Protein AF-A0A0M8NQN0-F1 (afdb_monomer)

Mean predicted aligned error: 14.76 Å

Organism: NCBI:txid229535

pLDDT: mean 72.74, std 25.64, range [25.2, 98.5]

Structure (mmCIF, N/CA/C/O backbone):
data_AF-A0A0M8NQN0-F1
#
_entry.id   AF-A0A0M8NQN0-F1
#
loop_
_atom_site.group_PDB
_atom_site.id
_atom_site.type_symbol
_atom_site.label_atom_id
_atom_site.label_alt_id
_atom_site.label_comp_id
_atom_site.label_asym_id
_atom_site.label_entity_id
_atom_site.label_seq_id
_atom_site.pdbx_PDB_ins_code
_atom_site.Cartn_x
_atom_site.Cartn_y
_atom_site.Cartn_z
_atom_site.occupancy
_atom_site.B_iso_or_equiv
_atom_site.auth_seq_id
_atom_site.auth_comp_id
_atom_site.auth_asym_id
_atom_site.auth_atom_id
_atom_site.pdbx_PDB_model_num
ATOM 1 N N . MET A 1 1 ? -7.542 -36.157 -42.354 1.00 34.16 1 MET A N 1
ATOM 2 C CA . MET A 1 1 ? -6.753 -37.395 -42.228 1.00 34.16 1 MET A CA 1
ATOM 3 C C . MET A 1 1 ? -6.106 -37.577 -43.584 1.00 34.16 1 MET A C 1
ATOM 5 O O . MET A 1 1 ? -6.862 -37.744 -44.532 1.00 34.16 1 MET A O 1
ATOM 9 N N . VAL A 1 2 ? -4.771 -37.464 -43.636 1.00 33.34 2 VAL A N 1
ATOM 10 C CA . VAL A 1 2 ? -3.902 -37.554 -44.833 1.00 33.34 2 VAL A CA 1
ATOM 11 C C . VAL A 1 2 ? -4.015 -36.354 -45.794 1.00 33.34 2 VAL A C 1
ATOM 13 O O . VAL A 1 2 ? -5.124 -35.955 -46.123 1.00 33.34 2 VAL A O 1
ATOM 16 N N . GLU A 1 3 ? -2.974 -35.770 -46.382 1.00 37.22 3 GLU A N 1
ATOM 17 C CA . GLU A 1 3 ? -1.585 -35.393 -46.043 1.00 37.22 3 GLU A CA 1
ATOM 18 C C . GLU A 1 3 ? -1.052 -34.688 -47.315 1.00 37.22 3 GLU A C 1
ATOM 20 O O . GLU A 1 3 ? -1.538 -34.950 -48.414 1.00 37.22 3 GLU A O 1
ATOM 25 N N . ASP A 1 4 ? -0.057 -33.819 -47.141 1.00 37.97 4 ASP A N 1
ATOM 26 C CA . ASP A 1 4 ? 0.981 -33.462 -48.119 1.00 37.97 4 ASP A CA 1
ATOM 27 C C . ASP A 1 4 ? 0.657 -32.610 -49.360 1.00 37.97 4 ASP A C 1
ATOM 29 O O . ASP A 1 4 ? 0.266 -33.075 -50.429 1.00 37.97 4 ASP A O 1
ATOM 33 N N . ILE A 1 5 ? 1.036 -31.329 -49.250 1.00 36.78 5 ILE A N 1
ATOM 34 C CA . ILE A 1 5 ? 1.477 -30.496 -50.373 1.00 36.78 5 ILE A CA 1
ATOM 35 C C . ILE A 1 5 ? 2.931 -30.106 -50.104 1.00 36.78 5 ILE A C 1
ATOM 37 O O . ILE A 1 5 ? 3.221 -29.302 -49.217 1.00 36.78 5 ILE A O 1
ATOM 41 N N . HIS A 1 6 ? 3.838 -30.669 -50.900 1.00 41.91 6 HIS A N 1
ATOM 42 C CA . HIS A 1 6 ? 5.246 -30.298 -50.964 1.00 41.91 6 HIS A CA 1
ATOM 43 C C . HIS A 1 6 ? 5.555 -29.694 -52.346 1.00 41.91 6 HIS A C 1
ATOM 45 O O . HIS A 1 6 ? 5.317 -30.319 -53.373 1.00 41.91 6 HIS A O 1
ATOM 51 N N . GLN A 1 7 ? 6.126 -28.486 -52.306 1.00 33.72 7 GLN A N 1
ATOM 52 C CA . GLN A 1 7 ? 7.112 -27.893 -53.225 1.00 33.72 7 GLN A CA 1
ATOM 53 C C . GLN A 1 7 ? 6.812 -27.732 -54.728 1.00 33.72 7 GLN A C 1
ATOM 55 O O . GLN A 1 7 ? 6.800 -28.681 -55.501 1.00 33.72 7 GLN A O 1
ATOM 60 N N . SER A 1 8 ? 6.869 -26.473 -55.178 1.00 32.31 8 SER A N 1
ATOM 61 C CA . SER A 1 8 ? 7.655 -26.128 -56.368 1.00 32.31 8 SER A CA 1
ATOM 62 C C . SER A 1 8 ? 8.260 -24.729 -56.227 1.00 32.31 8 SER A C 1
ATOM 64 O O . SER A 1 8 ? 7.610 -23.788 -55.777 1.00 32.31 8 SER A O 1
ATOM 66 N N . MET A 1 9 ? 9.545 -24.639 -56.550 1.00 31.17 9 MET A N 1
ATOM 67 C CA . MET A 1 9 ? 10.450 -23.511 -56.365 1.00 31.17 9 MET A CA 1
ATOM 68 C C . MET A 1 9 ? 10.946 -23.072 -57.752 1.00 31.17 9 MET A C 1
ATOM 70 O O . MET A 1 9 ? 11.234 -23.948 -58.563 1.00 31.17 9 MET A O 1
ATOM 74 N N . ARG A 1 10 ? 11.189 -21.757 -57.928 1.00 31.61 10 ARG A N 1
ATOM 75 C CA . ARG A 1 10 ? 11.977 -21.105 -59.013 1.00 31.61 10 ARG A CA 1
ATOM 76 C C . ARG A 1 10 ? 11.264 -21.053 -60.384 1.00 31.61 10 ARG A C 1
ATOM 78 O O . ARG A 1 10 ? 10.568 -21.982 -60.749 1.00 31.61 10 ARG A O 1
ATOM 85 N N . THR A 1 11 ? 11.334 -19.990 -61.188 1.00 30.20 11 THR A N 1
ATOM 86 C CA . THR A 1 11 ? 12.385 -18.978 -61.422 1.00 30.20 11 THR A CA 1
ATOM 87 C C . THR A 1 11 ? 11.796 -17.810 -62.244 1.00 30.20 11 THR A C 1
ATOM 89 O O . THR A 1 11 ? 10.670 -17.927 -62.717 1.00 30.20 11 THR A O 1
ATOM 92 N N . ASP A 1 12 ? 12.620 -16.774 -62.474 1.00 30.36 12 ASP A N 1
ATOM 93 C CA . ASP A 1 12 ? 12.565 -15.784 -63.576 1.00 30.36 12 ASP A CA 1
ATOM 94 C C . ASP A 1 12 ? 11.704 -14.519 -63.395 1.00 30.36 12 ASP A C 1
ATOM 96 O O . ASP A 1 12 ? 10.554 -14.584 -62.994 1.00 30.36 12 ASP A O 1
ATOM 100 N N . THR A 1 13 ? 12.130 -13.293 -63.734 1.00 30.81 13 THR A N 1
ATOM 101 C CA . THR A 1 13 ? 13.447 -12.643 -63.919 1.00 30.81 13 THR A CA 1
ATOM 102 C C . THR A 1 13 ? 13.185 -11.133 -64.076 1.00 30.81 13 THR A C 1
ATOM 104 O O . THR A 1 13 ? 12.273 -10.756 -64.796 1.00 30.81 13 THR A O 1
ATOM 107 N N . ARG A 1 14 ? 14.068 -10.306 -63.496 1.00 30.61 14 ARG A N 1
ATOM 108 C CA . ARG A 1 14 ? 14.618 -9.023 -64.001 1.00 30.61 14 ARG A CA 1
ATOM 109 C C . ARG A 1 14 ? 13.722 -7.856 -64.490 1.00 30.61 14 ARG A C 1
ATOM 111 O O . ARG A 1 14 ? 13.037 -7.948 -65.497 1.00 30.61 14 ARG A O 1
ATOM 118 N N . LYS A 1 15 ? 14.128 -6.694 -63.944 1.00 30.91 15 LYS A N 1
ATOM 119 C CA . LYS A 1 15 ? 14.289 -5.345 -64.536 1.00 30.91 15 LYS A CA 1
ATOM 120 C C . LYS A 1 15 ? 13.061 -4.426 -64.612 1.00 30.91 15 LYS A C 1
ATOM 122 O O . LYS A 1 15 ? 12.300 -4.487 -65.565 1.00 30.91 15 LYS A O 1
ATOM 127 N N . ALA A 1 16 ? 13.048 -3.429 -63.728 1.00 32.75 16 ALA A N 1
ATOM 128 C CA . ALA A 1 16 ? 13.302 -2.039 -64.118 1.00 32.75 16 ALA A CA 1
ATOM 129 C C . ALA A 1 16 ? 13.950 -1.298 -62.932 1.00 32.75 16 ALA A C 1
ATOM 131 O O . ALA A 1 16 ? 13.572 -1.516 -61.784 1.00 32.75 16 ALA A O 1
ATOM 132 N N . LEU A 1 17 ? 14.989 -0.539 -63.254 1.00 36.72 17 LEU A N 1
ATOM 133 C CA . LEU A 1 17 ? 15.828 0.333 -62.431 1.00 36.72 17 LEU A CA 1
ATOM 134 C C . LEU A 1 17 ? 15.552 1.770 -62.930 1.00 36.72 17 LEU A C 1
ATOM 136 O O . LEU A 1 17 ? 14.959 1.895 -64.007 1.00 36.72 17 LEU A O 1
ATOM 140 N N . ASP A 1 18 ? 16.044 2.765 -62.186 1.00 35.50 18 ASP A N 1
ATOM 141 C CA . ASP A 1 18 ? 16.144 4.206 -62.516 1.00 35.50 18 ASP A CA 1
ATOM 142 C C . ASP A 1 18 ? 14.876 5.007 -62.106 1.00 35.50 18 ASP A C 1
ATOM 144 O O . ASP A 1 18 ? 13.760 4.621 -62.447 1.00 35.50 18 ASP A O 1
ATOM 148 N N . ASP A 1 19 ? 14.897 6.081 -61.300 1.00 35.44 19 ASP A N 1
ATOM 149 C CA . ASP A 1 19 ? 15.934 7.070 -60.951 1.00 35.44 19 ASP A CA 1
ATOM 150 C C . ASP A 1 19 ? 15.557 7.875 -59.675 1.00 35.44 19 ASP A C 1
ATOM 152 O O . ASP A 1 19 ? 14.402 7.836 -59.240 1.00 35.44 19 ASP A O 1
ATOM 156 N N . VAL A 1 20 ? 16.525 8.692 -59.210 1.00 41.12 20 VAL A N 1
ATOM 157 C CA . VAL A 1 20 ? 16.511 9.833 -58.248 1.00 41.12 20 VAL A CA 1
ATOM 158 C C . VAL A 1 20 ? 17.023 9.472 -56.836 1.00 41.12 20 VAL A C 1
ATOM 160 O O . VAL A 1 20 ? 16.285 8.890 -56.043 1.00 41.12 20 VAL A O 1
ATOM 163 N N . GLU A 1 21 ? 18.341 9.550 -56.568 1.00 41.06 21 GLU A N 1
ATOM 164 C CA . GLU A 1 21 ? 19.171 10.746 -56.214 1.00 41.06 21 GLU A CA 1
ATOM 165 C C . GLU A 1 21 ? 18.663 11.432 -54.929 1.00 41.06 21 GLU A C 1
ATOM 167 O O . GLU A 1 21 ? 17.539 11.920 -54.881 1.00 41.06 21 GLU A O 1
ATOM 172 N N . ASP A 1 22 ? 19.328 11.187 -53.797 1.00 40.88 22 ASP A N 1
ATOM 173 C CA . ASP A 1 22 ? 20.437 11.974 -53.208 1.00 40.88 22 ASP A CA 1
ATOM 174 C C . ASP A 1 22 ? 19.889 13.042 -52.250 1.00 40.88 22 ASP A C 1
ATOM 176 O O . ASP A 1 22 ? 19.204 13.968 -52.667 1.00 40.88 22 ASP A O 1
ATOM 180 N N . ASP A 1 23 ? 20.171 12.875 -50.957 1.00 44.41 23 ASP A N 1
ATOM 181 C CA . ASP A 1 23 ? 20.666 13.970 -50.118 1.00 44.41 23 ASP A CA 1
ATOM 182 C C . ASP A 1 23 ? 21.249 13.395 -48.816 1.00 44.41 23 ASP A C 1
ATOM 184 O O . ASP A 1 23 ? 20.601 12.656 -48.064 1.00 44.41 23 ASP A O 1
ATOM 188 N N . ASP A 1 24 ? 22.525 13.723 -48.639 1.00 41.41 24 ASP A N 1
ATOM 189 C CA . ASP A 1 24 ? 23.393 13.489 -47.496 1.00 41.41 24 ASP A CA 1
ATOM 190 C C . ASP A 1 24 ? 22.906 14.236 -46.243 1.00 41.41 24 ASP A C 1
ATOM 192 O O . ASP A 1 24 ? 22.340 15.317 -46.352 1.00 41.41 24 ASP A O 1
ATOM 196 N N . ASP A 1 25 ? 23.191 13.685 -45.057 1.00 41.62 25 ASP A N 1
ATOM 197 C CA . ASP A 1 25 ? 23.541 14.458 -43.853 1.00 41.62 25 ASP A CA 1
ATOM 198 C C . ASP A 1 25 ? 24.090 13.498 -42.774 1.00 41.62 25 ASP A C 1
ATOM 200 O O . ASP A 1 25 ? 23.403 13.060 -41.846 1.00 41.62 25 ASP A O 1
ATOM 204 N N . ASP A 1 26 ? 25.372 13.156 -42.930 1.00 35.81 26 ASP A N 1
ATOM 205 C CA . ASP A 1 26 ? 26.264 12.717 -41.855 1.00 35.81 26 ASP A CA 1
ATOM 206 C C . ASP A 1 26 ? 26.888 13.969 -41.220 1.00 35.81 26 ASP A C 1
ATOM 208 O O . ASP A 1 26 ? 27.745 14.591 -41.838 1.00 35.81 26 ASP A O 1
ATOM 212 N N . ASP A 1 27 ? 26.506 14.338 -39.991 1.00 37.28 27 ASP A N 1
ATOM 213 C CA . ASP A 1 27 ? 27.347 15.193 -39.134 1.00 37.28 27 ASP A CA 1
ATOM 214 C C . ASP A 1 27 ? 26.812 15.258 -37.693 1.00 37.28 27 ASP A C 1
ATOM 216 O O . ASP A 1 27 ? 26.058 16.155 -37.335 1.00 37.28 27 ASP A O 1
ATOM 220 N N . PHE A 1 28 ? 27.191 14.313 -36.820 1.00 33.44 28 PHE A N 1
ATOM 221 C CA . PHE A 1 28 ? 27.096 14.526 -35.362 1.00 33.44 28 PHE A CA 1
ATOM 222 C C . PHE A 1 28 ? 28.018 13.598 -34.549 1.00 33.44 28 PHE A C 1
ATOM 224 O O . PHE A 1 28 ? 27.582 12.907 -33.632 1.00 33.44 28 PHE A O 1
ATOM 231 N N . LEU A 1 29 ? 29.324 13.588 -34.842 1.00 33.69 29 LEU A N 1
ATOM 232 C CA . LEU A 1 29 ? 30.339 12.995 -33.955 1.00 33.69 29 LEU A CA 1
ATOM 233 C C . LEU A 1 29 ? 31.657 13.784 -33.988 1.00 33.69 29 LEU A C 1
ATOM 235 O O . LEU A 1 29 ? 32.636 13.350 -34.586 1.00 33.69 29 LEU A O 1
ATOM 239 N N . SER A 1 30 ? 31.725 14.916 -33.282 1.00 29.88 30 SER A N 1
ATOM 240 C CA . SER A 1 30 ? 33.021 15.534 -32.958 1.00 29.88 30 SER A CA 1
ATOM 241 C C . SER A 1 30 ? 32.955 16.534 -31.801 1.00 29.88 30 SER A C 1
ATOM 243 O O . SER A 1 30 ? 33.122 17.729 -32.003 1.00 29.88 30 SER A O 1
ATOM 245 N N . PHE A 1 31 ? 32.779 16.076 -30.565 1.00 30.03 31 PHE A N 1
ATOM 246 C CA . PHE A 1 31 ? 33.259 16.830 -29.401 1.00 30.03 31 PHE A CA 1
ATOM 247 C C . PHE A 1 31 ? 33.574 15.848 -28.284 1.00 30.03 31 PHE A C 1
ATOM 249 O O . PHE A 1 31 ? 32.656 15.353 -27.652 1.00 30.03 31 PHE A O 1
ATOM 256 N N . LEU A 1 32 ? 34.861 15.546 -28.087 1.00 26.77 32 LEU A N 1
ATOM 257 C CA . LEU A 1 32 ? 35.507 15.282 -26.793 1.00 26.77 32 LEU A CA 1
ATOM 258 C C . LEU A 1 32 ? 36.991 14.961 -27.049 1.00 26.77 32 LEU A C 1
ATOM 260 O O . LEU A 1 32 ? 37.362 13.841 -27.384 1.00 26.77 32 LEU A O 1
ATOM 264 N N . SER A 1 33 ? 37.856 15.963 -26.892 1.00 26.86 33 SER A N 1
ATOM 265 C CA . SER A 1 33 ? 39.302 15.766 -26.768 1.00 26.86 33 SER A CA 1
ATOM 266 C C . SER A 1 33 ? 39.929 16.971 -26.075 1.00 26.86 33 SER A C 1
ATOM 268 O O . SER A 1 33 ? 40.064 18.032 -26.677 1.00 26.86 33 SER A O 1
ATOM 270 N N . HIS A 1 34 ? 40.288 16.777 -24.805 1.00 29.48 34 HIS A N 1
ATOM 271 C CA . HIS A 1 34 ? 41.550 17.166 -24.162 1.00 29.48 34 HIS A CA 1
ATOM 272 C C . HIS A 1 34 ? 41.307 17.560 -22.708 1.00 29.48 34 HIS A C 1
ATOM 274 O O . HIS A 1 34 ? 40.747 18.616 -22.449 1.00 29.48 34 HIS A O 1
ATOM 280 N N . HIS A 1 35 ? 41.816 16.754 -21.776 1.00 28.09 35 HIS A N 1
ATOM 281 C CA . HIS A 1 35 ? 42.811 17.183 -20.788 1.00 28.09 35 HIS A CA 1
ATOM 282 C C . HIS A 1 35 ? 43.412 15.933 -20.129 1.00 28.09 35 HIS A C 1
ATOM 284 O O . HIS A 1 35 ? 42.744 15.205 -19.402 1.00 28.09 35 HIS A O 1
ATOM 290 N N . SER A 1 36 ? 44.687 15.683 -20.427 1.00 25.20 36 SER A N 1
ATOM 291 C CA . SER A 1 36 ? 45.528 14.708 -19.735 1.00 25.20 36 SER A CA 1
ATOM 292 C C . SER A 1 36 ? 46.077 15.351 -18.466 1.00 25.20 36 SER A C 1
ATOM 294 O O . SER A 1 36 ? 46.718 16.397 -18.555 1.00 25.20 36 SER A O 1
ATOM 296 N N . ILE A 1 37 ? 45.889 14.722 -17.305 1.00 26.94 37 ILE A N 1
ATOM 297 C CA . ILE A 1 37 ? 46.661 15.028 -16.095 1.00 26.94 37 ILE A CA 1
ATOM 298 C C . ILE A 1 37 ? 47.165 13.717 -15.487 1.00 26.94 37 ILE A C 1
ATOM 300 O O . ILE A 1 37 ? 46.433 12.748 -15.308 1.00 26.94 37 ILE A O 1
ATOM 304 N N . THR A 1 38 ? 48.467 13.720 -15.238 1.00 26.28 38 THR A N 1
ATOM 305 C CA . THR A 1 38 ? 49.342 12.664 -14.733 1.00 26.28 38 THR A CA 1
ATOM 306 C C . THR A 1 38 ? 49.051 12.287 -13.275 1.00 26.28 38 THR A C 1
ATOM 308 O O . THR A 1 38 ? 48.865 13.154 -12.424 1.00 26.28 38 THR A O 1
ATOM 311 N N . LEU A 1 39 ? 49.096 10.983 -12.982 1.00 26.95 39 LEU A N 1
ATOM 312 C CA . LEU A 1 39 ? 49.080 10.390 -11.636 1.00 26.95 39 LEU A CA 1
ATOM 313 C C . LEU A 1 39 ? 50.413 10.595 -10.893 1.00 26.95 39 LEU A C 1
ATOM 315 O O . LEU A 1 39 ? 51.474 10.635 -11.523 1.00 26.95 39 LEU A O 1
ATOM 319 N N . PRO A 1 40 ? 50.380 10.527 -9.550 1.00 28.52 40 PRO A N 1
ATOM 320 C CA . PRO A 1 40 ? 51.290 9.618 -8.868 1.00 28.52 40 PRO A CA 1
ATOM 321 C C . PRO A 1 40 ? 50.561 8.664 -7.912 1.00 28.52 40 PRO A C 1
ATOM 323 O O . PRO A 1 40 ? 49.643 9.019 -7.179 1.00 28.52 40 PRO A O 1
ATOM 326 N N . SER A 1 41 ? 51.032 7.425 -7.936 1.00 27.58 41 SER A N 1
ATOM 327 C CA . SER A 1 41 ? 50.681 6.296 -7.079 1.00 27.58 41 SER A CA 1
ATOM 328 C C . SER A 1 41 ? 51.292 6.411 -5.680 1.00 27.58 41 SER A C 1
ATOM 330 O O . SER A 1 41 ? 52.503 6.586 -5.599 1.00 27.58 41 SER A O 1
ATOM 332 N N . PHE A 1 42 ? 50.511 6.187 -4.614 1.00 28.06 42 PHE A N 1
ATOM 333 C CA . PHE A 1 42 ? 50.975 5.595 -3.347 1.00 28.06 42 PHE A CA 1
ATOM 334 C C . PHE A 1 42 ? 49.823 4.921 -2.570 1.00 28.06 42 PHE A C 1
ATOM 336 O O . PHE A 1 42 ? 48.657 5.275 -2.706 1.00 28.06 42 PHE A O 1
ATOM 343 N N . LEU A 1 43 ? 50.211 3.895 -1.811 1.00 27.53 43 LEU A N 1
ATOM 344 C CA . LEU A 1 43 ? 49.437 2.843 -1.139 1.00 27.53 43 LEU A CA 1
ATOM 345 C C . LEU A 1 43 ? 48.642 3.284 0.109 1.00 27.53 43 LEU A C 1
ATOM 347 O O . LEU A 1 43 ? 49.174 4.033 0.923 1.00 27.53 43 LEU A O 1
ATOM 351 N N . ALA A 1 44 ? 47.459 2.674 0.305 1.00 28.48 44 ALA A N 1
ATOM 352 C CA . ALA A 1 44 ? 46.985 1.919 1.495 1.00 28.48 44 ALA A CA 1
ATOM 353 C C . ALA A 1 44 ? 45.460 2.096 1.741 1.00 28.48 44 ALA A C 1
ATOM 355 O O . ALA A 1 44 ? 44.963 3.216 1.626 1.00 28.48 44 ALA A O 1
ATOM 356 N N . PRO A 1 45 ? 44.702 1.033 2.093 1.00 29.12 45 PRO A N 1
ATOM 357 C CA . PRO A 1 45 ? 43.249 1.104 2.229 1.00 29.12 45 PRO A CA 1
ATOM 358 C C . PRO A 1 45 ? 42.824 1.482 3.655 1.00 29.12 45 PRO A C 1
ATOM 360 O O . PRO A 1 45 ? 43.272 0.881 4.632 1.00 29.12 45 PRO A O 1
ATOM 363 N N . VAL A 1 46 ? 41.904 2.441 3.765 1.00 27.50 46 VAL A N 1
ATOM 364 C CA . VAL A 1 46 ? 41.126 2.706 4.981 1.00 27.50 46 VAL A CA 1
ATOM 365 C C . VAL A 1 46 ? 39.666 2.409 4.658 1.00 27.50 46 VAL A C 1
ATOM 367 O O . VAL A 1 46 ? 39.064 3.037 3.794 1.00 27.50 46 VAL A O 1
ATOM 370 N N . THR A 1 47 ? 39.116 1.413 5.340 1.00 30.61 47 THR A N 1
ATOM 371 C CA . THR A 1 47 ? 37.709 1.015 5.296 1.00 30.61 47 THR A CA 1
ATOM 372 C C . THR A 1 47 ? 36.850 1.973 6.122 1.00 30.61 47 THR A C 1
ATOM 374 O O . THR A 1 47 ? 37.053 2.072 7.331 1.00 30.61 47 THR A O 1
ATOM 377 N N . PHE A 1 48 ? 35.856 2.604 5.493 1.00 27.89 48 PHE A N 1
ATOM 378 C CA . PHE A 1 48 ? 34.666 3.154 6.153 1.00 27.89 48 PHE A CA 1
ATOM 379 C C . PHE A 1 48 ? 33.418 2.871 5.297 1.00 27.89 48 PHE A C 1
ATOM 381 O O . PHE A 1 48 ? 33.527 2.860 4.069 1.00 27.89 48 PHE A O 1
ATOM 388 N N . PRO A 1 49 ? 32.252 2.614 5.918 1.00 29.80 49 PRO A N 1
ATOM 389 C CA . PRO A 1 49 ? 31.040 2.221 5.215 1.00 29.80 49 PRO A CA 1
ATOM 390 C C . PRO A 1 49 ? 30.314 3.464 4.688 1.00 29.80 49 PRO A C 1
ATOM 392 O O . PRO A 1 49 ? 30.003 4.379 5.449 1.00 29.80 49 PRO A O 1
ATOM 395 N N . PHE A 1 50 ? 30.033 3.490 3.388 1.00 27.77 50 PHE A N 1
ATOM 396 C CA . PHE A 1 50 ? 29.138 4.469 2.779 1.00 27.77 50 PHE A CA 1
ATOM 397 C C . PHE A 1 50 ? 27.738 3.865 2.667 1.00 27.77 50 PHE A C 1
ATOM 399 O O . PHE A 1 50 ? 27.516 2.926 1.909 1.00 27.77 50 PHE A O 1
ATOM 406 N N . SER A 1 51 ? 26.799 4.428 3.425 1.00 29.72 51 SER A N 1
ATOM 407 C CA . SER A 1 51 ? 25.373 4.393 3.111 1.00 29.72 51 SER A CA 1
ATOM 408 C C . SER A 1 51 ? 25.107 5.466 2.053 1.00 29.72 51 SER A C 1
ATOM 410 O O . SER A 1 51 ? 25.165 6.661 2.360 1.00 29.72 51 SER A O 1
ATOM 412 N N . SER A 1 52 ? 24.846 5.059 0.817 1.00 29.30 52 SER A N 1
ATOM 413 C CA . SER A 1 52 ? 24.439 5.967 -0.257 1.00 29.30 52 SER A CA 1
ATOM 414 C C . SER A 1 52 ? 22.913 6.023 -0.316 1.00 29.30 52 SER A C 1
ATOM 416 O O . SER A 1 52 ? 22.264 5.052 -0.688 1.00 29.30 52 SER A O 1
ATOM 418 N N . ILE A 1 53 ? 22.352 7.163 0.083 1.00 31.12 53 ILE A N 1
ATOM 419 C CA . ILE A 1 53 ? 20.947 7.548 -0.117 1.00 31.12 53 ILE A CA 1
ATOM 420 C C . ILE A 1 53 ? 20.808 8.051 -1.566 1.00 31.12 53 ILE A C 1
ATOM 422 O O . ILE A 1 53 ? 21.662 8.838 -1.989 1.00 31.12 53 ILE A O 1
ATOM 426 N N . PRO A 1 54 ? 19.778 7.665 -2.342 1.00 33.59 54 PRO A N 1
ATOM 427 C CA . PRO A 1 54 ? 19.561 8.257 -3.653 1.00 33.59 54 PRO A CA 1
ATOM 428 C C . PRO A 1 54 ? 19.046 9.698 -3.528 1.00 33.59 54 PRO A C 1
ATOM 430 O O . PRO A 1 54 ? 18.226 10.043 -2.679 1.00 33.59 54 PRO A O 1
ATOM 433 N N . ILE A 1 55 ? 19.576 10.550 -4.401 1.00 27.42 55 ILE A N 1
ATOM 434 C CA . ILE A 1 55 ? 19.283 11.977 -4.514 1.00 27.42 55 ILE A CA 1
ATOM 435 C C . ILE A 1 55 ? 17.865 12.149 -5.077 1.00 27.42 55 ILE A C 1
ATOM 437 O O . ILE A 1 55 ? 17.606 11.780 -6.221 1.00 27.42 55 ILE A O 1
ATOM 441 N N . PHE A 1 56 ? 16.959 12.740 -4.294 1.00 30.67 56 PHE A N 1
ATOM 442 C CA . PHE A 1 56 ? 15.630 13.130 -4.766 1.00 30.67 56 PHE A CA 1
ATOM 443 C C . PHE A 1 56 ? 15.717 14.301 -5.751 1.00 30.67 56 PHE A C 1
ATOM 445 O O . PHE A 1 56 ? 16.353 15.327 -5.495 1.00 30.67 56 PHE A O 1
ATOM 452 N N . HIS A 1 57 ? 15.037 14.144 -6.883 1.00 27.17 57 HIS A N 1
ATOM 453 C CA . HIS A 1 57 ? 14.840 15.191 -7.873 1.00 27.17 57 HIS A CA 1
ATOM 454 C C . HIS A 1 57 ? 13.752 16.147 -7.357 1.00 27.17 57 HIS A C 1
ATOM 456 O O . HIS A 1 57 ? 12.572 15.811 -7.338 1.00 27.17 57 HIS A O 1
ATOM 462 N N . ILE A 1 58 ? 14.151 17.339 -6.907 1.00 26.42 58 ILE A N 1
ATOM 463 C CA . ILE A 1 58 ? 13.233 18.379 -6.421 1.00 26.42 58 ILE A CA 1
ATOM 464 C C . ILE A 1 58 ? 12.403 18.895 -7.604 1.00 26.42 58 ILE A C 1
ATOM 466 O O . ILE A 1 58 ? 12.903 19.648 -8.445 1.00 26.42 58 ILE A O 1
ATOM 470 N N . SER A 1 59 ? 11.128 18.510 -7.664 1.00 27.23 59 SER A N 1
ATOM 471 C CA . SER A 1 59 ? 10.138 19.211 -8.480 1.00 27.23 59 SER A CA 1
ATOM 472 C C . SER A 1 59 ? 9.794 20.527 -7.784 1.00 27.23 59 SER A C 1
ATOM 474 O O . SER A 1 59 ? 9.351 20.547 -6.637 1.00 27.23 59 SER A O 1
ATOM 476 N N . LYS A 1 60 ? 10.052 21.653 -8.453 1.00 25.83 60 LYS A N 1
ATOM 477 C CA . LYS A 1 60 ? 9.711 22.986 -7.946 1.00 25.83 60 LYS A CA 1
ATOM 478 C C . LYS A 1 60 ? 8.206 23.210 -8.082 1.00 25.83 60 LYS A C 1
ATOM 480 O O . LYS A 1 60 ? 7.769 23.798 -9.068 1.00 25.83 60 LYS A O 1
ATOM 485 N N . SER A 1 61 ? 7.431 22.796 -7.085 1.00 28.59 61 SER A N 1
ATOM 486 C CA . SER A 1 61 ? 6.089 23.344 -6.891 1.00 28.59 61 SER A CA 1
ATOM 487 C C . SER A 1 61 ? 6.198 24.656 -6.117 1.00 28.59 61 SER A C 1
ATOM 489 O O . SER A 1 61 ? 6.828 24.747 -5.064 1.00 28.59 61 SER A O 1
ATOM 491 N N . THR A 1 62 ? 5.654 25.714 -6.702 1.00 29.31 62 THR A N 1
ATOM 492 C CA . THR A 1 62 ? 5.580 27.047 -6.107 1.00 29.31 62 THR A CA 1
ATOM 493 C C . THR A 1 62 ? 4.201 27.177 -5.481 1.00 29.31 62 THR A C 1
ATOM 495 O O . THR A 1 62 ? 3.239 27.333 -6.221 1.00 29.31 62 THR A O 1
ATOM 498 N N . SER A 1 63 ? 4.082 27.164 -4.149 1.00 29.97 63 SER A N 1
ATOM 499 C CA . SER A 1 63 ? 2.914 27.771 -3.496 1.00 29.97 63 SER A CA 1
ATOM 500 C C . SER A 1 63 ? 3.118 28.090 -2.008 1.00 29.97 63 SER A C 1
ATOM 502 O O . SER A 1 63 ? 3.268 27.222 -1.161 1.00 29.97 63 SER A O 1
ATOM 504 N N . LEU A 1 64 ? 3.151 29.398 -1.749 1.00 26.67 64 LEU A N 1
ATOM 505 C CA . LEU A 1 64 ? 2.473 30.151 -0.686 1.00 26.67 64 LEU A CA 1
ATOM 506 C C . LEU A 1 64 ? 2.370 29.570 0.740 1.00 26.67 64 LEU A C 1
ATOM 508 O O . LEU A 1 64 ? 1.447 28.856 1.112 1.00 26.67 64 LEU A O 1
ATOM 512 N N . LEU A 1 65 ? 3.224 30.136 1.598 1.00 27.08 65 LEU A N 1
ATOM 513 C CA . LEU A 1 65 ? 2.978 30.383 3.021 1.00 27.08 65 LEU A CA 1
ATOM 514 C C . LEU A 1 65 ? 1.569 30.953 3.266 1.00 27.08 65 LEU A C 1
ATOM 516 O O . LEU A 1 65 ? 1.298 32.083 2.858 1.00 27.08 65 LEU A O 1
ATOM 520 N N . SER A 1 66 ? 0.717 30.244 4.014 1.00 25.88 66 SER A N 1
ATOM 521 C CA . SER A 1 66 ? 0.124 30.694 5.293 1.00 25.88 66 SER A CA 1
ATOM 522 C C . SER A 1 66 ? -1.112 29.878 5.718 1.00 25.88 66 SER A C 1
ATOM 524 O O . SER A 1 66 ? -1.863 29.379 4.893 1.00 25.88 66 SER A O 1
ATOM 526 N N . ILE A 1 67 ? -1.351 29.891 7.041 1.00 28.08 67 ILE A N 1
ATOM 527 C CA . ILE A 1 67 ? -2.575 29.527 7.789 1.00 28.08 67 ILE A CA 1
ATOM 528 C C . ILE A 1 67 ? -2.547 28.142 8.462 1.00 28.08 67 ILE A C 1
ATOM 530 O O . ILE A 1 67 ? -3.241 27.237 8.032 1.00 28.08 67 ILE A O 1
ATOM 534 N N . ILE A 1 68 ? -1.884 28.044 9.627 1.00 27.83 68 ILE A N 1
ATOM 535 C CA . ILE A 1 68 ? -2.486 27.477 10.856 1.00 27.83 68 ILE A CA 1
ATOM 536 C C . ILE A 1 68 ? -1.954 28.261 12.067 1.00 27.83 68 ILE A C 1
ATOM 538 O O . ILE A 1 68 ? -0.871 28.007 12.582 1.00 27.83 68 ILE A O 1
ATOM 542 N N . ALA A 1 69 ? -2.738 29.224 12.548 1.00 28.72 69 ALA A N 1
ATOM 543 C CA . ALA A 1 69 ? -2.650 29.718 13.921 1.00 28.72 69 ALA A CA 1
ATOM 544 C C . ALA A 1 69 ? -4.025 30.254 14.329 1.00 28.72 69 ALA A C 1
ATOM 546 O O . ALA A 1 69 ? -4.341 31.422 14.116 1.00 28.72 69 ALA A O 1
ATOM 547 N N . PHE A 1 70 ? -4.864 29.394 14.909 1.00 26.12 70 PHE A N 1
ATOM 548 C CA . PHE A 1 70 ? -6.105 29.824 15.549 1.00 26.12 70 PHE A CA 1
ATOM 549 C C . PHE A 1 70 ? -6.115 29.365 17.008 1.00 26.12 70 PHE A C 1
ATOM 551 O O . PHE A 1 70 ? -6.572 28.279 17.346 1.00 26.12 70 PHE A O 1
ATOM 558 N N . THR A 1 71 ? -5.613 30.224 17.898 1.00 28.50 71 THR A N 1
ATOM 559 C CA . THR A 1 71 ? -6.040 30.240 19.300 1.00 28.50 71 THR A CA 1
ATOM 560 C C . THR A 1 71 ? -6.650 31.597 19.631 1.00 28.50 71 THR A C 1
ATOM 562 O O . THR A 1 71 ? -6.084 32.669 19.440 1.00 28.50 71 THR A O 1
ATOM 565 N N . LYS A 1 72 ? -7.883 31.494 20.110 1.00 31.44 72 LYS A N 1
ATOM 566 C CA . LYS A 1 72 ? -8.837 32.526 20.494 1.00 31.44 72 LYS A CA 1
ATOM 567 C C . LYS A 1 72 ? -8.261 33.421 21.606 1.00 31.44 72 LYS A C 1
ATOM 569 O O . LYS A 1 72 ? -8.018 32.948 22.713 1.00 31.44 72 LYS A O 1
ATOM 574 N N . ARG A 1 73 ? -8.121 34.728 21.358 1.00 26.08 73 ARG A N 1
ATOM 575 C CA . ARG A 1 73 ? -8.027 35.761 22.410 1.00 26.08 73 ARG A CA 1
ATOM 576 C C . ARG A 1 73 ? -8.781 37.016 21.978 1.00 26.08 73 ARG A C 1
ATOM 578 O O . ARG A 1 73 ? -8.292 37.805 21.181 1.00 26.08 73 ARG A O 1
ATOM 585 N N . GLN A 1 74 ? -9.974 37.200 22.538 1.00 30.61 74 GLN A N 1
ATOM 586 C CA . GLN A 1 74 ? -10.637 38.500 22.565 1.00 30.61 74 GLN A CA 1
ATOM 587 C C . GLN A 1 74 ? -9.943 39.408 23.592 1.00 30.61 74 GLN A C 1
ATOM 589 O O . GLN A 1 74 ? -9.661 38.984 24.714 1.00 30.61 74 GLN A O 1
ATOM 594 N N . LYS A 1 75 ? -9.721 40.673 23.221 1.00 27.50 75 LYS A N 1
ATOM 595 C CA . LYS A 1 75 ? -9.545 41.798 24.149 1.00 27.50 75 LYS A CA 1
ATOM 596 C C . LYS A 1 75 ? -10.328 43.017 23.627 1.00 27.50 75 LYS A C 1
ATOM 598 O O . LYS A 1 75 ? -10.536 43.111 22.419 1.00 27.50 75 LYS A O 1
ATOM 603 N N . PRO A 1 76 ? -10.785 43.910 24.521 1.00 30.16 76 PRO A N 1
ATOM 604 C CA . PRO A 1 76 ? -11.848 44.870 24.251 1.00 30.16 76 PRO A CA 1
ATOM 605 C C . PRO A 1 76 ? -11.318 46.196 23.695 1.00 30.16 76 PRO A C 1
ATOM 607 O O . PRO A 1 76 ? -10.236 46.653 24.063 1.00 30.16 76 PRO A O 1
ATOM 610 N N . SER A 1 77 ? -12.124 46.841 22.856 1.00 30.39 77 SER A N 1
ATOM 611 C CA . SER A 1 77 ? -11.941 48.225 22.423 1.00 30.39 77 SER A CA 1
ATOM 612 C C . SER A 1 77 ? -12.558 49.185 23.446 1.00 30.39 77 SER A C 1
ATOM 614 O O . SER A 1 77 ? -13.773 49.190 23.643 1.00 30.39 77 SER A O 1
ATOM 616 N N . ASN A 1 78 ? -11.715 50.012 24.067 1.00 30.12 78 ASN A N 1
ATOM 617 C CA . ASN A 1 78 ? -12.112 51.199 24.822 1.00 30.12 78 ASN A CA 1
ATOM 618 C C . ASN A 1 78 ? -12.066 52.425 23.902 1.00 30.12 78 ASN A C 1
ATOM 620 O O . ASN A 1 78 ? -11.004 52.748 23.376 1.00 30.12 78 ASN A O 1
ATOM 624 N N . SER A 1 79 ? -13.172 53.161 23.808 1.00 35.44 79 SER A N 1
ATOM 625 C CA . SER A 1 79 ? -13.159 54.595 23.499 1.00 35.44 79 SER A CA 1
ATOM 626 C C . SER A 1 79 ? -14.386 55.275 24.121 1.00 35.44 79 SER A C 1
ATOM 628 O O . SER A 1 79 ? -15.514 55.074 23.676 1.00 35.44 79 SER A O 1
ATOM 630 N N . SER A 1 80 ? -14.142 56.060 25.173 1.00 32.00 80 SER A N 1
ATOM 631 C CA . SER A 1 80 ? -14.967 57.185 25.649 1.00 32.00 80 SER A CA 1
ATOM 632 C C . SER A 1 80 ? -15.029 58.270 24.558 1.00 32.00 80 SER A C 1
ATOM 634 O O . SER A 1 80 ? -14.133 58.318 23.724 1.00 32.00 80 SER A O 1
ATOM 636 N N . SER A 1 81 ? -15.972 59.203 24.435 1.00 31.48 81 SER A N 1
ATOM 637 C CA . SER A 1 81 ? -16.989 59.845 25.285 1.00 31.48 81 SER A CA 1
ATOM 638 C C . SER A 1 81 ? -17.917 60.603 24.313 1.00 31.48 81 SER A C 1
ATOM 640 O O . SER A 1 81 ? -17.413 61.126 23.323 1.00 31.48 81 SER A O 1
ATOM 642 N N . THR A 1 82 ? -19.232 60.727 24.498 1.00 33.31 82 THR A N 1
ATOM 643 C CA . THR A 1 82 ? -19.875 61.859 25.202 1.00 33.31 82 THR A CA 1
ATOM 644 C C . THR A 1 82 ? -21.406 61.672 25.193 1.00 33.31 82 THR A C 1
ATOM 646 O O . THR A 1 82 ? -21.978 61.264 24.187 1.00 33.31 82 THR A O 1
ATOM 649 N N . SER A 1 83 ? -22.040 61.967 26.331 1.00 34.75 83 SER A N 1
ATOM 650 C CA . SER A 1 83 ? -23.494 62.119 26.581 1.00 34.75 83 SER A CA 1
ATOM 651 C C . SER A 1 83 ? -23.968 63.550 26.187 1.00 34.75 83 SER A C 1
ATOM 653 O O . SER A 1 83 ? -23.077 64.349 25.885 1.00 34.75 83 SER A O 1
ATOM 655 N N . PRO A 1 84 ? -25.269 63.961 26.259 1.00 54.06 84 PRO A N 1
ATOM 656 C CA . PRO A 1 84 ? -26.384 63.332 26.992 1.00 54.06 84 PRO A CA 1
ATOM 657 C C . PRO A 1 84 ? -27.806 63.361 26.367 1.00 54.06 84 PRO A C 1
ATOM 659 O O . PRO A 1 84 ? -28.071 63.998 25.357 1.00 54.06 84 PRO A O 1
ATOM 662 N N . GLU A 1 85 ? -28.699 62.682 27.107 1.00 34.72 85 GLU A N 1
ATOM 663 C CA . GLU A 1 85 ? -30.140 62.932 27.318 1.00 34.72 85 GLU A CA 1
ATOM 664 C C . GLU A 1 85 ? -31.142 62.798 26.160 1.00 34.72 85 GLU A C 1
ATOM 666 O O . GLU A 1 85 ? -31.138 63.569 25.212 1.00 34.72 85 GLU A O 1
ATOM 671 N N . ILE A 1 86 ? -32.112 61.884 26.334 1.00 40.28 86 ILE A N 1
ATOM 672 C CA . ILE A 1 86 ? -33.547 62.190 26.532 1.00 40.28 86 ILE A CA 1
ATOM 673 C C . ILE A 1 86 ? -34.269 60.912 27.016 1.00 40.28 86 ILE A C 1
ATOM 675 O O . ILE A 1 86 ? -34.010 59.801 26.557 1.00 40.28 86 ILE A O 1
ATOM 679 N N . ALA A 1 87 ? -35.158 61.088 27.993 1.00 43.84 87 ALA A N 1
ATOM 680 C CA . ALA A 1 87 ? -35.993 60.071 28.626 1.00 43.84 87 ALA A CA 1
ATOM 681 C C . ALA A 1 87 ? -37.119 59.538 27.714 1.00 43.84 87 ALA A C 1
ATOM 683 O O . ALA A 1 87 ? -37.663 60.308 26.932 1.00 43.84 87 ALA A O 1
ATOM 684 N N . HIS A 1 88 ? -37.535 58.271 27.886 1.00 36.09 88 HIS A N 1
ATOM 685 C CA . HIS A 1 88 ? -38.923 57.875 28.215 1.00 36.09 88 HIS A CA 1
ATOM 686 C C . HIS A 1 88 ? -39.194 56.352 28.128 1.00 36.09 88 HIS A C 1
ATOM 688 O O . HIS A 1 88 ? -38.842 55.684 27.166 1.00 36.09 88 HIS A O 1
ATOM 694 N N . ALA A 1 89 ? -39.962 55.884 29.122 1.00 36.06 89 ALA A N 1
ATOM 695 C CA . ALA A 1 89 ? -41.043 54.885 29.062 1.00 36.06 89 ALA A CA 1
ATOM 696 C C . ALA A 1 89 ? -40.751 53.383 28.802 1.00 36.06 89 ALA A C 1
ATOM 698 O O . ALA A 1 89 ? -40.729 52.889 27.682 1.00 36.06 89 ALA A O 1
ATOM 699 N N . THR A 1 90 ? -40.718 52.640 29.914 1.00 46.25 90 THR A N 1
ATOM 700 C CA . THR A 1 90 ? -41.625 51.525 30.265 1.00 46.25 90 THR A CA 1
ATOM 701 C C . THR A 1 90 ? -42.127 50.580 29.158 1.00 46.25 90 THR A C 1
ATOM 703 O O . THR A 1 90 ? -43.038 50.930 28.411 1.00 46.25 90 THR A O 1
ATOM 706 N N . LYS A 1 91 ? -41.703 49.305 29.211 1.00 41.19 91 LYS A N 1
ATOM 707 C CA . LYS A 1 91 ? -42.581 48.118 29.064 1.00 41.19 91 LYS A CA 1
ATOM 708 C C . LYS A 1 91 ? -41.824 46.824 29.396 1.00 41.19 91 LYS A C 1
ATOM 710 O O . LYS A 1 91 ? -40.891 46.445 28.700 1.00 41.19 91 LYS A O 1
ATOM 715 N N . GLN A 1 92 ? -42.260 46.138 30.453 1.00 50.16 92 GLN A N 1
ATOM 716 C CA . GLN A 1 92 ? -41.926 44.734 30.712 1.00 50.16 92 GLN A CA 1
ATOM 717 C C . GLN A 1 92 ? -42.563 43.831 29.643 1.00 50.16 92 GLN A C 1
ATOM 719 O O . GLN A 1 92 ? -43.756 43.995 29.367 1.00 50.16 92 GLN A O 1
ATOM 724 N N . PRO A 1 93 ? -41.853 42.811 29.135 1.00 52.16 93 PRO A N 1
ATOM 725 C CA . PRO A 1 93 ? -42.480 41.637 28.558 1.00 52.16 93 PRO A CA 1
ATOM 726 C C . PRO A 1 93 ? -42.398 40.428 29.497 1.00 52.16 93 PRO A C 1
ATOM 728 O O . PRO A 1 93 ? -41.477 40.249 30.289 1.00 52.16 93 PRO A O 1
ATOM 731 N N . ARG A 1 94 ? -43.451 39.624 29.387 1.00 40.78 94 ARG A N 1
ATOM 732 C CA . ARG A 1 94 ? -43.803 38.450 30.179 1.00 40.78 94 ARG A CA 1
ATOM 733 C C . ARG A 1 94 ? -42.744 37.347 30.098 1.00 40.78 94 ARG A C 1
ATOM 735 O O . ARG A 1 94 ? -42.273 37.016 29.015 1.00 40.78 94 ARG A O 1
ATOM 742 N N . ASN A 1 95 ? -42.491 36.724 31.248 1.00 43.38 95 ASN A N 1
ATOM 743 C CA . ASN A 1 95 ? -41.815 35.436 31.381 1.00 43.38 95 ASN A CA 1
ATOM 744 C C . ASN A 1 95 ? -42.544 34.361 30.558 1.00 43.38 95 ASN A C 1
ATOM 746 O O . ASN A 1 95 ? -43.625 33.913 30.939 1.00 43.38 95 ASN A O 1
ATOM 750 N N . LEU A 1 96 ? -41.936 33.938 29.451 1.00 43.91 96 LEU A N 1
ATOM 751 C CA . LEU A 1 96 ? -42.216 32.666 28.791 1.00 43.91 96 LEU A CA 1
ATOM 752 C C . LEU A 1 96 ? -41.098 31.710 29.197 1.00 43.91 96 LEU A C 1
ATOM 754 O O . LEU A 1 96 ? -39.950 31.851 28.782 1.00 43.91 96 LEU A O 1
ATOM 758 N N . HIS A 1 97 ? -41.444 30.778 30.078 1.00 48.12 97 HIS A N 1
ATOM 759 C CA . HIS A 1 97 ? -40.556 29.729 30.550 1.00 48.12 97 HIS A CA 1
ATOM 760 C C . HIS A 1 97 ? -40.400 28.694 29.427 1.00 48.12 97 HIS A C 1
ATOM 762 O O . HIS A 1 97 ? -41.166 27.740 29.326 1.00 48.12 97 HIS A O 1
ATOM 768 N N . ILE A 1 98 ? -39.453 28.945 28.524 1.00 48.69 98 ILE A N 1
ATOM 769 C CA . ILE A 1 98 ? -38.989 27.967 27.541 1.00 48.69 98 ILE A CA 1
ATOM 770 C C . ILE A 1 98 ? -37.982 27.083 28.275 1.00 48.69 98 ILE A C 1
ATOM 772 O O . ILE A 1 98 ? -36.907 27.548 28.650 1.00 48.69 98 ILE A O 1
ATOM 776 N N . MET A 1 99 ? -38.353 25.828 28.528 1.00 46.41 99 MET A N 1
ATOM 777 C CA . MET A 1 99 ? -37.407 24.789 28.932 1.00 46.41 99 MET A CA 1
ATOM 778 C C . MET A 1 99 ? -36.422 24.581 27.773 1.00 46.41 99 MET A C 1
ATOM 780 O O . MET A 1 99 ? -36.868 24.224 26.680 1.00 46.41 99 MET A O 1
ATOM 784 N N . PRO A 1 100 ? -35.110 24.804 27.958 1.00 47.47 100 PRO A N 1
ATOM 785 C CA . PRO A 1 100 ? -34.138 24.411 26.959 1.00 47.47 100 PRO A CA 1
ATOM 786 C C . PRO A 1 100 ? -34.047 22.885 26.995 1.00 47.47 100 PRO A C 1
ATOM 788 O O . PRO A 1 100 ? -33.442 22.303 27.894 1.00 47.47 100 PRO A O 1
ATOM 791 N N . SER A 1 101 ? -34.671 22.224 26.023 1.00 46.59 101 SER A N 1
ATOM 792 C CA . SER A 1 101 ? -34.276 20.874 25.639 1.00 46.59 101 SER A CA 1
ATOM 793 C C . SER A 1 101 ? -32.868 20.984 25.060 1.00 46.59 101 SER A C 1
ATOM 795 O O . SER A 1 101 ? -32.701 21.249 23.869 1.00 46.59 101 SER A O 1
ATOM 797 N N . HIS A 1 102 ? -31.858 20.887 25.924 1.00 41.56 102 HIS A N 1
ATOM 798 C CA . HIS A 1 102 ? -30.489 20.671 25.486 1.00 41.56 102 HIS A CA 1
ATOM 799 C C . HIS A 1 102 ? -30.488 19.381 24.660 1.00 41.56 102 HIS A C 1
ATOM 801 O O . HIS A 1 102 ? -30.864 18.338 25.200 1.00 41.56 102 HIS A O 1
ATOM 807 N N . PRO A 1 103 ? -30.126 19.425 23.366 1.00 51.84 103 PRO A N 1
ATOM 808 C CA . PRO A 1 103 ? -29.762 18.206 22.675 1.00 51.84 103 PRO A CA 1
ATOM 809 C C . PRO A 1 103 ? -28.565 17.663 23.448 1.00 51.84 103 PRO A C 1
ATOM 811 O O . PRO A 1 103 ? -27.574 18.373 23.623 1.00 51.84 103 PRO A O 1
ATOM 814 N N . GLU A 1 104 ? -28.675 16.450 23.979 1.00 45.28 104 GLU A N 1
ATOM 815 C CA . GLU A 1 104 ? -27.494 15.697 24.371 1.00 45.28 104 GLU A CA 1
ATOM 816 C C . GLU A 1 104 ? -26.663 15.542 23.095 1.00 45.28 104 GLU A C 1
ATOM 818 O O . GLU A 1 104 ? -26.953 14.705 22.242 1.00 45.28 104 GLU A O 1
ATOM 823 N N . GLU A 1 105 ? -25.687 16.433 22.907 1.00 43.88 105 GLU A N 1
ATOM 824 C CA . GLU A 1 105 ? -24.632 16.278 21.917 1.00 43.88 105 GLU A CA 1
ATOM 825 C C . GLU A 1 105 ? -23.875 15.016 22.323 1.00 43.88 105 GLU A C 1
ATOM 827 O O . GLU A 1 105 ? -22.941 15.050 23.125 1.00 43.88 105 GLU A O 1
ATOM 832 N N . SER A 1 106 ? -24.334 13.864 21.832 1.00 49.81 106 SER A N 1
ATOM 833 C CA . SER A 1 106 ? -23.575 12.633 21.930 1.00 49.81 106 SER A CA 1
ATOM 834 C C . SER A 1 106 ? -22.265 12.910 21.207 1.00 49.81 106 SER A C 1
ATOM 836 O O . SER A 1 106 ? -22.236 12.993 19.976 1.00 49.81 106 SER A O 1
ATOM 838 N N . HIS A 1 107 ? -21.197 13.126 21.972 1.00 58.12 107 HIS A N 1
ATOM 839 C CA . HIS A 1 107 ? -19.840 13.184 21.462 1.00 58.12 107 HIS A CA 1
ATOM 840 C C . HIS A 1 107 ? -19.527 11.816 20.855 1.00 58.12 107 HIS A C 1
ATOM 842 O O . HIS A 1 107 ? -18.962 10.944 21.512 1.00 58.12 107 HIS A O 1
ATOM 848 N N . HIS A 1 108 ? -19.953 11.603 19.611 1.00 71.25 108 HIS A N 1
ATOM 849 C CA . HIS A 1 108 ? -19.510 10.474 18.825 1.00 71.25 108 HIS A CA 1
ATOM 850 C C . HIS A 1 108 ? -18.005 10.639 18.674 1.00 71.25 108 HIS A C 1
ATOM 852 O O . HIS A 1 108 ? -17.523 11.563 18.018 1.00 71.25 108 HIS A O 1
ATOM 858 N N . VAL A 1 109 ? -17.268 9.790 19.386 1.00 82.94 109 VAL A N 1
ATOM 859 C CA . VAL A 1 109 ? -15.818 9.734 19.287 1.00 82.94 109 VAL A CA 1
ATOM 860 C C . VAL A 1 109 ? -15.501 9.328 17.854 1.00 82.94 109 VAL A C 1
ATOM 862 O O . VAL A 1 109 ? -15.939 8.277 17.392 1.00 82.94 109 VAL A O 1
ATOM 865 N N . ASP A 1 110 ? -14.778 10.192 17.151 1.00 93.25 110 ASP A N 1
ATOM 866 C CA . ASP A 1 110 ? -14.292 9.939 15.801 1.00 93.25 110 ASP A CA 1
ATOM 867 C C . ASP A 1 110 ? -13.526 8.609 15.754 1.00 93.25 110 ASP A C 1
ATOM 869 O O . ASP A 1 110 ? -12.546 8.430 16.488 1.00 93.25 110 ASP A O 1
ATOM 873 N N . LEU A 1 111 ? -13.973 7.682 14.900 1.00 95.38 111 LEU A N 1
ATOM 874 C CA . LEU A 1 111 ? -13.436 6.321 14.852 1.00 95.38 111 LEU A CA 1
ATOM 875 C C . LEU A 1 111 ? -11.927 6.309 14.569 1.00 95.38 111 LEU A C 1
ATOM 877 O O . LEU A 1 111 ? -11.178 5.571 15.203 1.00 95.38 111 LEU A O 1
ATOM 881 N N . VAL A 1 112 ? -11.459 7.144 13.641 1.00 96.31 112 VAL A N 1
ATOM 882 C CA . VAL A 1 112 ? -10.046 7.187 13.236 1.00 96.31 112 VAL A CA 1
ATOM 883 C C . VAL A 1 112 ? -9.183 7.718 14.379 1.00 96.31 112 VAL A C 1
ATOM 885 O O . VAL A 1 112 ? -8.118 7.167 14.658 1.00 96.31 112 VAL A O 1
ATOM 888 N N . ILE A 1 113 ? -9.650 8.755 15.082 1.00 94.94 113 ILE A N 1
ATOM 889 C CA . ILE A 1 113 ? -8.953 9.291 16.261 1.00 94.94 113 ILE A CA 1
ATOM 890 C C . ILE A 1 113 ? -8.915 8.249 17.383 1.00 94.94 113 ILE A C 1
ATOM 892 O O . ILE A 1 113 ? -7.872 8.085 18.024 1.00 94.94 113 ILE A O 1
ATOM 896 N N . HIS A 1 114 ? -10.020 7.532 17.610 1.00 95.69 114 HIS A N 1
ATOM 897 C CA . HIS A 1 114 ? -10.076 6.447 18.585 1.00 95.69 114 HIS A CA 1
ATOM 898 C C . HIS A 1 114 ? -9.055 5.355 18.253 1.00 95.69 114 HIS A C 1
ATOM 900 O O . HIS A 1 114 ? -8.193 5.070 19.083 1.00 95.69 114 HIS A O 1
ATOM 906 N N . ILE A 1 115 ? -9.067 4.835 17.021 1.00 96.75 115 ILE A N 1
ATOM 907 C CA . ILE A 1 115 ? -8.122 3.809 16.567 1.00 96.75 115 ILE A CA 1
ATOM 908 C C . ILE A 1 115 ? -6.680 4.291 16.746 1.00 96.75 115 ILE A C 1
ATOM 910 O O . ILE A 1 115 ? -5.879 3.591 17.356 1.00 96.75 115 ILE A O 1
ATOM 914 N N . LEU A 1 116 ? -6.326 5.496 16.287 1.00 94.31 116 LEU A N 1
ATOM 915 C CA . LEU A 1 116 ? -4.960 6.012 16.450 1.00 94.31 116 LEU A CA 1
ATOM 916 C C . LEU A 1 116 ? -4.551 6.132 17.920 1.00 94.31 116 LEU A C 1
ATOM 918 O O . LEU A 1 116 ? -3.391 5.890 18.252 1.00 94.31 116 LEU A O 1
ATOM 922 N N . THR A 1 117 ? -5.479 6.494 18.803 1.00 93.38 117 THR A N 1
ATOM 923 C CA . THR A 1 117 ? -5.229 6.585 20.247 1.00 93.38 117 THR A CA 1
ATOM 924 C C . THR A 1 117 ? -4.974 5.204 20.853 1.00 93.38 117 THR A C 1
ATOM 926 O O . THR A 1 117 ? -4.005 5.033 21.599 1.00 93.38 117 THR A O 1
ATOM 929 N N . GLU A 1 118 ? -5.771 4.206 20.469 1.00 94.88 118 GLU A N 1
ATOM 930 C CA . GLU A 1 118 ? -5.583 2.811 20.875 1.00 94.88 118 GLU A CA 1
ATOM 931 C C . GLU A 1 118 ? -4.262 2.250 20.342 1.00 94.88 118 GLU A C 1
ATOM 933 O O . GLU A 1 118 ? -3.456 1.729 21.111 1.00 94.88 118 GLU A O 1
ATOM 938 N N . LEU A 1 119 ? -3.942 2.449 19.059 1.00 92.69 119 LEU A N 1
ATOM 939 C CA . LEU A 1 119 ? -2.665 2.026 18.473 1.00 92.69 119 LEU A CA 1
ATOM 940 C C . LEU A 1 119 ? -1.468 2.696 19.160 1.00 92.69 119 LEU A C 1
ATOM 942 O O . LEU A 1 119 ? -0.463 2.038 19.443 1.00 92.69 119 LEU A O 1
ATOM 946 N N . ARG A 1 120 ? -1.581 3.981 19.520 1.00 88.00 120 ARG A N 1
ATOM 947 C CA . ARG A 1 120 ? -0.578 4.724 20.308 1.00 88.00 120 ARG A CA 1
ATOM 948 C C . ARG A 1 120 ? -0.476 4.275 21.762 1.00 88.00 120 ARG A C 1
ATOM 950 O O . ARG A 1 120 ? 0.550 4.530 22.385 1.00 88.00 120 ARG A O 1
ATOM 957 N N . SER A 1 121 ? -1.424 3.512 22.278 1.00 89.31 121 SER A N 1
ATOM 958 C CA . SER A 1 121 ? -1.358 2.954 23.637 1.00 89.31 121 SER A CA 1
ATOM 959 C C . SER A 1 121 ? -1.046 1.454 23.636 1.00 89.31 121 SER A C 1
ATOM 961 O O . SER A 1 121 ? -0.503 0.932 24.605 1.00 89.31 121 SER A O 1
ATOM 963 N N . SER A 1 122 ? -1.273 0.786 22.505 1.00 90.50 122 SER A N 1
ATOM 964 C CA . SER A 1 122 ? -1.131 -0.657 22.344 1.00 90.50 122 SER A CA 1
ATOM 965 C C . SER A 1 122 ? 0.304 -1.161 22.528 1.00 90.50 122 SER A C 1
ATOM 967 O O . SER A 1 122 ? 1.291 -0.505 22.163 1.00 90.50 122 SER A O 1
ATOM 969 N N . GLU A 1 123 ? 0.381 -2.367 23.088 1.00 90.00 123 GLU A N 1
ATOM 970 C CA . GLU A 1 123 ? 1.564 -3.228 23.191 1.00 90.00 123 GLU A CA 1
ATOM 971 C C . GLU A 1 123 ? 1.639 -4.278 22.088 1.00 90.00 123 GLU A C 1
ATOM 973 O O . GLU A 1 123 ? 2.637 -4.985 21.964 1.00 90.00 123 GLU A O 1
ATOM 978 N N . GLN A 1 124 ? 0.586 -4.391 21.287 1.00 91.56 124 GLN A N 1
ATOM 979 C CA . GLN A 1 124 ? 0.492 -5.399 20.251 1.00 91.56 124 GLN A CA 1
ATOM 980 C C . GLN A 1 124 ? 1.236 -4.938 18.999 1.00 91.56 124 GLN A C 1
ATOM 982 O O . GLN A 1 124 ? 1.018 -3.838 18.494 1.00 91.56 124 GLN A O 1
ATOM 987 N N . SER A 1 125 ? 2.095 -5.812 18.477 1.00 90.88 125 SER A N 1
ATOM 988 C CA . SER A 1 125 ? 2.766 -5.634 17.184 1.00 90.88 125 SER A CA 1
ATOM 989 C C . SER A 1 125 ? 1.929 -6.149 16.014 1.00 90.88 125 SER A C 1
ATOM 991 O O . SER A 1 125 ? 2.233 -5.858 14.859 1.00 90.88 125 SER A O 1
ATOM 993 N N . THR A 1 126 ? 0.897 -6.944 16.312 1.00 95.44 126 THR A N 1
ATOM 994 C CA . THR A 1 126 ? 0.017 -7.574 15.328 1.00 95.44 126 THR A CA 1
ATOM 995 C C . THR A 1 126 ? -1.410 -7.664 15.854 1.00 95.44 126 THR A C 1
ATOM 997 O O . THR A 1 126 ? -1.586 -7.874 17.052 1.00 95.44 126 THR A O 1
ATOM 1000 N N . PHE A 1 127 ? -2.391 -7.611 14.959 1.00 97.38 127 PHE A N 1
ATOM 1001 C CA . PHE A 1 127 ? -3.821 -7.614 15.253 1.00 97.38 127 PHE A CA 1
ATOM 1002 C C . PHE A 1 127 ? -4.504 -8.749 14.496 1.00 97.38 127 PHE A C 1
ATOM 1004 O O . PHE A 1 127 ? -4.327 -8.895 13.287 1.00 97.38 127 PHE A O 1
ATOM 1011 N N . LYS A 1 128 ? -5.290 -9.573 15.182 1.00 97.94 128 LYS A N 1
ATOM 1012 C CA . LYS A 1 128 ? -6.196 -10.529 14.540 1.00 97.94 128 LYS A CA 1
ATOM 1013 C C . LYS A 1 128 ? -7.460 -9.814 14.076 1.00 97.94 128 LYS A C 1
ATOM 1015 O O . LYS A 1 128 ? -7.781 -8.722 14.532 1.00 97.94 128 LYS A O 1
ATOM 1020 N N . LYS A 1 129 ? -8.248 -10.500 13.245 1.00 97.69 129 LYS A N 1
ATOM 1021 C CA . LYS A 1 129 ? -9.581 -10.036 12.834 1.00 97.69 129 LYS A CA 1
ATOM 1022 C C . LYS A 1 129 ? -10.452 -9.588 14.019 1.00 97.69 129 LYS A C 1
ATOM 1024 O O . LYS A 1 129 ? -10.997 -8.498 13.968 1.00 97.69 129 LYS A O 1
ATOM 1029 N N . VAL A 1 130 ? -10.510 -10.377 15.095 1.00 97.69 130 VAL A N 1
ATOM 1030 C CA . VAL A 1 130 ? -11.296 -10.028 16.293 1.00 97.69 130 VAL A CA 1
ATOM 1031 C C . VAL A 1 130 ? -10.802 -8.749 16.978 1.00 97.69 130 VAL A C 1
ATOM 1033 O O . VAL A 1 130 ? -11.613 -7.975 17.469 1.00 97.69 130 VAL A O 1
ATOM 1036 N N . ASP A 1 131 ? -9.491 -8.493 16.976 1.00 97.75 131 ASP A N 1
ATOM 1037 C CA . ASP A 1 131 ? -8.922 -7.281 17.575 1.00 97.75 131 ASP A CA 1
ATOM 1038 C C . ASP A 1 131 ? -9.334 -6.042 16.762 1.00 97.75 131 ASP A C 1
ATOM 1040 O O . ASP A 1 131 ? -9.696 -5.015 17.328 1.00 97.75 131 ASP A O 1
ATOM 1044 N N . LEU A 1 132 ? -9.342 -6.163 15.430 1.00 97.94 132 LEU A N 1
ATOM 1045 C CA . LEU A 1 132 ? -9.775 -5.110 14.506 1.00 97.94 132 LEU A CA 1
ATOM 1046 C C . LEU A 1 132 ? -11.292 -4.860 14.587 1.00 97.94 132 LEU A C 1
ATOM 1048 O O . LEU A 1 132 ? -11.723 -3.710 14.625 1.00 97.94 132 LEU A O 1
ATOM 1052 N N . GLU A 1 133 ? -12.101 -5.916 14.686 1.00 97.00 133 GLU A N 1
ATOM 1053 C CA . GLU A 1 133 ? -13.557 -5.807 14.859 1.00 97.00 133 GLU A CA 1
ATOM 1054 C C . GLU A 1 133 ? -13.926 -5.130 16.188 1.00 97.00 133 GLU A C 1
ATOM 1056 O O . GLU A 1 133 ? -14.838 -4.305 16.224 1.00 97.00 133 GLU A O 1
ATOM 1061 N N . CYS A 1 134 ? -13.177 -5.396 17.266 1.00 96.81 134 CYS A N 1
ATOM 1062 C CA . CYS A 1 134 ? -13.321 -4.685 18.542 1.00 96.81 134 CYS A CA 1
ATOM 1063 C C . CYS A 1 134 ? -13.028 -3.180 18.428 1.00 96.81 134 CYS A C 1
ATOM 1065 O O . CYS A 1 134 ? -13.564 -2.397 19.206 1.00 96.81 134 CYS A O 1
ATOM 1067 N N . LEU A 1 135 ? -12.206 -2.778 17.456 1.00 96.56 135 LEU A N 1
ATOM 1068 C CA . LEU A 1 135 ? -11.912 -1.380 17.138 1.00 96.56 135 LEU A CA 1
ATOM 1069 C C . LEU A 1 135 ? -12.904 -0.775 16.132 1.00 96.56 135 LEU A C 1
ATOM 1071 O O . LEU A 1 135 ? -12.659 0.320 15.639 1.00 96.56 135 LEU A O 1
ATOM 1075 N N . GLY A 1 136 ? -13.999 -1.468 15.797 1.00 95.56 136 GLY A N 1
ATOM 1076 C CA . GLY A 1 136 ? -15.004 -0.988 14.844 1.00 95.56 136 GLY A CA 1
ATOM 1077 C C . GLY A 1 136 ? -14.603 -1.127 13.372 1.00 95.56 136 GLY A C 1
ATOM 1078 O O . GLY A 1 136 ? -15.224 -0.506 12.510 1.00 95.56 136 GLY A O 1
ATOM 1079 N N . VAL A 1 137 ? -13.577 -1.928 13.065 1.00 97.62 137 VAL A N 1
ATOM 1080 C CA . VAL A 1 137 ? -13.112 -2.174 11.693 1.00 97.62 137 VAL A CA 1
ATOM 1081 C C . VAL A 1 137 ? -13.750 -3.441 11.136 1.00 97.62 137 VAL A C 1
ATOM 1083 O O . VAL A 1 137 ? -13.647 -4.516 11.725 1.00 97.62 137 VAL A O 1
ATOM 1086 N N . THR A 1 138 ? -14.360 -3.343 9.957 1.00 97.12 138 THR A N 1
ATOM 1087 C CA . THR A 1 138 ? -14.832 -4.523 9.222 1.00 97.12 138 THR A CA 1
ATOM 1088 C C . THR A 1 138 ? -13.675 -5.122 8.439 1.00 97.12 138 THR A C 1
ATOM 1090 O O . THR A 1 138 ? -13.012 -4.418 7.682 1.00 97.12 138 THR A O 1
ATOM 1093 N N . VAL A 1 139 ? -13.422 -6.421 8.608 1.00 96.69 139 VAL A N 1
ATOM 1094 C CA . VAL A 1 139 ? -12.289 -7.099 7.964 1.00 96.69 139 VAL A CA 1
ATOM 1095 C C . VAL A 1 139 ? -12.764 -8.211 7.049 1.00 96.69 139 VAL A C 1
ATOM 1097 O O . VAL A 1 139 ? -13.327 -9.214 7.506 1.00 96.69 139 VAL A O 1
ATOM 1100 N N . ASP A 1 140 ? -12.423 -8.077 5.776 1.00 95.38 140 ASP A N 1
ATOM 1101 C CA . ASP A 1 140 ? -12.695 -9.047 4.732 1.00 95.38 140 ASP A CA 1
ATOM 1102 C C . ASP A 1 140 ? -11.412 -9.543 4.063 1.00 95.38 140 ASP A C 1
ATOM 1104 O O . ASP A 1 140 ? -10.358 -8.908 4.089 1.00 95.38 140 ASP A O 1
ATOM 1108 N N . ARG A 1 141 ? -11.495 -10.739 3.480 1.00 95.44 141 ARG A N 1
ATOM 1109 C CA . ARG A 1 141 ? -10.431 -11.316 2.657 1.00 95.44 141 ARG A CA 1
ATOM 1110 C C . ARG A 1 141 ? -10.848 -11.272 1.201 1.00 95.44 141 ARG A C 1
ATOM 1112 O O . ARG A 1 141 ? -12.026 -11.477 0.902 1.00 95.44 141 ARG A O 1
ATOM 1119 N N . PHE A 1 142 ? -9.885 -11.064 0.316 1.00 94.56 142 PHE A N 1
ATOM 1120 C CA . PHE A 1 142 ? -10.109 -11.160 -1.120 1.00 94.56 142 PHE A CA 1
ATOM 1121 C C . PHE A 1 142 ? -9.014 -11.975 -1.793 1.00 94.56 142 PHE A C 1
ATOM 1123 O O . PHE A 1 142 ? -7.873 -11.984 -1.341 1.00 94.56 142 PHE A O 1
ATOM 1130 N N . GLU A 1 143 ? -9.373 -12.649 -2.881 1.00 93.69 143 GLU A N 1
ATOM 1131 C CA . GLU A 1 143 ? -8.415 -13.357 -3.718 1.00 93.69 143 GLU A CA 1
ATOM 1132 C C . GLU A 1 143 ? -7.911 -12.394 -4.796 1.00 93.69 143 GLU A C 1
ATOM 1134 O O . GLU A 1 143 ? -8.644 -12.039 -5.718 1.00 93.69 143 GLU A O 1
ATOM 1139 N N . ALA A 1 144 ? -6.670 -11.922 -4.661 1.00 91.62 144 ALA A N 1
ATOM 1140 C CA . ALA A 1 144 ? -6.113 -10.910 -5.562 1.00 91.62 144 ALA A CA 1
ATOM 1141 C C . ALA A 1 144 ? -5.851 -11.453 -6.979 1.00 91.62 144 ALA A C 1
ATOM 1143 O O . ALA A 1 144 ? -5.627 -10.670 -7.900 1.00 91.62 144 ALA A O 1
ATOM 1144 N N . THR A 1 145 ? -5.900 -12.776 -7.157 1.00 91.12 145 THR A N 1
ATOM 1145 C CA . THR A 1 145 ? -5.784 -13.449 -8.458 1.00 91.12 145 THR A CA 1
ATOM 1146 C C . THR A 1 145 ? -7.137 -13.779 -9.103 1.00 91.12 145 THR A C 1
ATOM 1148 O O . THR A 1 145 ? -7.177 -14.133 -10.281 1.00 91.12 145 THR A O 1
ATOM 1151 N N . ASP A 1 146 ? -8.256 -13.628 -8.383 1.00 92.81 146 ASP A N 1
ATOM 1152 C CA . ASP A 1 146 ? -9.591 -13.941 -8.901 1.00 92.81 146 ASP A CA 1
ATOM 1153 C C . ASP A 1 146 ? -10.072 -12.853 -9.865 1.00 92.81 146 ASP A C 1
ATOM 1155 O O . ASP A 1 146 ? -10.418 -11.741 -9.465 1.00 92.81 146 ASP A O 1
ATOM 1159 N N . PHE A 1 147 ? -10.156 -13.197 -11.151 1.00 88.06 147 PHE A N 1
ATOM 1160 C CA . PHE A 1 147 ? -10.654 -12.303 -12.197 1.00 88.06 147 PHE A CA 1
ATOM 1161 C C . PHE A 1 147 ? -12.043 -11.733 -11.889 1.00 88.06 147 PHE A C 1
ATOM 1163 O O . PHE A 1 147 ? -12.281 -10.564 -12.179 1.00 88.06 147 PHE A O 1
ATOM 1170 N N . ASN A 1 148 ? -12.937 -12.499 -11.252 1.00 87.75 148 ASN A N 1
ATOM 1171 C CA . ASN A 1 148 ? -14.269 -11.995 -10.910 1.00 87.75 148 ASN A CA 1
ATOM 1172 C C . ASN A 1 148 ? -14.196 -10.900 -9.849 1.00 87.75 148 ASN A C 1
ATOM 1174 O O . ASN A 1 148 ? -14.942 -9.929 -9.919 1.00 87.75 148 ASN A O 1
ATOM 1178 N N . PHE A 1 149 ? -13.298 -11.042 -8.872 1.00 88.56 149 PHE A N 1
ATOM 1179 C CA . PHE A 1 149 ? -13.046 -9.994 -7.891 1.00 88.56 149 PHE A CA 1
ATOM 1180 C C . PHE A 1 149 ? -12.402 -8.770 -8.549 1.00 88.56 149 PHE A C 1
ATOM 1182 O O . PHE A 1 149 ? -12.851 -7.652 -8.316 1.00 88.56 149 PHE A O 1
ATOM 1189 N N . LEU A 1 150 ? -11.380 -8.971 -9.388 1.00 87.56 150 LEU A N 1
ATOM 1190 C CA . LEU A 1 150 ? -10.649 -7.876 -10.034 1.00 87.56 150 LEU A CA 1
ATOM 1191 C C . LEU A 1 150 ? -11.509 -7.068 -11.023 1.00 87.56 150 LEU A C 1
ATOM 1193 O O . LEU A 1 150 ? -11.261 -5.873 -11.213 1.00 87.56 150 LEU A O 1
ATOM 1197 N N . ASP A 1 151 ? -12.500 -7.703 -11.654 1.00 83.56 151 ASP A N 1
ATOM 1198 C CA . ASP A 1 151 ? -13.440 -7.040 -12.562 1.00 83.56 151 ASP A CA 1
ATOM 1199 C C . ASP A 1 151 ? -14.675 -6.469 -11.843 1.00 83.56 151 ASP A C 1
ATOM 1201 O O . ASP A 1 151 ? -15.290 -5.525 -12.353 1.00 83.56 151 ASP A O 1
ATOM 1205 N N . ASP A 1 152 ? -15.010 -6.964 -10.645 1.00 85.94 152 ASP A N 1
ATOM 1206 C CA . ASP A 1 152 ? -16.096 -6.430 -9.820 1.00 85.94 152 ASP A CA 1
ATOM 1207 C C . ASP A 1 152 ? -15.668 -5.151 -9.092 1.00 85.94 152 ASP A C 1
ATOM 1209 O O . ASP A 1 152 ? -14.972 -5.147 -8.075 1.00 85.94 152 ASP A O 1
ATOM 1213 N N . ARG A 1 153 ? -16.163 -4.032 -9.609 1.00 73.94 153 ARG A N 1
ATOM 1214 C CA . ARG A 1 153 ? -15.810 -2.680 -9.166 1.00 73.94 153 ARG A CA 1
ATOM 1215 C C . ARG A 1 153 ? -16.363 -2.307 -7.802 1.00 73.94 153 ARG A C 1
ATOM 1217 O O . ARG A 1 153 ? -15.829 -1.412 -7.162 1.00 73.94 153 ARG A O 1
ATOM 1224 N N . LYS A 1 154 ? -17.406 -2.998 -7.340 1.00 79.00 154 LYS A N 1
ATOM 1225 C CA . LYS A 1 154 ? -17.929 -2.795 -5.985 1.00 79.00 154 LYS A CA 1
ATOM 1226 C C . LYS A 1 154 ? -17.051 -3.513 -4.954 1.00 79.00 154 LYS A C 1
ATOM 1228 O O . LYS A 1 154 ? -17.035 -3.130 -3.787 1.00 79.00 154 LYS A O 1
ATOM 1233 N N . LYS A 1 155 ? -16.286 -4.525 -5.384 1.00 84.69 155 LYS A N 1
ATOM 1234 C CA . LYS A 1 155 ? -15.407 -5.333 -4.525 1.00 84.69 155 LYS A CA 1
ATOM 1235 C C . LYS A 1 155 ? -13.941 -4.895 -4.566 1.00 84.69 155 LYS A C 1
ATOM 1237 O O . LYS A 1 155 ? -13.302 -4.834 -3.515 1.00 84.69 155 LYS A O 1
ATOM 1242 N N . CYS A 1 156 ? -13.407 -4.568 -5.738 1.00 90.00 156 CYS A N 1
ATOM 1243 C CA . CYS A 1 156 ? -12.027 -4.119 -5.910 1.00 90.00 156 CYS A CA 1
ATOM 1244 C C . CYS A 1 156 ? -11.992 -2.592 -6.079 1.00 90.00 156 CYS A C 1
ATOM 1246 O O . CYS A 1 156 ? -12.292 -2.084 -7.159 1.00 90.00 156 CYS A O 1
ATOM 1248 N N . LEU A 1 157 ? -11.653 -1.871 -5.001 1.00 90.81 157 LEU A N 1
ATOM 1249 C CA . LEU A 1 157 ? -11.632 -0.398 -4.966 1.00 90.81 157 LEU A CA 1
ATOM 1250 C C . LEU A 1 157 ? -10.569 0.152 -5.911 1.00 90.81 157 LEU A C 1
ATOM 1252 O O . LEU A 1 157 ? -10.821 1.086 -6.663 1.00 90.81 157 LEU A O 1
ATOM 1256 N N . PHE A 1 158 ? -9.387 -0.459 -5.875 1.00 94.56 158 PHE A N 1
ATOM 1257 C CA . PHE A 1 158 ? -8.264 -0.092 -6.721 1.00 94.56 158 PHE A CA 1
ATOM 1258 C C . PHE A 1 158 ? -8.106 -1.131 -7.809 1.00 94.56 158 PHE A C 1
ATOM 1260 O O . PHE A 1 158 ? -7.591 -2.227 -7.570 1.00 94.56 158 PHE A O 1
ATOM 1267 N N . LYS A 1 159 ? -8.553 -0.799 -9.020 1.00 92.38 159 LYS A N 1
ATOM 1268 C CA . LYS A 1 159 ? -8.523 -1.764 -10.112 1.00 92.38 159 LYS A CA 1
ATOM 1269 C C . LYS A 1 159 ? -7.089 -1.973 -10.572 1.00 92.38 159 LYS A C 1
ATOM 1271 O O . LYS A 1 159 ? -6.500 -1.016 -11.078 1.00 92.38 159 LYS A O 1
ATOM 1276 N N . PRO A 1 160 ? -6.529 -3.190 -10.480 1.00 94.44 160 PRO A N 1
ATOM 1277 C CA . PRO A 1 160 ? -5.196 -3.429 -11.000 1.00 94.44 160 PRO A CA 1
ATOM 1278 C C . PRO A 1 160 ? -5.158 -3.208 -12.511 1.00 94.44 160 PRO A C 1
ATOM 1280 O O . PRO A 1 160 ? -6.126 -3.482 -13.233 1.00 94.44 160 PRO A O 1
ATOM 1283 N N . PHE A 1 161 ? -4.000 -2.770 -12.994 1.00 91.56 161 PHE A N 1
ATOM 1284 C CA . PHE A 1 161 ? -3.736 -2.634 -14.415 1.00 91.56 161 PHE A CA 1
ATOM 1285 C C . PHE A 1 161 ? -3.964 -3.961 -15.144 1.00 91.56 161 PHE A C 1
ATOM 1287 O O . PHE A 1 161 ? -3.792 -5.059 -14.596 1.00 91.56 161 PHE A O 1
ATOM 1294 N N . HIS A 1 162 ? -4.388 -3.876 -16.401 1.00 90.19 162 HIS A N 1
ATOM 1295 C CA . HIS A 1 162 ? -4.787 -5.061 -17.145 1.00 90.19 162 HIS A CA 1
ATOM 1296 C C . HIS A 1 162 ? -3.576 -5.962 -17.443 1.00 90.19 162 HIS A C 1
ATOM 1298 O O . HIS A 1 162 ? -2.582 -5.514 -18.015 1.00 90.19 162 HIS A O 1
ATOM 1304 N N . GLN A 1 163 ? -3.686 -7.260 -17.141 1.00 90.06 163 GLN A N 1
ATOM 1305 C CA . GLN A 1 163 ? -2.575 -8.219 -17.239 1.00 90.06 163 GLN A CA 1
ATOM 1306 C C . GLN A 1 163 ? -1.950 -8.298 -18.641 1.00 90.06 163 GLN A C 1
ATOM 1308 O O . GLN A 1 163 ? -0.738 -8.383 -18.803 1.00 90.06 163 GLN A O 1
ATOM 1313 N N . LYS A 1 164 ? -2.766 -8.258 -19.701 1.00 87.69 164 LYS A N 1
ATOM 1314 C CA . LYS A 1 164 ? -2.225 -8.271 -21.074 1.00 87.69 164 LYS A CA 1
ATOM 1315 C C . LYS A 1 164 ? -1.550 -6.958 -21.453 1.00 87.69 164 LYS A C 1
ATOM 1317 O O . LYS A 1 164 ? -0.735 -6.959 -22.368 1.00 87.69 164 LYS A O 1
ATOM 1322 N N . LEU A 1 165 ? -1.939 -5.855 -20.808 1.00 85.62 165 LEU A N 1
ATOM 1323 C CA . LEU A 1 165 ? -1.348 -4.558 -21.092 1.00 85.62 165 LEU A CA 1
ATOM 1324 C C . LEU A 1 165 ? 0.001 -4.470 -20.414 1.00 85.62 165 LEU A C 1
ATOM 1326 O O . LEU A 1 165 ? 0.945 -4.198 -21.126 1.00 85.62 165 LEU A O 1
ATOM 1330 N N . ILE A 1 166 ? 0.135 -4.825 -19.133 1.00 85.19 166 ILE A N 1
ATOM 1331 C CA . ILE A 1 166 ? 1.418 -4.677 -18.430 1.00 85.19 166 ILE A CA 1
ATOM 1332 C C . ILE A 1 166 ? 2.578 -5.399 -19.128 1.00 85.19 166 ILE A C 1
ATOM 1334 O O . ILE A 1 166 ? 3.656 -4.841 -19.242 1.00 85.19 166 ILE A O 1
ATOM 1338 N N . LYS A 1 167 ? 2.331 -6.562 -19.748 1.00 82.81 167 LYS A N 1
ATOM 1339 C CA . LYS A 1 167 ? 3.337 -7.304 -20.536 1.00 82.81 167 LYS A CA 1
ATOM 1340 C C . LYS A 1 167 ? 3.825 -6.588 -21.804 1.00 82.81 167 LYS A C 1
ATOM 1342 O O . LYS A 1 167 ? 4.860 -6.967 -22.352 1.00 82.81 167 LYS A O 1
ATOM 1347 N N . ARG A 1 168 ? 3.060 -5.619 -22.322 1.00 82.12 168 ARG A N 1
ATOM 1348 C CA . ARG A 1 168 ? 3.459 -4.763 -23.458 1.00 82.12 168 ARG A CA 1
ATOM 1349 C C . ARG A 1 168 ? 4.438 -3.682 -23.034 1.00 82.12 168 ARG A C 1
ATOM 1351 O O . ARG A 1 168 ? 5.206 -3.206 -23.861 1.00 82.12 168 ARG A O 1
ATOM 1358 N N . TRP A 1 169 ? 4.400 -3.320 -21.762 1.00 79.44 169 TRP A N 1
ATOM 1359 C CA . TRP A 1 169 ? 5.332 -2.395 -21.168 1.00 79.44 169 TRP A CA 1
ATOM 1360 C C . TRP A 1 169 ? 6.508 -3.269 -20.761 1.00 79.44 169 TRP A C 1
ATOM 1362 O O . TRP A 1 169 ? 6.437 -4.029 -19.802 1.00 79.44 169 TRP A O 1
ATOM 1372 N N . LYS A 1 170 ? 7.561 -3.250 -21.568 1.00 79.25 170 LYS A N 1
ATOM 1373 C CA . LYS A 1 170 ? 8.832 -3.887 -21.232 1.00 79.25 170 LYS A CA 1
ATOM 1374 C C . LYS A 1 170 ? 9.864 -2.796 -21.062 1.00 79.25 170 LYS A C 1
ATOM 1376 O O . LYS A 1 170 ? 9.793 -1.768 -21.734 1.00 79.25 170 LYS A O 1
ATOM 1381 N N . ILE A 1 171 ? 10.827 -3.040 -20.188 1.00 83.31 171 ILE A N 1
ATOM 1382 C CA . ILE A 1 171 ? 12.013 -2.198 -20.107 1.00 83.31 171 ILE A CA 1
ATOM 1383 C C . ILE A 1 171 ? 12.791 -2.410 -21.415 1.00 83.31 171 ILE A C 1
ATOM 1385 O O . ILE A 1 171 ? 13.066 -3.561 -21.757 1.00 83.31 171 ILE A O 1
ATOM 1389 N N . PRO A 1 172 ? 13.094 -1.351 -22.185 1.00 81.44 172 PRO A N 1
ATOM 1390 C CA . PRO A 1 172 ? 13.891 -1.486 -23.399 1.00 81.44 172 PRO A CA 1
ATOM 1391 C C . PRO A 1 172 ? 15.281 -2.049 -23.086 1.00 81.44 172 PRO A C 1
ATOM 1393 O O . PRO A 1 172 ? 15.887 -1.638 -22.098 1.00 81.44 172 PRO A O 1
ATOM 1396 N N . ASP A 1 173 ? 15.827 -2.902 -23.956 1.00 82.56 173 ASP A N 1
ATOM 1397 C CA . ASP A 1 173 ? 17.153 -3.516 -23.754 1.00 82.56 173 ASP A CA 1
ATOM 1398 C C . ASP A 1 173 ? 18.259 -2.469 -23.528 1.00 82.56 173 ASP A C 1
ATOM 1400 O O . ASP A 1 173 ? 19.158 -2.667 -22.717 1.00 82.56 173 ASP A O 1
ATOM 1404 N N . SER A 1 174 ? 18.163 -1.314 -24.197 1.00 82.00 174 SER A N 1
ATOM 1405 C CA . SER A 1 174 ? 19.098 -0.198 -24.019 1.00 82.00 174 SER A CA 1
ATOM 1406 C C . SER A 1 174 ? 19.056 0.412 -22.617 1.00 82.00 174 SER A C 1
ATOM 1408 O O . SER A 1 174 ? 20.077 0.881 -22.134 1.00 82.00 174 SER A O 1
ATOM 1410 N N . GLU A 1 175 ? 17.881 0.437 -21.984 1.00 81.56 175 GLU A N 1
ATOM 1411 C CA . GLU A 1 175 ? 17.704 0.971 -20.629 1.00 81.56 175 GLU A CA 1
ATOM 1412 C C . GLU A 1 175 ? 18.086 -0.080 -19.583 1.00 81.56 175 GLU A C 1
ATOM 1414 O O . GLU A 1 175 ? 18.732 0.239 -18.592 1.00 81.56 175 GLU A O 1
ATOM 1419 N N . ALA A 1 176 ? 17.759 -1.350 -19.844 1.00 84.12 176 ALA A N 1
ATOM 1420 C CA . ALA A 1 176 ? 18.151 -2.478 -19.002 1.00 84.12 176 ALA A CA 1
ATOM 1421 C C . ALA A 1 176 ? 19.677 -2.676 -18.928 1.00 84.12 176 ALA A C 1
ATOM 1423 O O . ALA A 1 176 ? 20.159 -3.332 -18.011 1.00 84.12 176 ALA A O 1
ATOM 1424 N N . ALA A 1 177 ? 20.433 -2.115 -19.877 1.00 82.69 177 ALA A N 1
ATOM 1425 C CA . ALA A 1 177 ? 21.891 -2.165 -19.899 1.00 82.69 177 ALA A CA 1
ATOM 1426 C C . ALA A 1 177 ? 22.570 -1.154 -18.954 1.00 82.69 177 ALA A C 1
ATOM 1428 O O . ALA A 1 177 ? 23.763 -1.297 -18.682 1.00 82.69 177 ALA A O 1
ATOM 1429 N N . TYR A 1 178 ? 21.863 -0.129 -18.462 1.00 82.38 178 TYR A N 1
ATOM 1430 C CA . TYR A 1 178 ? 22.433 0.793 -17.477 1.00 82.38 178 TYR A CA 1
ATOM 1431 C C . TYR A 1 178 ? 22.542 0.106 -16.117 1.00 82.38 178 TYR A C 1
ATOM 1433 O O . TYR A 1 178 ? 21.560 -0.445 -15.639 1.00 82.38 178 TYR A O 1
ATOM 1441 N N . GLU A 1 179 ? 23.699 0.198 -15.459 1.00 78.50 179 GLU A N 1
ATOM 1442 C CA . GLU A 1 179 ? 23.964 -0.416 -14.142 1.00 78.50 179 GLU A CA 1
ATOM 1443 C C . GLU A 1 179 ? 22.886 -0.063 -13.100 1.00 78.50 179 GLU A C 1
ATOM 1445 O O . GLU A 1 179 ? 22.356 -0.938 -12.422 1.00 78.50 179 GLU A O 1
ATOM 1450 N N . SER A 1 180 ? 22.435 1.199 -13.080 1.00 81.69 180 SER A N 1
ATOM 1451 C CA . SER A 1 180 ? 21.362 1.677 -12.193 1.00 81.69 180 SER A CA 1
ATOM 1452 C C . SER A 1 180 ? 19.993 1.020 -12.417 1.00 81.69 180 SER A C 1
ATOM 1454 O O . SER A 1 180 ? 19.091 1.207 -11.606 1.00 81.69 180 SER A O 1
ATOM 1456 N N . VAL A 1 181 ? 19.811 0.318 -13.535 1.00 82.62 181 VAL A N 1
ATOM 1457 C CA . VAL A 1 181 ? 18.589 -0.405 -13.915 1.00 82.62 181 VAL A CA 1
ATOM 1458 C C . VAL A 1 181 ? 18.838 -1.912 -13.885 1.00 82.62 181 VAL A C 1
ATOM 1460 O O . VAL A 1 181 ? 17.988 -2.659 -13.416 1.00 82.62 181 VAL A O 1
ATOM 1463 N N . HIS A 1 182 ? 20.003 -2.359 -14.347 1.00 86.06 182 HIS A N 1
ATOM 1464 C CA . HIS A 1 182 ? 20.398 -3.758 -14.393 1.00 86.06 182 HIS A CA 1
ATOM 1465 C C . HIS A 1 182 ? 20.415 -4.395 -13.000 1.00 86.06 182 HIS A C 1
ATOM 1467 O O . HIS A 1 182 ? 19.779 -5.428 -12.797 1.00 86.06 182 HIS A O 1
ATOM 1473 N N . ASP A 1 183 ? 21.087 -3.764 -12.034 1.00 87.44 183 ASP A N 1
ATOM 1474 C CA . ASP A 1 183 ? 21.312 -4.373 -10.721 1.00 87.44 183 ASP A CA 1
ATOM 1475 C C . ASP A 1 183 ? 20.002 -4.602 -9.948 1.00 87.44 183 ASP A C 1
ATOM 1477 O O . ASP A 1 183 ? 19.785 -5.718 -9.473 1.00 87.44 183 ASP A O 1
ATOM 1481 N N . PRO A 1 184 ? 19.055 -3.640 -9.897 1.00 88.06 184 PRO A N 1
ATOM 1482 C CA . PRO A 1 184 ? 17.735 -3.892 -9.318 1.00 88.06 184 PRO A CA 1
ATOM 1483 C C . PRO A 1 184 ? 16.918 -4.974 -10.038 1.00 88.06 184 PRO A C 1
ATOM 1485 O O . PRO A 1 184 ? 16.044 -5.595 -9.432 1.00 88.06 184 PRO A O 1
ATOM 1488 N N . LEU A 1 185 ? 17.145 -5.188 -11.339 1.00 88.19 185 LEU A N 1
ATOM 1489 C CA . LEU A 1 185 ? 16.426 -6.195 -12.123 1.00 88.19 185 LEU A CA 1
ATOM 1490 C C . LEU A 1 185 ? 17.012 -7.599 -11.973 1.00 88.19 185 LEU A C 1
ATOM 1492 O O . LEU A 1 185 ? 16.308 -8.574 -12.262 1.00 88.19 185 LEU A O 1
ATOM 1496 N N . ASP A 1 186 ? 18.258 -7.731 -11.520 1.00 88.94 186 ASP A N 1
ATOM 1497 C CA . ASP A 1 186 ? 18.920 -9.015 -11.286 1.00 88.94 186 ASP A CA 1
ATOM 1498 C C . ASP A 1 186 ? 18.671 -9.569 -9.875 1.00 88.94 186 ASP A C 1
ATOM 1500 O O . ASP A 1 186 ? 19.573 -10.018 -9.167 1.00 88.94 186 ASP A O 1
ATOM 1504 N N . ILE A 1 187 ? 17.404 -9.565 -9.452 1.00 90.31 187 ILE A N 1
ATOM 1505 C CA . ILE A 1 187 ? 17.023 -10.203 -8.195 1.00 90.31 187 ILE A CA 1
ATOM 1506 C C . ILE A 1 187 ? 17.274 -11.717 -8.278 1.00 90.31 187 ILE A C 1
ATOM 1508 O O . ILE A 1 187 ? 16.661 -12.432 -9.070 1.00 90.31 187 ILE A O 1
ATOM 1512 N N . GLN A 1 188 ? 18.206 -12.197 -7.458 1.00 90.56 188 GLN A N 1
ATOM 1513 C CA . GLN A 1 188 ? 18.610 -13.604 -7.416 1.00 90.56 188 GLN A CA 1
ATOM 1514 C C . GLN A 1 188 ? 17.546 -14.467 -6.742 1.00 90.56 188 GLN A C 1
ATOM 1516 O O . GLN A 1 188 ? 17.005 -14.068 -5.711 1.00 90.56 188 GLN A O 1
ATOM 1521 N N . ASP A 1 189 ? 17.291 -15.669 -7.256 1.00 91.69 189 ASP A N 1
ATOM 1522 C CA . ASP A 1 189 ? 16.371 -16.608 -6.611 1.00 91.69 189 ASP A CA 1
ATOM 1523 C C . ASP A 1 189 ? 16.865 -17.016 -5.216 1.00 91.69 189 ASP A C 1
ATOM 1525 O O . ASP A 1 189 ? 18.047 -17.280 -4.979 1.00 91.69 189 ASP A O 1
ATOM 1529 N N . MET A 1 190 ? 15.930 -17.123 -4.276 1.00 89.25 190 MET A N 1
ATOM 1530 C CA . MET A 1 190 ? 16.184 -17.551 -2.909 1.00 89.25 190 MET A CA 1
ATOM 1531 C C . MET A 1 190 ? 15.583 -18.935 -2.675 1.00 89.25 190 MET A C 1
ATOM 1533 O O . MET A 1 190 ? 14.367 -19.118 -2.645 1.00 89.25 190 MET A O 1
ATOM 1537 N N . ALA A 1 191 ? 16.441 -19.928 -2.439 1.00 88.19 191 ALA A N 1
ATOM 1538 C CA . ALA A 1 191 ? 15.981 -21.282 -2.154 1.00 88.19 191 ALA A CA 1
ATOM 1539 C C . ALA A 1 191 ? 15.081 -21.316 -0.902 1.00 88.19 191 ALA A C 1
ATOM 1541 O O . ALA A 1 191 ? 15.450 -20.806 0.160 1.00 88.19 191 ALA A O 1
ATOM 1542 N N . ARG A 1 192 ? 13.915 -21.972 -0.999 1.00 84.88 192 ARG A N 1
ATOM 1543 C CA . ARG A 1 192 ? 12.913 -22.048 0.088 1.00 84.88 192 ARG A CA 1
ATOM 1544 C C . ARG A 1 192 ? 13.435 -22.709 1.365 1.00 84.88 192 ARG A C 1
ATOM 1546 O O . ARG A 1 192 ? 12.945 -22.434 2.452 1.00 84.88 192 ARG A O 1
ATOM 1553 N N . ASN A 1 193 ? 14.414 -23.598 1.233 1.00 85.50 193 ASN A N 1
ATOM 1554 C CA . ASN A 1 193 ? 15.074 -24.286 2.343 1.00 85.50 193 ASN A CA 1
ATOM 1555 C C . ASN A 1 193 ? 16.337 -23.561 2.837 1.00 85.50 193 ASN A C 1
ATOM 1557 O O . ASN A 1 193 ? 17.057 -24.099 3.677 1.00 85.50 193 ASN A O 1
ATOM 1561 N N . SER A 1 194 ? 16.636 -22.369 2.315 1.00 88.50 194 SER A N 1
ATOM 1562 C CA . SER A 1 194 ? 17.771 -21.582 2.783 1.00 88.50 194 SER A CA 1
ATOM 1563 C C . SER A 1 194 ? 17.567 -21.130 4.231 1.00 88.50 194 SER A C 1
ATOM 1565 O O . SER A 1 194 ? 16.442 -20.973 4.723 1.00 88.50 194 SER A O 1
ATOM 1567 N N . ARG A 1 195 ? 18.680 -20.872 4.927 1.00 90.12 195 ARG A N 1
ATOM 1568 C CA . ARG A 1 195 ? 18.651 -20.207 6.237 1.00 90.12 195 ARG A CA 1
ATOM 1569 C C . ARG A 1 195 ? 17.898 -18.878 6.144 1.00 90.12 195 ARG A C 1
ATOM 1571 O O . ARG A 1 195 ? 17.091 -18.583 7.014 1.00 90.12 195 ARG A O 1
ATOM 1578 N N . LEU A 1 196 ? 18.138 -18.120 5.076 1.00 85.88 196 LEU A N 1
ATOM 1579 C CA . LEU A 1 196 ? 17.526 -16.816 4.841 1.00 85.88 196 LEU A CA 1
ATOM 1580 C C . LEU A 1 196 ? 15.995 -16.909 4.724 1.00 85.88 196 LEU A C 1
ATOM 1582 O O . LEU A 1 196 ? 15.289 -16.076 5.272 1.00 85.88 196 LEU A O 1
ATOM 1586 N N . ALA A 1 197 ? 15.470 -17.969 4.103 1.00 83.81 197 ALA A N 1
ATOM 1587 C CA . ALA A 1 197 ? 14.030 -18.208 4.010 1.00 83.81 197 ALA A CA 1
ATOM 1588 C C . ALA A 1 197 ? 13.384 -18.654 5.340 1.00 83.81 197 ALA A C 1
ATOM 1590 O O . ALA A 1 197 ? 12.195 -18.425 5.552 1.00 83.81 197 ALA A O 1
ATOM 1591 N N . SER A 1 198 ? 14.142 -19.310 6.226 1.00 84.25 198 SER A N 1
ATOM 1592 C CA . SER A 1 198 ? 13.602 -19.991 7.416 1.00 84.25 198 SER A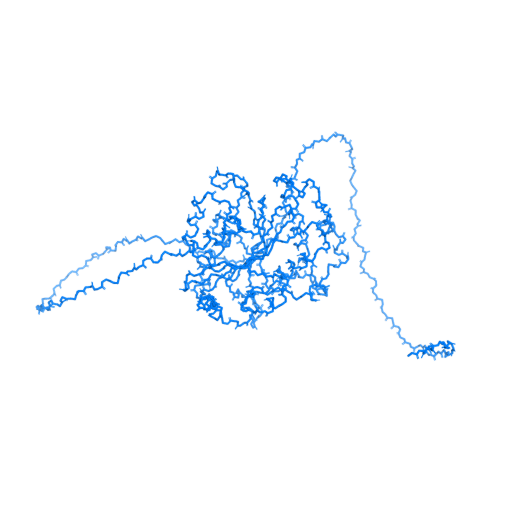 CA 1
ATOM 1593 C C . SER A 1 198 ? 13.863 -19.276 8.744 1.00 84.25 198 SER A C 1
ATOM 1595 O O . SER A 1 198 ? 13.032 -19.354 9.647 1.00 84.25 198 SER A O 1
ATOM 1597 N N . ASN A 1 199 ? 15.004 -18.603 8.883 1.00 87.25 199 ASN A N 1
ATOM 1598 C CA . ASN A 1 199 ? 15.418 -17.897 10.095 1.00 87.25 199 ASN A CA 1
ATOM 1599 C C . ASN A 1 199 ? 16.378 -16.727 9.771 1.00 87.25 199 ASN A C 1
ATOM 1601 O O . ASN A 1 199 ? 17.565 -16.786 10.132 1.00 87.25 199 ASN A O 1
ATOM 1605 N N . PRO A 1 200 ? 15.899 -15.700 9.046 1.00 88.44 200 PRO A N 1
ATOM 1606 C CA . PRO A 1 200 ? 16.693 -14.516 8.730 1.00 88.44 200 PRO A CA 1
ATOM 1607 C C . PRO A 1 200 ? 16.881 -13.608 9.957 1.00 88.44 200 PRO A C 1
ATOM 1609 O O . PRO A 1 200 ? 16.014 -13.540 10.829 1.00 88.44 200 PRO A O 1
ATOM 1612 N N . SER A 1 201 ? 18.002 -12.887 10.025 1.00 88.12 201 SER A N 1
ATOM 1613 C CA . SER A 1 201 ? 18.147 -11.729 10.916 1.00 88.12 201 SER A CA 1
ATOM 1614 C C . SER A 1 201 ? 17.298 -10.546 10.432 1.00 88.12 201 SER A C 1
ATOM 1616 O O . SER A 1 201 ? 16.892 -10.494 9.275 1.00 88.12 201 SER A O 1
ATOM 1618 N N . GLU A 1 202 ? 17.065 -9.555 11.296 1.00 84.19 202 GLU A N 1
ATOM 1619 C CA . GLU A 1 202 ? 16.350 -8.320 10.921 1.00 84.19 202 GLU A CA 1
ATOM 1620 C C . GLU A 1 202 ? 17.028 -7.587 9.752 1.00 84.19 202 GLU A C 1
ATOM 1622 O O . GLU A 1 202 ? 16.356 -7.150 8.823 1.00 84.19 202 GLU A O 1
ATOM 1627 N N . SER A 1 203 ? 18.365 -7.512 9.748 1.00 86.12 203 SER A N 1
ATOM 1628 C CA . SER A 1 203 ? 19.121 -6.920 8.637 1.00 86.12 203 SER A CA 1
ATOM 1629 C C . SER A 1 203 ? 18.959 -7.715 7.340 1.00 86.12 203 SER A C 1
ATOM 1631 O O . SER A 1 203 ? 18.724 -7.139 6.290 1.00 86.12 203 SER A O 1
ATOM 1633 N N . GLU A 1 204 ? 19.016 -9.047 7.427 1.00 90.81 204 GLU A N 1
ATOM 1634 C CA . GLU A 1 204 ? 18.818 -9.948 6.291 1.00 90.81 204 GLU A CA 1
ATOM 1635 C C . GLU A 1 204 ? 17.395 -9.827 5.711 1.00 90.81 204 GLU A C 1
ATOM 1637 O O . GLU A 1 204 ? 17.216 -9.902 4.497 1.00 90.81 204 GLU A O 1
ATOM 1642 N N . ILE A 1 205 ? 16.383 -9.616 6.563 1.00 88.38 205 ILE A N 1
ATOM 1643 C CA . ILE A 1 205 ? 15.013 -9.304 6.136 1.00 88.38 205 ILE A CA 1
ATOM 1644 C C . ILE A 1 205 ? 14.976 -7.973 5.384 1.00 88.38 205 ILE A C 1
ATOM 1646 O O . ILE A 1 205 ? 14.369 -7.904 4.313 1.00 88.38 205 ILE A O 1
ATOM 1650 N N . ALA A 1 206 ? 15.574 -6.927 5.957 1.00 87.25 206 ALA A N 1
ATOM 1651 C CA . ALA A 1 206 ? 15.548 -5.587 5.386 1.00 87.25 206 ALA A CA 1
ATOM 1652 C C . ALA A 1 206 ? 16.207 -5.566 4.001 1.00 87.25 206 ALA A C 1
ATOM 1654 O O . ALA A 1 206 ? 15.583 -5.098 3.051 1.00 87.25 206 ALA A O 1
ATOM 1655 N N . ASP A 1 207 ? 17.397 -6.158 3.871 1.00 89.81 207 ASP A N 1
ATOM 1656 C CA . ASP A 1 207 ? 18.133 -6.245 2.606 1.00 89.81 207 ASP A CA 1
ATOM 1657 C C . ASP A 1 207 ? 17.329 -7.026 1.553 1.00 89.81 207 ASP A C 1
ATOM 1659 O O . ASP A 1 207 ? 17.071 -6.536 0.455 1.00 89.81 207 ASP A O 1
ATOM 1663 N N . ALA A 1 208 ? 16.832 -8.216 1.908 1.00 91.88 208 ALA A N 1
ATOM 1664 C CA . ALA A 1 208 ? 16.083 -9.050 0.972 1.00 91.88 208 ALA A CA 1
ATOM 1665 C C . ALA A 1 208 ? 14.752 -8.412 0.531 1.00 91.88 208 ALA A C 1
ATOM 1667 O O . ALA A 1 208 ? 14.323 -8.609 -0.609 1.00 91.88 208 ALA A O 1
ATOM 1668 N N . THR A 1 209 ? 14.107 -7.644 1.413 1.00 90.88 209 THR A N 1
ATOM 1669 C CA . THR A 1 209 ? 12.884 -6.895 1.098 1.00 90.88 209 THR A CA 1
ATOM 1670 C C . THR A 1 209 ? 13.194 -5.683 0.218 1.00 90.88 209 THR A C 1
ATOM 1672 O O . THR A 1 209 ? 12.440 -5.399 -0.716 1.00 90.88 209 THR A O 1
ATOM 1675 N N . ALA A 1 210 ? 14.313 -4.999 0.473 1.00 90.56 210 ALA A N 1
ATOM 1676 C CA . ALA A 1 210 ? 14.783 -3.888 -0.343 1.00 90.56 210 ALA A CA 1
ATOM 1677 C C . ALA A 1 210 ? 15.047 -4.324 -1.790 1.00 90.56 210 ALA A C 1
ATOM 1679 O O . ALA A 1 210 ? 14.643 -3.602 -2.696 1.00 90.56 210 ALA A O 1
ATOM 1680 N N . ASP A 1 211 ? 15.595 -5.524 -2.024 1.00 92.50 211 ASP A N 1
ATOM 1681 C CA . ASP A 1 211 ? 15.758 -6.077 -3.379 1.00 92.50 211 ASP A CA 1
ATOM 1682 C C . ASP A 1 211 ? 14.419 -6.184 -4.128 1.00 92.50 211 ASP A C 1
ATOM 1684 O O . ASP A 1 211 ? 14.310 -5.804 -5.293 1.00 92.50 211 ASP A O 1
ATOM 1688 N N . VAL A 1 212 ? 13.373 -6.696 -3.464 1.00 94.75 212 VAL A N 1
ATOM 1689 C CA . VAL A 1 212 ? 12.037 -6.862 -4.068 1.00 94.75 212 VAL A CA 1
ATOM 1690 C C . VAL A 1 212 ? 11.443 -5.503 -4.427 1.00 94.75 212 VAL A C 1
ATOM 1692 O O . VAL A 1 212 ? 10.879 -5.329 -5.509 1.00 94.75 212 VAL A O 1
ATOM 1695 N N . ILE A 1 213 ? 11.582 -4.527 -3.530 1.00 93.88 213 ILE A N 1
ATOM 1696 C CA . ILE A 1 213 ? 11.100 -3.165 -3.755 1.00 93.88 213 ILE A CA 1
ATOM 1697 C C . ILE A 1 213 ? 11.898 -2.512 -4.880 1.00 93.88 213 ILE A C 1
ATOM 1699 O O . ILE A 1 213 ? 11.294 -1.971 -5.802 1.00 93.88 213 ILE A O 1
ATOM 1703 N N . ALA A 1 214 ? 13.226 -2.604 -4.871 1.00 93.06 214 ALA A N 1
ATOM 1704 C CA . ALA A 1 214 ? 14.084 -2.090 -5.932 1.00 93.06 214 ALA A CA 1
ATOM 1705 C C . ALA A 1 214 ? 13.695 -2.683 -7.295 1.00 93.06 214 ALA A C 1
ATOM 1707 O O . ALA A 1 214 ? 13.508 -1.937 -8.257 1.00 93.06 214 ALA A O 1
ATOM 1708 N N . TYR A 1 215 ? 13.455 -3.995 -7.363 1.00 93.94 215 TYR A N 1
ATOM 1709 C CA . TYR A 1 215 ? 12.981 -4.662 -8.573 1.00 93.94 215 TYR A CA 1
ATOM 1710 C C . TYR A 1 215 ? 11.645 -4.084 -9.061 1.00 93.94 215 TYR A C 1
ATOM 1712 O O . TYR A 1 215 ? 11.506 -3.697 -10.225 1.00 93.94 215 TYR A O 1
ATOM 1720 N N . LEU A 1 216 ? 10.643 -4.004 -8.180 1.00 94.06 216 LEU A N 1
ATOM 1721 C CA . LEU A 1 216 ? 9.298 -3.542 -8.529 1.00 94.06 216 LEU A CA 1
ATOM 1722 C C . LEU A 1 216 ? 9.275 -2.061 -8.923 1.00 94.06 216 LEU A C 1
ATOM 1724 O O . LEU A 1 216 ? 8.669 -1.701 -9.933 1.00 94.06 216 LEU A O 1
ATOM 1728 N N . THR A 1 217 ? 9.955 -1.214 -8.149 1.00 92.00 217 THR A N 1
ATOM 1729 C CA . THR A 1 217 ? 10.063 0.232 -8.386 1.00 92.00 217 THR A CA 1
ATOM 1730 C C . THR A 1 217 ? 10.851 0.544 -9.657 1.00 92.00 217 THR A C 1
ATOM 1732 O O . THR A 1 217 ? 10.459 1.434 -10.413 1.00 92.00 217 THR A O 1
ATOM 1735 N N . THR A 1 218 ? 11.891 -0.232 -9.968 1.00 90.62 218 THR A N 1
ATOM 1736 C CA . THR A 1 218 ? 12.609 -0.123 -11.245 1.00 90.62 218 THR A CA 1
ATOM 1737 C C . THR A 1 218 ? 11.693 -0.494 -12.401 1.00 90.62 218 THR A C 1
ATOM 1739 O O . THR A 1 218 ? 11.559 0.280 -13.346 1.00 90.62 218 THR A O 1
ATOM 1742 N N . ASN A 1 219 ? 10.977 -1.617 -12.304 1.00 89.94 219 ASN A N 1
ATOM 1743 C CA . ASN A 1 219 ? 10.036 -2.017 -13.344 1.00 89.94 219 ASN A CA 1
ATOM 1744 C C . ASN A 1 219 ? 9.009 -0.918 -13.617 1.00 89.94 219 ASN A C 1
ATOM 1746 O O . ASN A 1 219 ? 9.018 -0.338 -14.695 1.00 89.94 219 ASN A O 1
ATOM 1750 N N . ILE A 1 220 ? 8.178 -0.551 -12.648 1.00 89.00 220 ILE A N 1
ATOM 1751 C CA . ILE A 1 220 ? 7.116 0.451 -12.842 1.00 89.00 220 ILE A CA 1
ATOM 1752 C C . ILE A 1 220 ? 7.628 1.831 -13.313 1.00 89.00 220 ILE A C 1
ATOM 1754 O O . ILE A 1 220 ? 6.908 2.530 -14.029 1.00 89.00 220 ILE A O 1
ATOM 1758 N N . THR A 1 221 ? 8.860 2.214 -12.957 1.00 84.50 221 THR A N 1
ATOM 1759 C CA . THR A 1 221 ? 9.468 3.486 -13.384 1.00 84.50 221 THR A CA 1
ATOM 1760 C C . THR A 1 221 ? 9.914 3.444 -14.845 1.00 84.50 221 THR A C 1
ATOM 1762 O O . THR A 1 221 ? 9.729 4.413 -15.581 1.00 84.50 221 THR A O 1
ATOM 1765 N N . PHE A 1 222 ? 10.485 2.320 -15.280 1.00 80.25 222 PHE A N 1
ATOM 1766 C CA . PHE A 1 222 ? 11.042 2.157 -16.625 1.00 80.25 222 PHE A CA 1
ATOM 1767 C C . PHE A 1 222 ? 10.091 1.481 -17.615 1.00 80.25 222 PHE A C 1
ATOM 1769 O O . PHE A 1 222 ? 10.373 1.461 -18.816 1.00 80.25 222 PHE A O 1
ATOM 1776 N N . LEU A 1 223 ? 8.951 0.970 -17.147 1.00 77.69 223 LEU A N 1
ATOM 1777 C CA . LEU A 1 223 ? 7.866 0.512 -17.999 1.00 77.69 223 LEU A CA 1
ATOM 1778 C C . LEU A 1 223 ? 7.409 1.665 -18.903 1.00 77.69 223 LEU A C 1
ATOM 1780 O O . LEU A 1 223 ? 6.906 2.683 -18.427 1.00 77.69 223 LEU A O 1
ATOM 1784 N N . ARG A 1 224 ? 7.559 1.484 -20.222 1.00 75.56 224 ARG A N 1
ATOM 1785 C CA . ARG A 1 224 ? 7.180 2.462 -21.253 1.00 75.56 224 ARG A CA 1
ATOM 1786 C C . ARG A 1 224 ? 6.425 1.781 -22.396 1.00 75.56 224 ARG A C 1
ATOM 1788 O O . ARG A 1 224 ? 6.803 0.696 -22.835 1.00 75.56 224 ARG A O 1
ATOM 1795 N N . GLU A 1 225 ? 5.388 2.438 -22.910 1.00 68.62 225 GLU A N 1
ATOM 1796 C CA . GLU A 1 225 ? 4.752 2.091 -24.183 1.00 68.62 225 GLU A CA 1
ATOM 1797 C C . GLU A 1 225 ? 5.290 3.018 -25.281 1.00 68.62 225 GLU A C 1
ATOM 1799 O O . GLU A 1 225 ? 5.195 4.247 -25.211 1.00 68.62 225 GLU A O 1
ATOM 1804 N N . GLY A 1 226 ? 5.916 2.429 -26.300 1.00 69.69 226 GLY A N 1
ATOM 1805 C CA . GLY A 1 226 ? 6.516 3.184 -27.398 1.00 69.69 226 GLY A CA 1
ATOM 1806 C C . GLY A 1 226 ? 7.743 4.001 -26.972 1.00 69.69 226 GLY A C 1
ATOM 1807 O O . GLY A 1 226 ? 8.689 3.461 -26.407 1.00 69.69 226 GLY A O 1
ATOM 1808 N N . ARG A 1 227 ? 7.762 5.300 -27.311 1.00 64.88 227 ARG A N 1
ATOM 1809 C CA . ARG A 1 227 ? 8.916 6.207 -27.108 1.00 64.88 227 ARG A CA 1
ATOM 1810 C C . ARG A 1 227 ? 8.747 7.199 -25.949 1.00 64.88 227 ARG A C 1
ATOM 1812 O O . ARG A 1 227 ? 9.628 8.032 -25.742 1.00 64.88 227 ARG A O 1
ATOM 1819 N N . SER A 1 228 ? 7.629 7.154 -25.220 1.00 71.75 228 SER A N 1
ATOM 1820 C CA . SER A 1 228 ? 7.415 8.051 -24.078 1.00 71.75 228 SER A CA 1
ATOM 1821 C C . SER A 1 228 ? 8.431 7.748 -22.980 1.00 71.75 228 SER A C 1
ATOM 1823 O O . SER A 1 228 ? 8.588 6.594 -22.593 1.00 71.75 228 SER A O 1
ATOM 1825 N N . LYS A 1 229 ? 9.119 8.776 -22.472 1.00 78.06 229 LYS A N 1
ATOM 1826 C CA . LYS A 1 229 ? 10.068 8.640 -21.352 1.00 78.06 229 LYS A CA 1
ATOM 1827 C C . LYS A 1 229 ? 9.402 8.743 -19.975 1.00 78.06 229 LYS A C 1
ATOM 1829 O O . LYS A 1 229 ? 10.095 8.628 -18.970 1.00 78.06 229 LYS A O 1
ATOM 1834 N N . ILE A 1 230 ? 8.089 8.974 -19.928 1.00 80.62 230 ILE A N 1
ATOM 1835 C CA . ILE A 1 230 ? 7.340 9.189 -18.686 1.00 80.62 230 ILE A CA 1
ATOM 1836 C C . ILE A 1 230 ? 7.132 7.834 -17.980 1.00 80.62 230 ILE A C 1
ATOM 1838 O O . ILE A 1 230 ? 6.703 6.892 -18.648 1.00 80.62 230 ILE A O 1
ATOM 1842 N N . PRO A 1 231 ? 7.400 7.707 -16.670 1.00 79.69 231 PRO A N 1
ATOM 1843 C CA . PRO A 1 231 ? 7.104 6.496 -15.900 1.00 79.69 231 PRO A CA 1
ATOM 1844 C C . PRO A 1 231 ? 5.636 6.065 -15.985 1.00 79.69 231 PRO A C 1
ATOM 1846 O O . PRO A 1 231 ? 4.750 6.920 -15.970 1.00 79.69 231 PRO A O 1
ATOM 1849 N N . LEU A 1 232 ? 5.354 4.755 -16.002 1.00 85.00 232 LEU A N 1
ATOM 1850 C CA . LEU A 1 232 ? 3.980 4.240 -16.116 1.00 85.00 232 LEU A CA 1
ATOM 1851 C C . LEU A 1 232 ? 3.059 4.804 -15.022 1.00 85.00 232 LEU A C 1
ATOM 1853 O O . LEU A 1 232 ? 1.947 5.221 -15.324 1.00 85.00 232 LEU A O 1
ATOM 1857 N N . ALA A 1 233 ? 3.517 4.885 -13.770 1.00 82.19 233 ALA A N 1
ATOM 1858 C CA . ALA A 1 233 ? 2.713 5.446 -12.680 1.00 82.19 233 ALA A CA 1
ATOM 1859 C C . ALA A 1 233 ? 2.258 6.893 -12.964 1.00 82.19 233 ALA A C 1
ATOM 1861 O O . ALA A 1 233 ? 1.079 7.207 -12.798 1.00 82.19 233 ALA A O 1
ATOM 1862 N N . GLN A 1 234 ? 3.162 7.734 -13.476 1.00 83.25 234 GLN A N 1
ATOM 1863 C CA . GLN A 1 234 ? 2.867 9.124 -13.823 1.00 83.25 234 GLN A CA 1
ATOM 1864 C C . GLN A 1 234 ? 1.986 9.231 -15.072 1.00 83.25 234 GLN A C 1
ATOM 1866 O O . GLN A 1 234 ? 1.092 10.067 -15.112 1.00 83.25 234 GLN A O 1
ATOM 1871 N N . GLN A 1 235 ? 2.189 8.363 -16.070 1.00 84.44 235 GLN A N 1
ATOM 1872 C CA . GLN A 1 235 ? 1.300 8.299 -17.238 1.00 84.44 235 GLN A CA 1
ATOM 1873 C C . GLN A 1 235 ? -0.130 7.927 -16.856 1.00 84.44 235 GLN A C 1
ATOM 1875 O O . GLN A 1 235 ? -1.073 8.332 -17.530 1.00 84.44 235 GLN A O 1
ATOM 1880 N N . LEU A 1 236 ? -0.284 7.142 -15.791 1.00 86.88 236 LEU A N 1
ATOM 1881 C CA . LEU A 1 236 ? -1.596 6.790 -15.285 1.00 86.88 236 LEU A CA 1
ATOM 1882 C C . LEU A 1 236 ? -2.218 7.949 -14.510 1.00 86.88 236 LEU A C 1
ATOM 1884 O O . LEU A 1 236 ? -3.419 8.103 -14.615 1.00 86.88 236 LEU A O 1
ATOM 1888 N N . GLY A 1 237 ? -1.437 8.795 -13.839 1.00 89.81 237 GLY A N 1
ATOM 1889 C CA . GLY A 1 237 ? -1.945 9.920 -13.044 1.00 89.81 237 GLY A CA 1
ATOM 1890 C C . GLY A 1 237 ? -1.571 9.839 -11.566 1.00 89.81 237 GLY A C 1
ATOM 1891 O O . GLY A 1 237 ? -1.995 10.675 -10.775 1.00 89.81 237 GLY A O 1
ATOM 1892 N N . TRP A 1 238 ? -0.757 8.859 -11.164 1.00 93.31 238 TRP A N 1
ATOM 1893 C CA . TRP A 1 238 ? -0.179 8.847 -9.824 1.00 93.31 238 TRP A CA 1
ATOM 1894 C C . TRP A 1 238 ? 0.974 9.844 -9.734 1.00 93.31 238 TRP A C 1
ATOM 1896 O O . TRP A 1 238 ? 1.933 9.759 -10.502 1.00 93.31 238 TRP A O 1
ATOM 1906 N N . SER A 1 239 ? 0.900 10.737 -8.752 1.00 93.38 239 SER A N 1
ATOM 1907 C CA . SER A 1 239 ? 1.998 11.612 -8.346 1.00 93.38 239 SER A CA 1
AT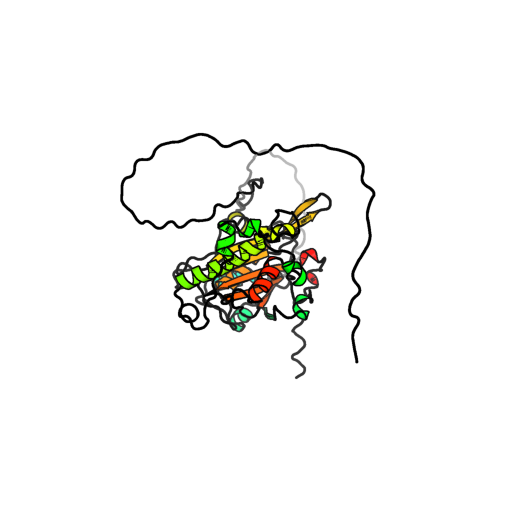OM 1908 C C . SER A 1 239 ? 2.424 11.279 -6.928 1.00 93.38 239 SER A C 1
ATOM 1910 O O . SER A 1 239 ? 1.583 10.940 -6.096 1.00 93.38 239 SER A O 1
ATOM 1912 N N . ASP A 1 240 ? 3.715 11.409 -6.646 1.00 93.12 240 ASP A N 1
ATOM 1913 C CA . ASP A 1 240 ? 4.220 11.345 -5.279 1.00 93.12 240 ASP A CA 1
ATOM 1914 C C . ASP A 1 240 ? 3.721 12.555 -4.478 1.00 93.12 240 ASP A C 1
ATOM 1916 O O . ASP A 1 240 ? 3.604 13.661 -5.013 1.00 93.12 240 ASP A O 1
ATOM 1920 N N . ILE A 1 241 ? 3.424 12.328 -3.201 1.00 91.38 241 ILE A N 1
ATOM 1921 C CA . ILE A 1 241 ? 3.093 13.372 -2.235 1.00 91.38 241 ILE A CA 1
ATOM 1922 C C . ILE A 1 241 ? 4.359 13.736 -1.468 1.00 91.38 241 ILE A C 1
ATOM 1924 O O . ILE A 1 241 ? 5.079 12.852 -0.993 1.00 91.38 241 ILE A O 1
ATOM 1928 N N . ASP A 1 242 ? 4.597 15.032 -1.284 1.00 89.44 242 ASP A N 1
ATOM 1929 C CA . ASP A 1 242 ? 5.610 15.492 -0.341 1.00 89.44 242 ASP A CA 1
ATOM 1930 C C . ASP A 1 242 ? 5.228 15.064 1.084 1.00 89.44 242 ASP A C 1
ATOM 1932 O O . ASP A 1 242 ? 4.184 15.437 1.624 1.00 89.44 242 ASP A O 1
ATOM 1936 N N . TYR A 1 243 ? 6.066 14.225 1.688 1.00 84.38 243 TYR A N 1
ATOM 1937 C CA . TYR A 1 243 ? 5.780 13.618 2.984 1.00 84.38 243 TYR A CA 1
ATOM 1938 C C . TYR A 1 243 ? 5.713 14.646 4.122 1.00 84.38 243 TYR A C 1
ATOM 1940 O O . TYR A 1 243 ? 4.870 14.536 5.017 1.00 84.38 243 TYR A O 1
ATOM 1948 N N . GLU A 1 244 ? 6.591 15.647 4.114 1.00 84.50 244 GLU A N 1
ATOM 1949 C CA . GLU A 1 244 ? 6.636 16.656 5.174 1.00 84.50 244 GLU A CA 1
ATOM 1950 C C . GLU A 1 244 ? 5.397 17.550 5.113 1.00 84.50 244 GLU A C 1
ATOM 1952 O O . GLU A 1 244 ? 4.771 17.813 6.143 1.00 84.50 244 GLU A O 1
ATOM 1957 N N . GLU A 1 245 ? 4.992 17.944 3.904 1.00 84.12 245 GLU A N 1
ATOM 1958 C CA . GLU A 1 245 ? 3.748 18.669 3.659 1.00 84.12 245 GLU A CA 1
ATOM 1959 C C . GLU A 1 245 ? 2.529 17.836 4.067 1.00 84.12 245 GLU A C 1
ATOM 1961 O O . GLU A 1 245 ? 1.679 18.306 4.827 1.00 84.12 245 GLU A O 1
ATOM 1966 N N . PHE A 1 246 ? 2.473 16.573 3.639 1.00 84.56 246 PHE A N 1
ATOM 1967 C CA . PHE A 1 246 ? 1.351 15.678 3.916 1.00 84.56 246 PHE A CA 1
ATOM 1968 C C . PHE A 1 246 ? 1.128 15.444 5.407 1.00 84.56 246 PHE A C 1
ATOM 1970 O O . PHE A 1 246 ? -0.004 15.433 5.893 1.00 84.56 246 PHE A O 1
ATOM 1977 N N . THR A 1 247 ? 2.218 15.232 6.140 1.00 82.12 247 THR A N 1
ATOM 1978 C CA . THR A 1 247 ? 2.161 14.949 7.575 1.00 82.12 247 THR A CA 1
ATOM 1979 C C . THR A 1 247 ? 2.135 16.214 8.428 1.00 82.12 247 THR A C 1
ATOM 1981 O O . THR A 1 247 ? 1.955 16.120 9.645 1.00 82.12 247 THR A O 1
ATOM 1984 N N . GLY A 1 248 ? 2.350 17.392 7.831 1.00 78.88 248 GLY A N 1
ATOM 1985 C CA . GLY A 1 248 ? 2.574 18.641 8.558 1.00 78.88 248 GLY A CA 1
ATOM 1986 C C . GLY A 1 248 ? 3.779 18.563 9.503 1.00 78.88 248 GLY A C 1
ATOM 1987 O O . GLY A 1 248 ? 3.737 19.133 10.595 1.00 78.88 248 GLY A O 1
ATOM 1988 N N . GLY A 1 249 ? 4.808 17.791 9.135 1.00 75.88 249 GLY A N 1
ATOM 1989 C CA . GLY A 1 249 ? 5.982 17.495 9.965 1.00 75.88 249 GLY A CA 1
ATOM 1990 C C . GLY A 1 249 ? 5.744 16.482 11.096 1.00 75.88 249 GLY A C 1
ATOM 1991 O O . GLY A 1 249 ? 6.584 16.321 11.987 1.00 75.88 249 GLY A O 1
ATOM 1992 N N . HIS A 1 250 ? 4.599 15.792 11.112 1.00 72.75 250 HIS A N 1
ATOM 1993 C CA . HIS A 1 250 ? 4.252 14.795 12.126 1.00 72.75 250 HIS A CA 1
ATOM 1994 C C . HIS A 1 250 ? 4.280 13.369 11.566 1.00 72.75 250 HIS A C 1
ATOM 1996 O O . HIS A 1 250 ? 3.237 12.738 11.394 1.00 72.75 250 HIS A O 1
ATOM 2002 N N . GLY A 1 251 ? 5.479 12.808 11.372 1.00 67.94 251 GLY A N 1
ATOM 2003 C CA . GLY A 1 251 ? 5.630 11.456 10.811 1.00 67.94 251 GLY A CA 1
ATOM 2004 C C . GLY A 1 251 ? 4.849 10.353 11.553 1.00 67.94 251 GLY A C 1
ATOM 2005 O O . GLY A 1 251 ? 4.271 9.460 10.941 1.00 67.94 251 GLY A O 1
ATOM 2006 N N . GLY A 1 252 ? 4.701 10.454 12.879 1.00 76.94 252 GLY A N 1
ATOM 2007 C CA . GLY A 1 252 ? 3.785 9.612 13.662 1.00 76.94 252 GLY A CA 1
ATOM 2008 C C . GLY A 1 252 ? 4.031 8.100 13.529 1.00 76.94 252 GLY A C 1
ATOM 2009 O O . GLY A 1 252 ? 5.072 7.612 13.950 1.00 76.94 252 GLY A O 1
ATOM 2010 N N . LEU A 1 253 ? 3.028 7.362 13.044 1.00 79.06 253 LEU A N 1
ATOM 2011 C CA . LEU A 1 253 ? 3.041 5.917 12.763 1.00 79.06 253 LEU A CA 1
ATOM 2012 C C . LEU A 1 253 ? 3.445 5.582 11.310 1.00 79.06 253 LEU A C 1
ATOM 2014 O O . LEU A 1 253 ? 3.529 4.399 10.992 1.00 79.06 253 LEU A O 1
ATOM 2018 N N . LEU A 1 254 ? 3.692 6.561 10.429 1.00 76.19 254 LEU A N 1
ATOM 2019 C CA . LEU A 1 254 ? 4.064 6.293 9.031 1.00 76.19 254 LEU A CA 1
ATOM 2020 C C . LEU A 1 254 ? 5.497 5.782 8.905 1.00 76.19 254 LEU A C 1
ATOM 2022 O O . LEU A 1 254 ? 5.759 4.933 8.062 1.00 76.19 254 LEU A O 1
ATOM 2026 N N . SER A 1 255 ? 6.386 6.214 9.796 1.00 71.38 255 SER A N 1
ATOM 2027 C CA . SER A 1 255 ? 7.767 5.738 9.851 1.00 71.38 255 SER A CA 1
ATOM 2028 C C . SER A 1 255 ? 8.113 5.316 11.270 1.00 71.38 255 SER A C 1
ATOM 2030 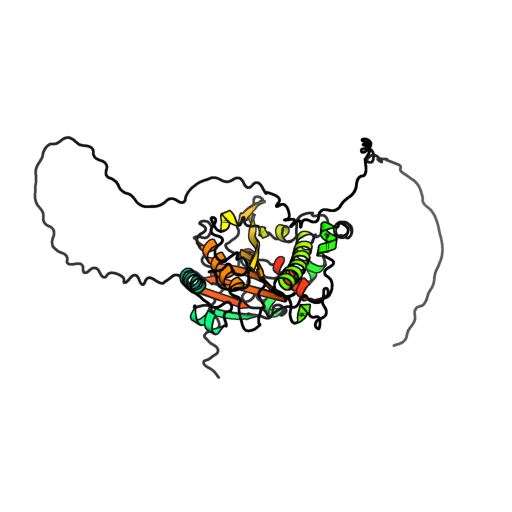O O . SER A 1 255 ? 7.779 6.004 12.240 1.00 71.38 255 SER A O 1
ATOM 2032 N N . SER A 1 256 ? 8.837 4.209 11.412 1.00 72.00 256 SER A N 1
ATOM 2033 C CA . SER A 1 256 ? 9.441 3.852 12.686 1.00 72.00 256 SER A CA 1
ATOM 2034 C C . SER A 1 256 ? 10.761 3.124 12.520 1.00 72.00 256 SER A C 1
ATOM 2036 O O . SER A 1 256 ? 10.874 2.141 11.800 1.00 72.00 256 SER A O 1
ATOM 2038 N N . THR A 1 257 ? 11.773 3.570 13.255 1.00 62.69 257 THR A N 1
ATOM 2039 C CA . THR A 1 257 ? 13.031 2.827 13.329 1.00 62.69 257 THR A CA 1
ATOM 2040 C C . THR A 1 257 ? 12.866 1.620 14.261 1.00 62.69 257 THR A C 1
ATOM 2042 O O . THR A 1 257 ? 12.184 1.744 15.288 1.00 62.69 257 THR A O 1
ATOM 2045 N N . PRO A 1 258 ? 13.488 0.466 13.945 1.00 58.88 258 PRO A N 1
ATOM 2046 C CA . PRO A 1 258 ? 13.415 -0.726 14.787 1.00 58.88 258 PRO A CA 1
ATOM 2047 C C . PRO A 1 258 ? 13.750 -0.410 16.247 1.00 58.88 258 PRO A C 1
ATOM 2049 O O . PRO A 1 258 ? 14.672 0.360 16.539 1.00 58.88 258 PRO A O 1
ATOM 2052 N N . GLY A 1 259 ? 12.950 -0.936 17.176 1.00 50.78 259 GLY A N 1
ATOM 2053 C CA . GLY A 1 259 ? 13.112 -0.684 18.613 1.00 50.78 259 GLY A CA 1
ATOM 2054 C C . GLY A 1 259 ? 12.855 0.760 19.077 1.00 50.78 259 GLY A C 1
ATOM 2055 O O . GLY A 1 259 ? 13.034 1.057 20.261 1.00 50.78 259 GLY A O 1
ATOM 2056 N N . ARG A 1 260 ? 12.430 1.681 18.196 1.00 57.53 260 ARG A N 1
ATOM 2057 C CA . ARG A 1 260 ? 12.178 3.090 18.558 1.00 57.53 260 ARG A CA 1
ATOM 2058 C C . ARG A 1 260 ? 10.708 3.467 18.667 1.00 57.53 260 ARG A C 1
ATOM 2060 O O . ARG A 1 260 ? 10.416 4.526 19.227 1.00 57.53 260 ARG A O 1
ATOM 2067 N N . TYR A 1 261 ? 9.768 2.623 18.241 1.00 61.88 261 TYR A N 1
ATOM 2068 C CA . TYR A 1 261 ? 8.361 2.892 18.529 1.00 61.88 261 TYR A CA 1
ATOM 2069 C C . TYR A 1 261 ? 8.062 2.643 20.017 1.00 61.88 261 TYR A C 1
ATOM 2071 O O . TYR A 1 261 ? 7.994 1.507 20.484 1.00 61.88 261 TYR A O 1
ATOM 2079 N N . LYS A 1 262 ? 7.899 3.729 20.786 1.00 62.56 262 LYS A N 1
ATOM 2080 C CA . LYS A 1 262 ? 7.574 3.729 22.231 1.00 62.56 262 LYS A CA 1
ATOM 2081 C C . LYS A 1 262 ? 8.583 3.020 23.149 1.00 62.56 262 LYS A C 1
ATOM 2083 O O . LYS A 1 262 ? 8.202 2.572 24.229 1.00 62.56 262 LYS A O 1
ATOM 2088 N N . GLY A 1 263 ? 9.844 2.883 22.736 1.00 63.38 263 GLY A N 1
ATOM 2089 C CA . GLY A 1 263 ? 10.859 2.171 23.529 1.00 63.38 263 GLY A CA 1
ATOM 2090 C C . GLY A 1 263 ? 10.526 0.693 23.772 1.00 63.38 263 GLY A C 1
ATOM 2091 O O . GLY A 1 263 ? 11.015 0.100 24.731 1.00 63.38 263 GLY A O 1
ATOM 2092 N N . LYS A 1 264 ? 9.658 0.117 22.933 1.00 67.94 264 LYS A N 1
ATOM 2093 C CA . LYS A 1 264 ? 9.329 -1.307 22.912 1.00 67.94 264 LYS A CA 1
ATOM 2094 C C . LYS A 1 264 ? 10.004 -1.934 21.697 1.00 67.94 264 LYS A C 1
ATOM 2096 O O . LYS A 1 264 ? 10.181 -1.279 20.670 1.00 67.94 264 LYS A O 1
ATOM 2101 N N . ASN A 1 265 ? 10.359 -3.209 21.822 1.00 76.44 265 ASN A N 1
ATOM 2102 C CA . ASN A 1 265 ? 10.955 -3.981 20.736 1.00 76.44 265 ASN A CA 1
ATOM 2103 C C . ASN A 1 265 ? 9.870 -4.339 19.718 1.00 76.44 265 ASN A C 1
ATOM 2105 O O . ASN A 1 265 ? 9.315 -5.437 19.737 1.00 76.44 265 ASN A O 1
ATOM 2109 N N . PHE A 1 266 ? 9.532 -3.368 18.876 1.00 81.75 266 PHE A N 1
ATOM 2110 C CA . PHE A 1 266 ? 8.750 -3.588 17.675 1.00 81.75 266 PHE A CA 1
ATOM 2111 C C . PHE A 1 266 ? 9.677 -3.697 16.469 1.00 81.75 266 PHE A C 1
ATOM 2113 O O . PHE A 1 266 ? 10.686 -2.979 16.431 1.00 81.75 266 PHE A O 1
ATOM 2120 N N . PRO A 1 267 ? 9.299 -4.536 15.490 1.00 83.12 267 PRO A N 1
ATOM 2121 C CA . PRO A 1 267 ? 9.864 -4.444 14.159 1.00 83.12 267 PRO A CA 1
ATOM 2122 C C . PRO A 1 267 ? 9.722 -2.993 13.656 1.00 83.12 267 PRO A C 1
ATOM 2124 O O . PRO A 1 267 ? 8.670 -2.376 13.854 1.00 83.12 267 PRO A O 1
ATOM 2127 N N . GLY A 1 268 ? 10.786 -2.421 13.098 1.00 83.81 268 GLY A N 1
ATOM 2128 C CA . GLY A 1 268 ? 10.728 -1.155 12.386 1.00 83.81 268 GLY A CA 1
ATOM 2129 C C . GLY A 1 268 ? 9.989 -1.252 11.053 1.00 83.81 268 GLY A C 1
ATOM 2130 O O . GLY A 1 268 ? 9.706 -2.313 10.494 1.00 83.81 268 GLY A O 1
ATOM 2131 N N . TRP A 1 269 ? 9.641 -0.096 10.520 1.00 88.69 269 TRP A N 1
ATOM 2132 C CA . TRP A 1 269 ? 9.087 -0.000 9.185 1.00 88.69 269 TRP A CA 1
ATOM 2133 C C . TRP A 1 269 ? 9.402 1.349 8.593 1.00 88.69 269 TRP A C 1
ATOM 2135 O O . TRP A 1 269 ? 9.502 2.362 9.293 1.00 88.69 269 TRP A O 1
ATOM 2145 N N . ASP A 1 270 ? 9.521 1.345 7.283 1.0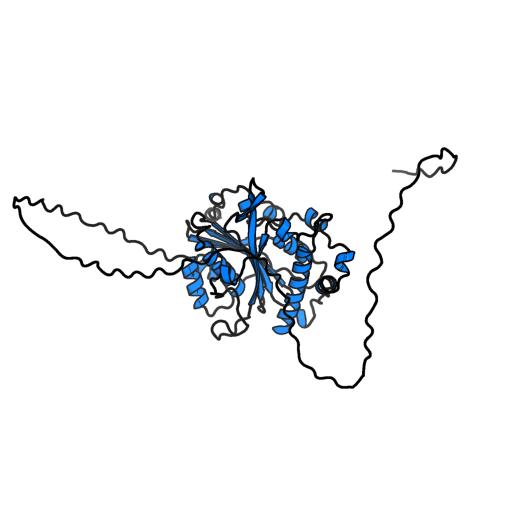0 85.56 270 ASP A N 1
ATOM 2146 C CA . ASP A 1 270 ? 9.733 2.550 6.532 1.00 85.56 270 ASP A CA 1
ATOM 2147 C C . ASP A 1 270 ? 8.718 2.661 5.414 1.00 85.56 270 ASP A C 1
ATOM 2149 O O . ASP A 1 270 ? 8.133 1.694 4.910 1.00 85.56 270 ASP A O 1
ATOM 2153 N N . PHE A 1 271 ? 8.522 3.906 5.054 1.00 87.25 271 PHE A N 1
ATOM 2154 C CA . PHE A 1 271 ? 7.555 4.329 4.097 1.00 87.25 271 PHE A CA 1
ATOM 2155 C C . PHE A 1 271 ? 8.294 4.651 2.805 1.00 87.25 271 PHE A C 1
ATOM 2157 O O . PHE A 1 271 ? 9.143 5.535 2.775 1.00 87.25 271 PHE A O 1
ATOM 2164 N N . GLN A 1 272 ? 8.004 3.906 1.743 1.00 90.38 272 GLN A N 1
ATOM 2165 C CA . GLN A 1 272 ? 8.708 4.072 0.476 1.00 90.38 272 GLN A CA 1
ATOM 2166 C C . GLN A 1 272 ? 7.990 5.073 -0.411 1.00 90.38 272 GLN A C 1
ATOM 2168 O O . GLN A 1 272 ? 8.605 6.031 -0.863 1.00 90.38 272 GLN A O 1
ATOM 2173 N N . TRP A 1 273 ? 6.689 4.872 -0.638 1.00 91.00 273 TRP A N 1
ATOM 2174 C CA . TRP A 1 273 ? 5.905 5.676 -1.575 1.00 91.00 273 TRP A CA 1
ATOM 2175 C C . TRP A 1 273 ? 4.598 6.135 -0.969 1.00 91.00 273 TRP A C 1
ATOM 2177 O O . TRP A 1 273 ? 3.856 5.305 -0.446 1.00 91.00 273 TRP A O 1
ATOM 2187 N N . LEU A 1 274 ? 4.296 7.425 -1.125 1.00 94.00 274 LEU A N 1
ATOM 2188 C CA . LEU A 1 274 ? 3.002 8.032 -0.836 1.00 94.00 274 LEU A CA 1
ATOM 2189 C C . LEU A 1 274 ? 2.557 8.676 -2.124 1.00 94.00 274 LEU A C 1
ATOM 2191 O O . LEU A 1 274 ? 3.213 9.599 -2.589 1.00 94.00 274 LEU A O 1
ATOM 2195 N N . GLN A 1 275 ? 1.472 8.182 -2.694 1.00 95.38 275 GLN A N 1
ATOM 2196 C CA . GLN A 1 275 ? 1.002 8.657 -3.978 1.00 95.38 275 GLN A CA 1
ATOM 2197 C C . GLN A 1 275 ? -0.451 9.078 -3.919 1.00 95.38 275 GLN A C 1
ATOM 2199 O O . GLN A 1 275 ? -1.266 8.524 -3.173 1.00 95.38 275 GLN A O 1
ATOM 2204 N N . GLU A 1 276 ? -0.763 10.041 -4.768 1.00 95.12 276 GLU A N 1
ATOM 2205 C CA . GLU A 1 276 ? -2.090 10.580 -4.969 1.00 95.12 276 GLU A CA 1
ATOM 2206 C C . GLU A 1 276 ? -2.448 10.673 -6.434 1.00 95.12 276 GLU A C 1
ATOM 2208 O O . GLU A 1 276 ? -1.582 10.622 -7.308 1.00 95.12 276 GLU A O 1
ATOM 2213 N N . TRP A 1 277 ? -3.746 10.770 -6.686 1.00 92.31 277 TRP A N 1
ATOM 2214 C CA . TRP A 1 277 ? -4.267 10.683 -8.030 1.00 92.31 277 TRP A CA 1
ATOM 2215 C C . TRP A 1 277 ? -4.613 12.051 -8.609 1.00 92.31 277 TRP A C 1
ATOM 2217 O O . TRP A 1 277 ? -5.487 12.760 -8.106 1.00 92.31 277 TRP A O 1
ATOM 2227 N N . TRP A 1 278 ? -3.975 12.366 -9.728 1.00 90.25 278 TRP A N 1
ATOM 2228 C CA . TRP A 1 278 ? -4.194 13.559 -10.526 1.00 90.25 278 TRP A CA 1
ATOM 2229 C C . TRP A 1 278 ? -4.854 13.190 -11.853 1.00 90.25 278 TRP A C 1
ATOM 2231 O O . TRP A 1 278 ? -4.554 12.164 -12.463 1.00 90.25 278 TRP A O 1
ATOM 2241 N N . THR A 1 279 ? -5.765 14.041 -12.310 1.00 86.38 279 THR A N 1
ATOM 2242 C CA . THR A 1 279 ? -6.378 13.956 -13.637 1.00 86.38 279 THR A CA 1
ATOM 2243 C C . THR A 1 279 ? -6.125 15.239 -14.411 1.00 86.38 279 THR A C 1
ATOM 2245 O O . THR A 1 279 ? -5.942 16.303 -13.824 1.00 86.38 279 THR A O 1
ATOM 2248 N N . LYS A 1 280 ? -6.161 15.146 -15.738 1.00 81.88 280 LYS A N 1
ATOM 2249 C CA . LYS A 1 280 ? -6.205 16.317 -16.611 1.00 81.88 280 LYS A CA 1
ATOM 2250 C C . LYS A 1 280 ? -7.626 16.857 -16.676 1.00 81.88 280 LYS A C 1
ATOM 2252 O O . LYS A 1 280 ? -8.580 16.084 -16.778 1.00 81.88 280 LYS A O 1
ATOM 2257 N N . ASP A 1 281 ? -7.765 18.173 -16.608 1.00 79.12 281 ASP A N 1
ATOM 2258 C CA . ASP A 1 281 ? -9.028 18.850 -16.883 1.00 79.12 281 ASP A CA 1
ATOM 2259 C C . ASP A 1 281 ? -9.196 19.175 -18.375 1.00 79.12 281 ASP A C 1
ATOM 2261 O O . ASP A 1 281 ? -8.340 18.873 -19.206 1.00 79.12 281 ASP A O 1
ATOM 2265 N N . SER A 1 282 ? -10.302 19.837 -18.731 1.00 73.12 282 SER A N 1
ATOM 2266 C CA . SER A 1 282 ? -10.572 20.266 -20.112 1.00 73.12 282 SER A CA 1
ATOM 2267 C C . SER A 1 282 ? -9.538 21.244 -20.690 1.00 73.12 282 SER A C 1
ATOM 2269 O O . SER A 1 282 ? -9.574 21.530 -21.883 1.00 73.12 282 SER A O 1
ATOM 2271 N N . SER A 1 283 ? -8.667 21.801 -19.848 1.00 77.12 283 SER A N 1
ATOM 2272 C CA . SER A 1 283 ? -7.594 22.730 -20.202 1.00 77.12 283 SER A CA 1
ATOM 2273 C C . SER A 1 283 ? -6.191 22.131 -20.045 1.00 77.12 283 SER A C 1
ATOM 2275 O O . SER A 1 283 ? -5.218 22.879 -20.107 1.00 77.12 283 SER A O 1
ATOM 2277 N N . GLU A 1 284 ? -6.084 20.804 -19.885 1.00 77.88 284 GLU A N 1
ATOM 2278 C CA . GLU A 1 284 ? -4.829 20.054 -19.694 1.00 77.88 284 GLU A CA 1
ATOM 2279 C C . GLU A 1 284 ? -4.066 20.397 -18.398 1.00 77.88 284 GLU A C 1
ATOM 2281 O O . GLU A 1 284 ? -2.899 20.018 -18.222 1.00 77.88 284 GLU A O 1
ATOM 2286 N N . ASN A 1 285 ? -4.723 21.079 -17.457 1.00 81.19 285 ASN A N 1
ATOM 2287 C CA . ASN A 1 285 ? -4.164 21.338 -16.139 1.00 81.19 285 ASN A CA 1
ATOM 2288 C C . ASN A 1 285 ? -4.352 20.113 -15.243 1.00 81.19 285 ASN A C 1
ATOM 2290 O O . ASN A 1 285 ? -5.393 19.454 -15.279 1.00 81.19 285 ASN A O 1
ATOM 2294 N N . ASP A 1 286 ? -3.334 19.816 -14.436 1.00 83.50 286 ASP A N 1
ATOM 2295 C CA . ASP A 1 286 ? -3.406 18.754 -13.438 1.00 83.50 286 ASP A CA 1
ATOM 2296 C C . ASP A 1 286 ? -4.316 19.190 -12.284 1.00 83.50 286 ASP A C 1
ATOM 2298 O O . ASP A 1 286 ? -4.091 20.222 -11.649 1.00 83.50 286 ASP A O 1
ATOM 2302 N N . ILE A 1 287 ? -5.344 18.389 -12.009 1.00 86.88 287 ILE A N 1
ATOM 2303 C CA . ILE A 1 287 ? -6.260 18.561 -10.883 1.00 86.88 287 ILE A CA 1
ATOM 2304 C C . ILE A 1 287 ? -6.218 17.309 -10.013 1.00 86.88 287 ILE A C 1
ATOM 2306 O O . ILE A 1 287 ? -6.334 16.186 -10.507 1.00 86.88 287 ILE A O 1
ATOM 2310 N N . LEU A 1 288 ? -6.090 17.511 -8.704 1.00 86.94 288 LEU A N 1
ATOM 2311 C CA . LEU A 1 288 ? -6.201 16.457 -7.705 1.00 86.94 288 LEU A CA 1
ATOM 2312 C C . LEU A 1 288 ? -7.622 15.881 -7.744 1.00 86.94 288 LEU A C 1
ATOM 2314 O O . LEU A 1 288 ? -8.585 16.582 -7.427 1.00 86.94 288 LEU A O 1
ATOM 2318 N N . ALA A 1 289 ? -7.767 14.627 -8.175 1.00 85.94 289 ALA A N 1
ATOM 2319 C CA . ALA A 1 289 ? -9.088 14.094 -8.517 1.00 85.94 289 ALA A CA 1
ATOM 2320 C C . ALA A 1 289 ? -9.898 13.650 -7.294 1.00 85.94 289 ALA A C 1
ATOM 2322 O O . ALA A 1 289 ? -11.122 13.575 -7.371 1.00 85.94 289 ALA A O 1
ATOM 2323 N N . GLY A 1 290 ? -9.236 13.338 -6.178 1.00 90.25 290 GLY A N 1
ATOM 2324 C CA . GLY A 1 290 ? -9.922 12.883 -4.977 1.00 90.25 290 GLY A CA 1
ATOM 2325 C C . GLY A 1 290 ? -9.002 12.403 -3.857 1.00 90.25 290 GLY A C 1
ATOM 2326 O O . GLY A 1 290 ? -7.778 12.504 -3.963 1.00 90.25 290 GLY A O 1
ATOM 2327 N N . PRO A 1 291 ? -9.599 11.910 -2.759 1.00 94.12 291 PRO A N 1
ATOM 2328 C CA . PRO A 1 291 ? -8.898 11.593 -1.519 1.00 94.12 291 PRO A CA 1
ATOM 2329 C C . PRO A 1 291 ? -8.115 10.279 -1.567 1.00 94.12 291 PRO A C 1
ATOM 2331 O O . PRO A 1 291 ? -7.389 9.988 -0.611 1.00 94.12 291 PRO A O 1
ATOM 2334 N N . SER A 1 292 ? -8.258 9.478 -2.630 1.00 95.75 292 SER A N 1
ATOM 2335 C CA . SER A 1 292 ? -7.537 8.216 -2.766 1.00 95.75 292 SER A CA 1
ATOM 2336 C C . SER A 1 292 ? -6.032 8.375 -2.598 1.00 95.75 292 SER A C 1
ATOM 2338 O O . SER A 1 292 ? -5.379 9.227 -3.206 1.00 95.75 292 SER A O 1
ATOM 2340 N N . ALA A 1 293 ? -5.472 7.491 -1.782 1.00 96.69 293 ALA A N 1
ATOM 2341 C CA . ALA A 1 293 ? -4.042 7.393 -1.570 1.00 96.69 293 ALA A CA 1
ATOM 2342 C C . ALA A 1 293 ? -3.551 5.982 -1.881 1.00 96.69 293 ALA A C 1
ATOM 2344 O O . ALA A 1 293 ? -4.238 4.985 -1.638 1.00 96.69 293 ALA A O 1
ATOM 2345 N N . LYS A 1 294 ? -2.325 5.896 -2.382 1.00 96.69 294 LYS A N 1
ATOM 2346 C CA . LYS A 1 294 ? -1.615 4.635 -2.560 1.00 96.69 294 LYS A CA 1
ATOM 2347 C C . LYS A 1 294 ? -0.308 4.699 -1.798 1.00 96.69 294 LYS A C 1
ATOM 2349 O O . LYS A 1 294 ? 0.431 5.671 -1.922 1.00 96.69 294 LYS A O 1
ATOM 2354 N N . ILE A 1 295 ? -0.043 3.666 -1.013 1.00 96.25 295 ILE A N 1
ATOM 2355 C CA . ILE A 1 295 ? 1.126 3.598 -0.151 1.00 96.25 295 ILE A CA 1
ATOM 2356 C C . ILE A 1 295 ? 1.898 2.304 -0.328 1.00 96.25 295 ILE A C 1
ATOM 2358 O O . ILE A 1 295 ? 1.321 1.228 -0.492 1.00 96.25 295 ILE A O 1
ATOM 2362 N N . LEU A 1 296 ? 3.220 2.418 -0.281 1.00 96.25 296 LEU A N 1
ATOM 2363 C CA . LEU A 1 296 ? 4.136 1.288 -0.248 1.00 96.25 296 LEU A CA 1
ATOM 2364 C C . LEU A 1 296 ? 4.939 1.374 1.041 1.00 96.25 296 LEU A C 1
ATOM 2366 O O . LEU A 1 296 ? 5.618 2.373 1.279 1.00 96.25 296 LEU A O 1
ATOM 2370 N N . ILE A 1 297 ? 4.858 0.329 1.861 1.00 94.75 297 ILE A N 1
ATOM 2371 C CA . ILE A 1 297 ? 5.631 0.231 3.099 1.00 94.75 297 ILE A CA 1
ATOM 2372 C C . ILE A 1 297 ? 6.494 -1.022 3.079 1.00 94.75 297 ILE A C 1
ATOM 2374 O O . ILE A 1 297 ? 6.117 -2.039 2.490 1.00 94.75 297 ILE A O 1
ATOM 2378 N N . PHE A 1 298 ? 7.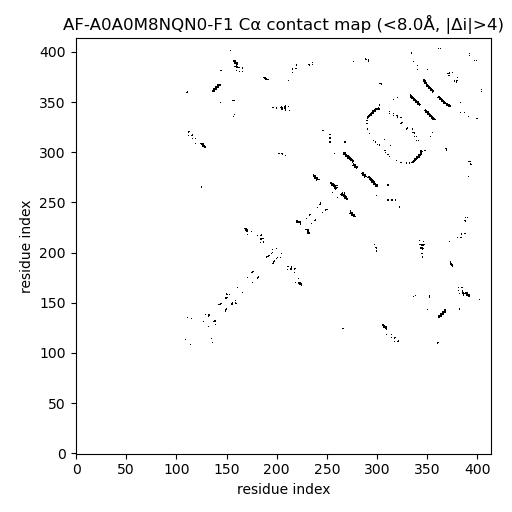617 -0.960 3.782 1.00 92.75 298 PHE A N 1
ATOM 2379 C CA . PHE A 1 298 ? 8.380 -2.143 4.140 1.00 92.75 298 PHE A CA 1
ATOM 2380 C C . PHE A 1 298 ? 8.539 -2.223 5.649 1.00 92.75 298 PHE A C 1
ATOM 2382 O O . PHE A 1 298 ? 8.633 -1.207 6.330 1.00 92.75 298 PHE A O 1
ATOM 2389 N N . THR A 1 299 ? 8.591 -3.435 6.183 1.00 91.31 299 THR A N 1
ATOM 2390 C CA . THR A 1 299 ? 8.848 -3.674 7.602 1.00 91.31 299 THR A CA 1
ATOM 2391 C C . THR A 1 299 ? 9.765 -4.871 7.780 1.00 91.31 299 THR A C 1
ATOM 2393 O O . THR A 1 299 ? 9.689 -5.845 7.036 1.00 91.31 299 THR A O 1
ATOM 2396 N N . ASP A 1 300 ? 10.623 -4.809 8.791 1.00 87.38 300 ASP A N 1
ATOM 2397 C CA . ASP A 1 300 ? 11.443 -5.938 9.253 1.00 87.38 300 ASP A CA 1
ATOM 2398 C C . ASP A 1 300 ? 10.614 -6.999 10.017 1.00 87.38 300 ASP A C 1
ATOM 2400 O O . ASP A 1 300 ? 11.136 -8.024 10.460 1.00 87.38 300 ASP A O 1
ATOM 2404 N N . GLY A 1 301 ? 9.302 -6.778 10.160 1.00 88.19 301 GLY A N 1
ATOM 2405 C CA . GLY A 1 301 ? 8.369 -7.738 10.728 1.00 88.19 301 GLY A CA 1
ATOM 2406 C C . GLY A 1 301 ? 8.200 -8.995 9.872 1.00 88.19 301 GLY A C 1
ATOM 2407 O O . GLY A 1 301 ? 8.561 -9.054 8.700 1.00 88.19 301 GLY A O 1
ATOM 2408 N N . ILE A 1 302 ? 7.586 -10.021 10.466 1.00 89.44 302 ILE A N 1
ATOM 2409 C CA . ILE A 1 302 ? 7.192 -11.250 9.767 1.00 89.44 302 ILE A CA 1
ATOM 2410 C C . ILE A 1 302 ? 5.666 -11.305 9.725 1.00 89.44 302 ILE A C 1
ATOM 2412 O O . ILE A 1 302 ? 5.008 -11.470 10.759 1.00 89.44 302 ILE A O 1
ATOM 2416 N N . GLY A 1 303 ? 5.100 -11.163 8.526 1.00 92.75 303 GLY A N 1
ATOM 2417 C CA . GLY A 1 303 ? 3.660 -11.256 8.308 1.00 92.75 303 GLY A CA 1
ATOM 2418 C C . GLY A 1 303 ? 3.109 -12.663 8.556 1.00 92.75 303 GLY A C 1
ATOM 2419 O O . GLY A 1 303 ? 3.804 -13.670 8.412 1.00 92.75 303 GLY A O 1
ATOM 2420 N N . LYS A 1 304 ? 1.831 -12.734 8.943 1.00 95.62 304 LYS A N 1
ATOM 2421 C CA . LYS A 1 304 ? 1.075 -13.986 9.116 1.00 95.62 304 LYS A CA 1
ATOM 2422 C C . LYS A 1 304 ? -0.311 -13.845 8.496 1.00 95.62 304 LYS A C 1
ATOM 2424 O O . LYS A 1 304 ? -0.927 -12.789 8.600 1.00 95.62 304 LYS A O 1
ATOM 2429 N N . GLU A 1 305 ? -0.824 -14.919 7.904 1.00 95.25 305 GLU A N 1
ATOM 2430 C CA . GLU A 1 305 ? -2.106 -14.920 7.174 1.00 95.25 305 GLU A CA 1
ATOM 2431 C C . GLU A 1 305 ? -3.326 -14.527 8.026 1.00 95.25 305 GLU A C 1
ATOM 2433 O O . GLU A 1 305 ? -4.333 -14.017 7.529 1.00 95.25 305 GLU A O 1
ATOM 2438 N N . ASP A 1 306 ? -3.278 -14.785 9.332 1.00 95.88 306 ASP A N 1
ATOM 2439 C CA . ASP A 1 306 ? -4.367 -14.514 10.273 1.00 95.88 306 ASP A CA 1
ATOM 2440 C C . ASP A 1 306 ? -4.225 -13.174 11.010 1.00 95.88 306 ASP A C 1
ATOM 2442 O O . ASP A 1 306 ? -5.042 -12.873 11.887 1.00 95.88 306 ASP A O 1
ATOM 2446 N N . ARG A 1 307 ? -3.192 -12.382 10.693 1.00 96.44 307 ARG A N 1
ATOM 2447 C CA . ARG A 1 307 ? -2.830 -11.177 11.448 1.00 96.44 307 ARG A CA 1
ATOM 2448 C C . ARG A 1 307 ? -2.408 -10.020 10.556 1.00 96.44 307 ARG A C 1
ATOM 2450 O O . ARG A 1 307 ? -1.752 -10.201 9.534 1.00 96.44 307 ARG A O 1
ATOM 2457 N N . LEU A 1 308 ? -2.724 -8.816 11.005 1.00 97.25 308 LEU A N 1
ATOM 2458 C CA . LEU A 1 308 ? -2.271 -7.547 10.454 1.00 97.25 308 LEU A CA 1
ATOM 2459 C C . LEU A 1 308 ? -1.123 -6.994 11.300 1.00 97.25 308 LEU A C 1
ATOM 2461 O O . LEU A 1 308 ? -1.182 -7.094 12.521 1.00 97.25 308 LEU A O 1
ATOM 2465 N N . LEU A 1 309 ? -0.080 -6.446 10.692 1.00 95.38 309 LEU A N 1
ATOM 2466 C CA . LEU A 1 309 ? 1.021 -5.798 11.400 1.00 95.38 309 LEU A CA 1
ATOM 2467 C C . LEU A 1 309 ? 0.584 -4.410 11.893 1.00 95.38 309 LEU A C 1
ATOM 2469 O O . LEU A 1 309 ? -0.263 -3.752 11.286 1.00 95.38 309 LEU A O 1
ATOM 2473 N N . LEU A 1 310 ? 1.183 -3.944 12.991 1.00 94.12 310 LEU A N 1
ATOM 2474 C CA . LEU A 1 310 ? 0.981 -2.579 13.488 1.00 94.12 310 LEU A CA 1
ATOM 2475 C C . LEU A 1 310 ? 1.380 -1.529 12.445 1.00 94.12 310 LEU A C 1
ATOM 2477 O O . LEU A 1 310 ? 0.680 -0.530 12.308 1.00 94.12 310 LEU A O 1
ATOM 2481 N N . SER A 1 311 ? 2.464 -1.777 11.708 1.00 93.12 311 SER A N 1
ATOM 2482 C CA . SER A 1 311 ? 2.940 -0.922 10.617 1.00 93.12 311 SER A CA 1
ATOM 2483 C C . SER A 1 311 ? 1.888 -0.759 9.519 1.00 93.12 311 SER A C 1
ATOM 2485 O O . SER A 1 311 ? 1.593 0.357 9.103 1.00 93.12 311 SER A O 1
ATOM 2487 N N . GLU A 1 312 ? 1.251 -1.855 9.110 1.00 97.00 312 GLU A N 1
ATOM 2488 C CA . GLU A 1 312 ? 0.206 -1.845 8.086 1.00 97.00 312 GLU A CA 1
ATOM 2489 C C . GLU A 1 312 ? -1.037 -1.090 8.549 1.00 97.00 312 GLU A C 1
ATOM 2491 O O . GLU A 1 312 ? -1.513 -0.174 7.879 1.00 97.00 312 GLU A O 1
ATOM 2496 N N . PHE A 1 313 ? -1.566 -1.450 9.719 1.00 97.06 313 PHE A N 1
ATOM 2497 C CA . PHE A 1 313 ? -2.801 -0.843 10.198 1.00 97.06 313 PHE A CA 1
ATOM 2498 C C . PHE A 1 313 ? -2.607 0.627 10.574 1.00 97.06 313 PHE A C 1
ATOM 2500 O O . PHE A 1 313 ? -3.402 1.483 10.191 1.00 97.06 313 PHE A O 1
ATOM 2507 N N . GLY A 1 314 ? -1.521 0.925 11.290 1.00 95.06 314 GLY A N 1
ATOM 2508 C CA . GLY A 1 314 ? -1.176 2.273 11.716 1.00 95.06 314 GLY A CA 1
ATOM 2509 C C . GLY A 1 314 ? -0.995 3.221 10.538 1.00 95.06 314 GLY A C 1
ATOM 2510 O O . GLY A 1 314 ? -1.565 4.311 10.561 1.00 95.06 314 GLY A O 1
ATOM 2511 N N . ALA A 1 315 ? -0.277 2.796 9.493 1.00 95.00 315 ALA A N 1
ATOM 2512 C CA . ALA A 1 315 ? -0.060 3.639 8.325 1.00 95.00 315 ALA A CA 1
ATOM 2513 C C . ALA A 1 315 ? -1.356 3.900 7.540 1.00 95.00 315 ALA A C 1
ATOM 2515 O O . ALA A 1 315 ? -1.619 5.050 7.197 1.00 95.00 315 ALA A O 1
ATOM 2516 N N . ILE A 1 316 ? -2.216 2.890 7.332 1.00 97.62 316 ILE A N 1
ATOM 2517 C CA . ILE A 1 316 ? -3.530 3.085 6.683 1.00 97.62 316 ILE A CA 1
ATOM 2518 C C . ILE A 1 316 ? -4.364 4.122 7.441 1.00 97.62 316 ILE A C 1
ATOM 2520 O O . ILE A 1 316 ? -4.837 5.098 6.858 1.00 97.62 316 ILE A O 1
ATOM 2524 N N . VAL A 1 317 ? -4.535 3.927 8.751 1.00 97.38 317 VAL A N 1
ATOM 2525 C CA . VAL A 1 317 ? -5.392 4.790 9.575 1.00 97.38 317 VAL A CA 1
ATOM 2526 C C . VAL A 1 317 ? -4.831 6.213 9.631 1.00 97.38 317 VAL A C 1
ATOM 2528 O O . VAL A 1 317 ? -5.591 7.181 9.610 1.00 97.38 317 VAL A O 1
ATOM 2531 N N . GLN A 1 318 ? -3.506 6.364 9.663 1.00 95.06 318 GLN A N 1
ATOM 2532 C CA . GLN A 1 318 ? -2.876 7.677 9.673 1.00 95.06 318 GLN A CA 1
ATOM 2533 C C . GLN A 1 318 ? -2.995 8.404 8.328 1.00 95.06 318 GLN A C 1
ATOM 2535 O O . GLN A 1 318 ? -3.296 9.595 8.328 1.00 95.06 318 GLN A O 1
ATOM 2540 N N . VAL A 1 319 ? -2.831 7.714 7.195 1.00 96.12 319 VAL A N 1
ATOM 2541 C CA . VAL A 1 319 ? -3.080 8.306 5.868 1.00 96.12 319 VAL A CA 1
ATOM 2542 C C . VAL A 1 319 ? -4.524 8.784 5.754 1.00 96.12 319 VAL A C 1
ATOM 2544 O O . VAL A 1 319 ? -4.756 9.912 5.326 1.00 96.12 319 VAL A O 1
ATOM 2547 N N . ILE A 1 320 ? -5.489 7.977 6.207 1.00 97.00 320 ILE A N 1
ATOM 2548 C CA . ILE A 1 320 ? -6.904 8.375 6.250 1.00 97.00 320 ILE A CA 1
ATOM 2549 C C . ILE A 1 320 ? -7.080 9.626 7.117 1.00 97.00 320 ILE A C 1
ATOM 2551 O O . ILE A 1 320 ? -7.751 10.566 6.702 1.00 97.00 320 ILE A O 1
ATOM 2555 N N . MET A 1 321 ? -6.465 9.676 8.303 1.00 95.62 321 MET A N 1
ATOM 2556 C CA . MET A 1 321 ? -6.533 10.849 9.179 1.00 95.62 321 MET A CA 1
ATOM 2557 C C . MET A 1 321 ? -6.025 12.115 8.482 1.00 95.62 321 MET A C 1
ATOM 2559 O O . MET A 1 321 ? -6.729 13.124 8.494 1.00 95.62 321 MET A O 1
ATOM 2563 N N . PHE A 1 322 ? -4.856 12.052 7.842 1.00 94.12 322 PHE A N 1
ATOM 2564 C CA . PHE A 1 322 ? -4.276 13.201 7.148 1.00 94.12 322 PHE A CA 1
ATOM 2565 C C . PHE A 1 322 ? -5.110 13.634 5.941 1.00 94.12 322 PHE A C 1
ATOM 2567 O O . PHE A 1 322 ? -5.409 14.817 5.801 1.00 94.12 322 PHE A O 1
ATOM 2574 N N . ARG A 1 323 ? -5.604 12.690 5.134 1.00 94.19 323 ARG A N 1
ATOM 2575 C CA . ARG A 1 323 ? -6.502 13.005 4.014 1.00 94.19 323 ARG A CA 1
ATOM 2576 C C . ARG A 1 323 ? -7.793 13.683 4.449 1.00 94.19 323 ARG A C 1
ATOM 2578 O O . ARG A 1 323 ? -8.248 14.614 3.797 1.00 94.19 323 ARG A O 1
ATOM 2585 N N . ARG A 1 324 ? -8.379 13.263 5.568 1.00 94.12 324 ARG A N 1
ATOM 2586 C CA . ARG A 1 324 ? -9.638 13.833 6.074 1.00 94.12 324 ARG A CA 1
ATOM 2587 C C . ARG A 1 324 ? -9.533 15.289 6.505 1.00 94.12 324 ARG A C 1
ATOM 2589 O O . ARG A 1 324 ? -10.536 15.997 6.471 1.00 94.12 324 ARG A O 1
ATOM 2596 N N . ILE A 1 325 ? -8.361 15.715 6.970 1.00 92.88 325 ILE A N 1
ATOM 2597 C CA . ILE A 1 325 ? -8.158 17.080 7.475 1.00 92.88 325 ILE A CA 1
ATOM 2598 C C . ILE A 1 325 ? -7.702 18.057 6.386 1.00 92.88 325 ILE A C 1
ATOM 2600 O O . ILE A 1 325 ? -7.653 19.259 6.647 1.00 92.88 325 ILE A O 1
ATOM 2604 N N . GLN A 1 326 ? -7.393 17.569 5.181 1.00 92.25 326 GLN A N 1
ATOM 2605 C CA . GLN A 1 326 ? -7.028 18.412 4.046 1.00 92.25 326 GLN A CA 1
ATOM 2606 C C . GLN A 1 326 ? -8.246 19.227 3.562 1.00 92.25 326 GLN A C 1
ATOM 2608 O O . GLN A 1 326 ? -9.311 18.649 3.305 1.00 92.25 326 GLN A O 1
ATOM 2613 N N . PRO A 1 327 ? -8.137 20.567 3.450 1.00 92.56 327 PRO A N 1
ATOM 2614 C CA . PRO A 1 327 ? -9.250 21.435 3.052 1.00 92.56 327 PRO A CA 1
ATOM 2615 C C . PRO A 1 327 ? -9.903 21.066 1.714 1.00 92.56 327 PRO A C 1
ATOM 2617 O O . PRO A 1 327 ? -11.115 21.242 1.552 1.00 92.56 327 PRO A O 1
ATOM 2620 N N . GLU A 1 328 ? -9.117 20.544 0.778 1.00 92.31 328 GLU A N 1
ATOM 2621 C CA . GLU A 1 328 ? -9.515 20.092 -0.557 1.00 92.31 328 GLU A CA 1
ATOM 2622 C C . GLU A 1 328 ? -10.545 18.956 -0.477 1.00 92.31 328 GLU A C 1
ATOM 2624 O O . GLU A 1 328 ? -11.441 18.850 -1.316 1.00 92.31 328 GLU A O 1
ATOM 2629 N N . PHE A 1 329 ? -10.489 18.150 0.588 1.00 93.12 329 PHE A N 1
ATOM 2630 C CA . PHE A 1 329 ? -11.335 16.975 0.773 1.00 93.12 329 PHE A CA 1
ATOM 2631 C C . PHE A 1 329 ? -12.475 17.168 1.771 1.00 93.12 329 PHE A C 1
ATOM 2633 O O . PHE A 1 329 ? -13.179 16.213 2.083 1.00 93.12 329 PHE A O 1
ATOM 2640 N N . LYS A 1 330 ? -12.760 18.404 2.202 1.00 92.31 330 LYS A N 1
ATOM 2641 C CA . LYS A 1 330 ? -13.837 18.704 3.169 1.00 92.31 330 LYS A CA 1
ATOM 2642 C C . LYS A 1 330 ? -15.245 18.248 2.745 1.00 92.31 330 LYS A C 1
ATOM 2644 O O . LYS A 1 330 ? -16.136 18.161 3.583 1.00 92.31 330 LYS A O 1
ATOM 2649 N N . HIS A 1 331 ? -15.464 18.036 1.446 1.00 90.62 331 HIS A N 1
ATOM 2650 C CA . HIS A 1 331 ? -16.734 17.568 0.875 1.00 90.62 331 HIS A CA 1
ATOM 2651 C C . HIS A 1 331 ? -16.740 16.069 0.551 1.00 90.62 331 HIS A C 1
ATOM 2653 O O . HIS A 1 331 ? -17.777 15.529 0.171 1.00 90.62 331 HIS A O 1
ATOM 2659 N N . HIS A 1 332 ? -15.599 15.399 0.707 1.00 92.19 332 HIS A N 1
ATOM 2660 C CA . HIS A 1 332 ? -15.488 13.964 0.526 1.00 92.19 332 HIS A CA 1
ATOM 2661 C C . HIS A 1 332 ? -15.805 13.260 1.842 1.00 92.19 332 HIS A C 1
ATOM 2663 O O . HIS A 1 332 ? -15.411 13.700 2.923 1.00 92.19 332 HIS A O 1
ATOM 2669 N N . HIS A 1 333 ? -16.527 12.151 1.741 1.00 92.50 333 HIS A N 1
ATOM 2670 C CA . HIS A 1 333 ? -16.834 11.294 2.883 1.00 92.50 333 HIS A CA 1
ATOM 2671 C C . HIS A 1 333 ? -16.175 9.920 2.773 1.00 92.50 333 HIS A C 1
ATOM 2673 O O . HIS A 1 333 ? -15.974 9.275 3.794 1.00 92.50 333 HIS A O 1
ATOM 2679 N N . ILE A 1 334 ?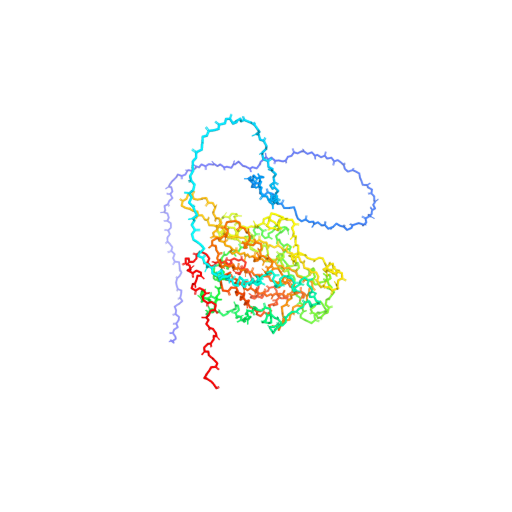 -15.767 9.514 1.571 1.00 94.00 334 ILE A N 1
ATOM 2680 C CA . ILE A 1 334 ? -15.073 8.256 1.312 1.00 94.00 334 ILE A CA 1
ATOM 2681 C C . ILE A 1 334 ? -13.575 8.515 1.159 1.00 94.00 334 ILE A C 1
ATOM 2683 O O . ILE A 1 334 ? -13.182 9.389 0.394 1.00 94.00 334 ILE A O 1
ATOM 2687 N N . PHE A 1 335 ? -12.749 7.745 1.865 1.00 96.19 335 PHE A N 1
ATOM 2688 C CA . PHE A 1 335 ? -11.288 7.870 1.878 1.00 96.19 335 PHE A CA 1
ATOM 2689 C C . PHE A 1 335 ? -10.637 6.508 1.588 1.00 96.19 335 PHE A C 1
ATOM 2691 O O . PHE A 1 335 ? -10.350 5.751 2.525 1.00 96.19 335 PHE A O 1
ATOM 2698 N N . PRO A 1 336 ? -10.445 6.155 0.304 1.00 96.75 336 PRO A N 1
ATOM 2699 C CA . PRO A 1 336 ? -9.832 4.893 -0.093 1.00 96.75 336 PRO A CA 1
ATOM 2700 C C . PRO A 1 336 ? -8.309 4.914 0.084 1.00 96.75 336 PRO A C 1
ATOM 2702 O O . PRO A 1 336 ? -7.643 5.901 -0.232 1.00 96.75 336 PRO A O 1
ATOM 2705 N N . VAL A 1 337 ? -7.737 3.795 0.527 1.00 97.94 337 VAL A N 1
ATOM 27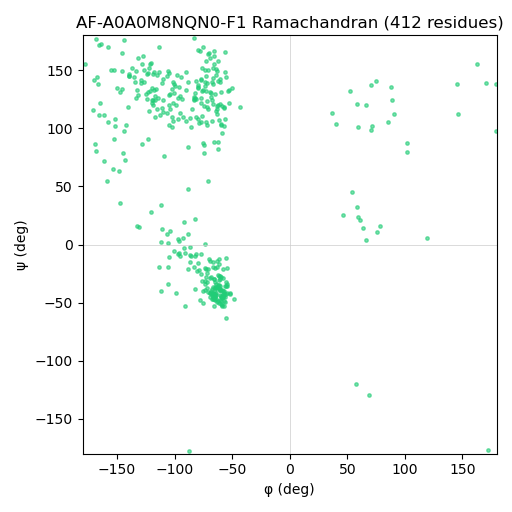06 C CA . VAL A 1 337 ? -6.282 3.600 0.596 1.00 97.94 337 VAL A CA 1
ATOM 2707 C C . VAL A 1 337 ? -5.900 2.238 0.028 1.00 97.94 337 VAL A C 1
ATOM 2709 O O . VAL A 1 337 ? -6.399 1.209 0.483 1.00 97.94 337 VAL A O 1
ATOM 2712 N N . LEU A 1 338 ? -4.983 2.223 -0.937 1.00 98.31 338 LEU A N 1
ATOM 2713 C CA . LEU A 1 338 ? -4.291 1.015 -1.384 1.00 98.31 338 LEU A CA 1
ATOM 2714 C C . LEU A 1 338 ? -2.948 0.931 -0.676 1.00 98.31 338 LEU A C 1
ATOM 2716 O O . LEU A 1 338 ? -2.154 1.859 -0.781 1.00 98.31 338 LEU A O 1
ATOM 2720 N N . MET A 1 339 ? -2.656 -0.186 -0.019 1.00 98.38 339 MET A N 1
ATOM 2721 C CA . MET A 1 339 ? -1.328 -0.460 0.519 1.00 98.38 339 MET A CA 1
ATOM 2722 C C . MET A 1 339 ? -0.719 -1.699 -0.131 1.00 98.38 339 MET A C 1
ATOM 2724 O O . MET A 1 339 ? -1.340 -2.763 -0.185 1.00 98.38 339 MET A O 1
ATOM 2728 N N . LEU A 1 340 ? 0.537 -1.562 -0.546 1.00 98.31 340 LEU A N 1
ATOM 2729 C CA . LEU A 1 340 ? 1.440 -2.668 -0.832 1.00 98.31 340 LEU A CA 1
ATOM 2730 C C . LEU A 1 340 ? 2.401 -2.800 0.348 1.00 98.31 340 LEU A C 1
ATOM 2732 O O . LEU A 1 340 ? 3.226 -1.920 0.592 1.00 98.31 340 LEU A O 1
ATOM 2736 N N . SER A 1 341 ? 2.230 -3.870 1.117 1.00 97.75 341 SER A N 1
ATOM 2737 C CA . SER A 1 341 ? 2.982 -4.122 2.343 1.00 97.75 341 SER A CA 1
ATOM 2738 C C . SER A 1 341 ? 4.011 -5.204 2.084 1.00 97.75 341 SER A C 1
ATOM 2740 O O . SER A 1 341 ? 3.634 -6.321 1.722 1.00 97.75 341 SER A O 1
ATOM 2742 N N . PHE A 1 342 ? 5.288 -4.879 2.264 1.00 97.19 342 PHE A N 1
ATOM 2743 C CA . PHE A 1 342 ? 6.394 -5.817 2.122 1.00 97.19 342 PHE A CA 1
ATOM 2744 C C . PHE A 1 342 ? 7.038 -6.127 3.469 1.00 97.19 342 PHE A C 1
ATOM 2746 O O . PHE A 1 342 ? 7.227 -5.246 4.308 1.00 97.19 342 PHE A O 1
ATOM 2753 N N . PHE A 1 343 ? 7.368 -7.396 3.677 1.00 94.50 343 PHE A N 1
ATOM 2754 C CA . PHE A 1 343 ? 7.940 -7.892 4.922 1.00 94.50 343 PHE A CA 1
ATOM 2755 C C . PHE A 1 343 ? 8.712 -9.197 4.716 1.00 94.50 343 PHE A C 1
ATOM 2757 O O . PHE A 1 343 ? 8.678 -9.817 3.650 1.00 94.50 343 PHE A O 1
ATOM 2764 N N . GLY A 1 344 ? 9.435 -9.617 5.751 1.00 80.62 344 GLY A N 1
ATOM 2765 C CA . GLY A 1 344 ? 10.546 -10.537 5.576 1.00 80.62 344 GLY A CA 1
ATOM 2766 C C . GLY A 1 344 ? 10.228 -11.955 5.097 1.00 80.62 344 GLY A C 1
ATOM 2767 O O . GLY A 1 344 ? 9.108 -12.459 5.228 1.00 80.62 344 GLY A O 1
ATOM 2768 N N . PRO A 1 345 ? 11.256 -12.665 4.599 1.00 86.44 345 PRO A N 1
ATOM 2769 C CA . PRO A 1 345 ? 12.444 -12.111 3.934 1.00 86.44 345 PRO A CA 1
ATOM 2770 C C . PRO A 1 345 ? 12.124 -11.563 2.533 1.00 86.44 345 PRO A C 1
ATOM 2772 O O . PRO A 1 345 ? 12.738 -10.602 2.102 1.00 86.44 345 PRO A O 1
ATOM 2775 N N . ARG A 1 346 ? 11.158 -12.157 1.825 1.00 93.81 346 ARG A N 1
ATOM 2776 C CA . ARG A 1 346 ? 10.692 -11.720 0.499 1.00 93.81 346 ARG A CA 1
ATOM 2777 C C . ARG A 1 346 ? 9.216 -12.039 0.344 1.00 93.81 346 ARG A C 1
ATOM 2779 O O . ARG A 1 346 ? 8.825 -12.880 -0.466 1.00 93.81 346 ARG A O 1
ATOM 2786 N N . HIS A 1 347 ? 8.403 -11.421 1.187 1.00 95.62 347 HIS A N 1
ATOM 2787 C CA . HIS A 1 347 ? 6.960 -11.583 1.169 1.00 95.62 347 HIS A CA 1
ATOM 2788 C C . HIS A 1 347 ? 6.270 -10.230 1.105 1.00 95.62 347 HIS A C 1
ATOM 2790 O O . HIS A 1 347 ? 6.840 -9.185 1.413 1.00 95.62 347 HIS A O 1
ATOM 2796 N N . GLY A 1 348 ? 5.008 -10.256 0.714 1.00 97.25 348 GLY A N 1
ATOM 2797 C CA . GLY A 1 348 ? 4.173 -9.079 0.807 1.00 97.25 348 GLY A CA 1
ATOM 2798 C C . GLY A 1 348 ? 2.711 -9.411 0.632 1.00 97.25 348 GLY A C 1
ATOM 2799 O O . GLY A 1 348 ? 2.345 -10.531 0.282 1.00 97.25 348 GLY A O 1
ATOM 2800 N N . ARG A 1 349 ? 1.856 -8.428 0.871 1.00 98.12 349 ARG A N 1
ATOM 2801 C CA . ARG A 1 349 ? 0.427 -8.528 0.583 1.00 98.12 349 ARG A CA 1
ATOM 2802 C C . ARG A 1 349 ? -0.147 -7.192 0.151 1.00 98.12 349 ARG A C 1
ATOM 2804 O O . ARG A 1 349 ? 0.453 -6.137 0.357 1.00 98.12 349 ARG A O 1
ATOM 2811 N N . ILE A 1 350 ? -1.334 -7.268 -0.426 1.00 98.50 350 ILE A N 1
ATOM 2812 C CA . ILE A 1 350 ? -2.109 -6.128 -0.888 1.00 98.50 350 ILE A CA 1
ATOM 2813 C C . ILE A 1 350 ? -3.245 -5.904 0.106 1.00 98.50 350 ILE A C 1
ATOM 2815 O O . ILE A 1 350 ? -4.000 -6.823 0.438 1.00 98.50 350 ILE A O 1
ATOM 2819 N N . LEU A 1 351 ? -3.376 -4.667 0.567 1.00 98.50 351 LEU A N 1
ATOM 2820 C CA . LEU A 1 351 ? -4.460 -4.236 1.435 1.00 98.50 351 LEU A CA 1
ATOM 2821 C C . LEU A 1 351 ? -5.243 -3.134 0.731 1.00 98.50 351 LEU A C 1
ATOM 2823 O O . LEU A 1 351 ? -4.657 -2.206 0.178 1.00 98.50 351 LEU A O 1
ATOM 2827 N N . GLN A 1 352 ? -6.566 -3.221 0.774 1.00 97.81 352 GLN A N 1
ATOM 2828 C CA . GLN A 1 352 ? -7.444 -2.142 0.334 1.00 97.81 352 GLN A CA 1
ATOM 2829 C C . GLN A 1 352 ? -8.289 -1.709 1.522 1.00 97.81 352 GLN A C 1
ATOM 2831 O O . GLN A 1 352 ? -8.963 -2.537 2.131 1.00 97.81 352 GLN A O 1
ATOM 2836 N N . ALA A 1 353 ? -8.243 -0.428 1.857 1.00 97.69 353 ALA A N 1
ATOM 2837 C CA . ALA A 1 353 ? -9.037 0.152 2.922 1.00 97.69 353 ALA A CA 1
ATOM 2838 C C . ALA A 1 353 ? -9.987 1.209 2.368 1.00 97.69 353 ALA A C 1
ATOM 2840 O O . ALA A 1 353 ? -9.675 1.892 1.393 1.00 97.69 353 ALA A O 1
ATOM 2841 N N . CYS A 1 354 ? -11.141 1.345 3.008 1.00 96.50 354 CYS A N 1
ATOM 2842 C CA . CYS A 1 354 ? -12.119 2.375 2.700 1.00 96.50 354 CYS A CA 1
ATOM 2843 C C . CYS A 1 354 ? -12.712 2.888 4.003 1.00 96.50 354 CYS A C 1
ATOM 2845 O O . CYS A 1 354 ? -13.318 2.115 4.747 1.00 96.50 354 CYS A O 1
ATOM 2847 N N . TYR A 1 355 ? -12.526 4.174 4.283 1.00 97.06 355 TYR A N 1
ATOM 2848 C CA . TYR A 1 355 ? -13.203 4.828 5.394 1.00 97.06 355 TYR A CA 1
ATOM 2849 C C . TYR A 1 355 ? -14.346 5.696 4.891 1.00 97.06 355 TYR A C 1
ATOM 2851 O O . TYR A 1 355 ? -14.133 6.541 4.026 1.00 97.06 355 TYR A O 1
ATOM 2859 N N . ASP A 1 356 ? -15.525 5.512 5.475 1.00 94.56 356 ASP A N 1
ATOM 2860 C CA . ASP A 1 356 ? -16.687 6.369 5.283 1.00 94.56 356 ASP A CA 1
ATOM 2861 C C . ASP A 1 356 ? -16.913 7.226 6.536 1.00 94.56 356 ASP A C 1
ATOM 2863 O O . ASP A 1 356 ? -17.253 6.728 7.615 1.00 94.56 356 ASP A O 1
ATOM 2867 N N . SER A 1 357 ? -16.722 8.537 6.394 1.00 93.31 357 SER A N 1
ATOM 2868 C CA . SER A 1 357 ? -16.864 9.506 7.478 1.00 93.31 357 SER A CA 1
ATOM 2869 C C . SER A 1 357 ? -18.318 9.760 7.880 1.00 93.31 357 SER A C 1
ATOM 2871 O O . SER A 1 357 ? -18.553 10.191 9.011 1.00 93.31 357 SER A O 1
ATOM 2873 N N . HIS A 1 358 ? -19.294 9.470 7.013 1.00 91.69 358 HIS A N 1
ATOM 2874 C CA . HIS A 1 358 ? -20.711 9.590 7.349 1.00 91.69 358 HIS A CA 1
ATOM 2875 C C . HIS A 1 358 ? -21.162 8.439 8.243 1.00 91.69 358 HIS A C 1
ATOM 2877 O O . HIS A 1 358 ? -21.768 8.671 9.288 1.00 91.69 358 HIS A O 1
ATOM 2883 N N . SER A 1 359 ? -20.854 7.202 7.850 1.00 91.06 359 SER A N 1
ATOM 2884 C CA . SER A 1 359 ? -21.217 6.020 8.639 1.00 91.06 359 SER A CA 1
ATOM 2885 C C . SER A 1 359 ? -20.237 5.714 9.775 1.00 91.06 359 SER A C 1
ATOM 2887 O O . SER A 1 359 ? -20.550 4.881 10.625 1.00 91.06 359 SER A O 1
ATOM 2889 N N . GLN A 1 360 ? -19.084 6.396 9.816 1.00 93.44 360 GLN A N 1
ATOM 2890 C CA . GLN A 1 360 ? -17.979 6.118 10.739 1.00 93.44 360 GLN A CA 1
ATOM 2891 C C . GLN A 1 360 ? -17.547 4.649 10.659 1.00 93.44 360 GLN A C 1
ATOM 2893 O O . GLN A 1 360 ? -17.354 3.995 11.680 1.00 93.44 360 GLN A O 1
ATOM 2898 N N . GLN A 1 361 ? -17.414 4.121 9.441 1.00 94.38 361 GLN A N 1
ATOM 2899 C CA . GLN A 1 361 ? -17.000 2.739 9.202 1.00 94.38 361 GLN A CA 1
ATOM 2900 C C . GLN A 1 361 ? -15.672 2.702 8.461 1.00 94.38 361 GLN A C 1
ATOM 2902 O O . GLN A 1 361 ? -15.474 3.412 7.477 1.00 94.38 361 GLN A O 1
ATOM 2907 N N . LEU A 1 362 ? -14.765 1.849 8.935 1.00 97.12 362 LEU A N 1
ATOM 2908 C CA . LEU A 1 362 ? -13.539 1.495 8.234 1.00 97.12 362 LEU A CA 1
ATOM 2909 C C . LEU A 1 362 ? -13.645 0.039 7.788 1.00 97.12 362 LEU A C 1
ATOM 2911 O O . LEU A 1 362 ? -13.742 -0.864 8.619 1.00 97.12 362 LEU A O 1
ATOM 2915 N N . GLU A 1 363 ? -13.612 -0.188 6.482 1.00 96.94 363 GLU A N 1
ATOM 2916 C CA . GLU A 1 363 ? -13.480 -1.521 5.909 1.00 96.94 363 GLU A CA 1
ATOM 2917 C C . GLU A 1 363 ? -12.032 -1.768 5.492 1.00 96.94 363 GLU A C 1
ATOM 2919 O O . GLU A 1 363 ? -11.394 -0.911 4.880 1.00 96.94 363 GLU A O 1
ATOM 2924 N N . LEU A 1 364 ? -11.531 -2.961 5.801 1.00 97.62 364 LEU A N 1
ATOM 2925 C CA . LEU A 1 364 ? -10.228 -3.447 5.388 1.00 97.62 364 LEU A CA 1
ATOM 2926 C C . LEU A 1 364 ? -10.371 -4.776 4.643 1.00 97.62 364 LEU A C 1
ATOM 2928 O O . LEU A 1 364 ? -10.888 -5.756 5.179 1.00 97.62 364 LEU A O 1
ATOM 2932 N N . ARG A 1 365 ? -9.838 -4.827 3.425 1.00 96.62 365 ARG A N 1
ATOM 2933 C CA . ARG A 1 365 ? -9.764 -6.018 2.579 1.00 96.62 365 ARG A CA 1
ATOM 2934 C C . ARG A 1 365 ? -8.315 -6.474 2.483 1.00 96.62 365 ARG A C 1
ATOM 2936 O O . ARG A 1 365 ? -7.446 -5.698 2.090 1.00 96.62 365 ARG A O 1
ATOM 2943 N N . ILE A 1 366 ? -8.066 -7.729 2.840 1.00 97.69 366 ILE A N 1
ATOM 2944 C CA . ILE A 1 366 ? -6.724 -8.301 2.993 1.00 97.69 366 ILE A CA 1
ATOM 2945 C C . ILE A 1 366 ? -6.531 -9.436 1.981 1.00 97.69 366 ILE A C 1
ATOM 2947 O O . ILE A 1 366 ? -7.322 -10.383 1.967 1.00 97.69 366 ILE A O 1
ATOM 2951 N N . SER A 1 367 ? -5.490 -9.358 1.148 1.00 97.94 367 SER A N 1
ATOM 2952 C CA . SER A 1 367 ? -5.089 -10.472 0.280 1.00 97.94 367 SER A CA 1
ATOM 2953 C C . SER A 1 367 ? -4.322 -11.554 1.058 1.00 97.94 367 SER A C 1
ATOM 2955 O O . SER A 1 367 ? -3.826 -11.279 2.155 1.00 97.94 367 SER A O 1
ATOM 2957 N N . PRO A 1 368 ? -4.126 -12.754 0.480 1.00 97.44 368 PRO A N 1
ATOM 2958 C CA . PRO A 1 368 ? -3.101 -13.686 0.946 1.00 97.44 368 PRO A CA 1
ATOM 2959 C C . PRO A 1 368 ? -1.700 -13.061 0.941 1.00 97.44 368 PRO A C 1
ATOM 2961 O O . PRO A 1 368 ? -1.473 -12.013 0.319 1.00 97.44 368 PRO A O 1
ATOM 2964 N N . ILE A 1 369 ? -0.757 -13.720 1.612 1.00 97.38 369 ILE A N 1
ATOM 2965 C CA . ILE A 1 369 ? 0.663 -13.383 1.546 1.00 97.38 369 ILE A CA 1
ATOM 2966 C C . ILE A 1 369 ? 1.265 -13.999 0.283 1.00 97.38 369 ILE A C 1
ATOM 2968 O O . ILE A 1 369 ? 1.220 -15.207 0.056 1.00 97.38 369 ILE A O 1
ATOM 2972 N N . PHE A 1 370 ? 1.883 -13.149 -0.524 1.00 96.94 370 PHE A N 1
ATOM 2973 C CA . PHE A 1 370 ? 2.608 -13.517 -1.727 1.00 96.94 370 PHE A CA 1
ATOM 2974 C C . PHE A 1 370 ? 4.088 -13.691 -1.418 1.00 96.94 370 PHE A C 1
ATOM 2976 O O . PHE A 1 370 ? 4.661 -12.977 -0.593 1.00 96.94 370 PHE A O 1
ATOM 2983 N N . SER A 1 371 ? 4.705 -14.654 -2.094 1.00 95.00 371 SER A N 1
ATOM 2984 C CA . SER A 1 371 ? 6.138 -14.918 -2.011 1.00 95.00 371 SER A CA 1
ATOM 2985 C C . SER A 1 371 ? 6.856 -14.341 -3.228 1.00 95.00 371 SER A C 1
ATOM 2987 O O . SER A 1 371 ? 6.368 -14.467 -4.350 1.00 95.00 371 SER A O 1
ATOM 2989 N N . PHE A 1 372 ? 8.029 -13.760 -2.996 1.00 95.75 372 PHE A N 1
ATOM 2990 C CA . PHE A 1 372 ? 8.953 -13.214 -3.994 1.00 95.75 372 PHE A CA 1
ATOM 2991 C C . PHE A 1 372 ? 10.322 -13.908 -3.912 1.00 95.75 372 PHE A C 1
ATOM 2993 O O . PHE A 1 372 ? 11.365 -13.315 -4.181 1.00 95.75 372 PHE A O 1
ATOM 3000 N N . LEU A 1 373 ? 10.335 -15.167 -3.466 1.00 93.12 373 LEU A N 1
ATOM 3001 C CA . LEU A 1 373 ? 11.558 -15.968 -3.393 1.00 93.12 373 LEU A CA 1
ATOM 3002 C C . LEU A 1 373 ? 12.087 -16.348 -4.782 1.00 93.12 373 LEU A C 1
ATOM 3004 O O . LEU A 1 373 ? 13.289 -16.516 -4.936 1.00 93.12 373 LEU A O 1
ATOM 3008 N N . GLU A 1 374 ? 11.202 -16.469 -5.768 1.00 91.94 374 GLU A N 1
ATOM 3009 C CA . GLU A 1 374 ? 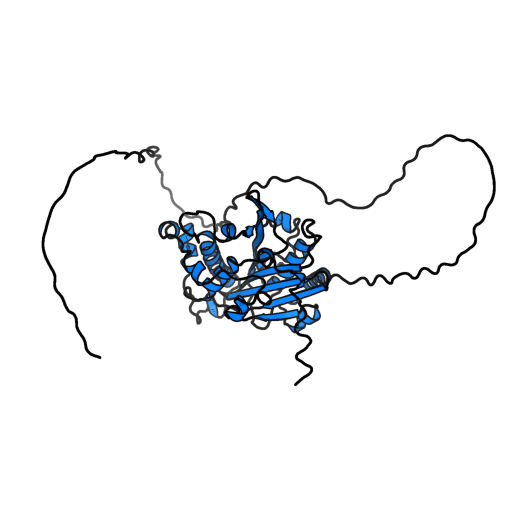11.515 -16.863 -7.145 1.00 91.94 374 GLU A CA 1
ATOM 3010 C C . GLU A 1 374 ? 11.154 -15.696 -8.080 1.00 91.94 374 GLU A C 1
ATOM 3012 O O . GLU A 1 374 ? 10.036 -15.176 -8.003 1.00 91.94 374 GLU A O 1
ATOM 3017 N N . LYS A 1 375 ? 12.089 -15.269 -8.937 1.00 84.56 375 LYS A N 1
ATOM 3018 C CA . LYS A 1 375 ? 11.955 -14.112 -9.841 1.00 84.56 375 LYS A CA 1
ATOM 3019 C C . LYS A 1 375 ? 10.803 -14.268 -10.832 1.00 84.56 375 LYS A C 1
ATOM 3021 O O . LYS A 1 375 ? 10.056 -13.322 -11.066 1.00 84.56 375 LYS A O 1
ATOM 3026 N N . ASP A 1 376 ? 10.609 -15.475 -11.356 1.00 74.69 376 ASP A N 1
ATOM 3027 C CA . ASP A 1 376 ? 9.571 -15.786 -12.349 1.00 74.69 376 ASP A CA 1
ATOM 3028 C C . ASP A 1 376 ? 8.180 -16.035 -11.726 1.00 74.69 376 ASP A C 1
ATOM 3030 O O . ASP A 1 376 ? 7.314 -16.678 -12.322 1.00 74.69 376 ASP A O 1
ATOM 3034 N N . ASN A 1 377 ? 7.936 -15.528 -10.514 1.00 77.44 377 ASN A N 1
ATOM 3035 C CA . ASN A 1 377 ? 6.650 -15.664 -9.845 1.00 77.44 377 ASN A CA 1
ATOM 3036 C C . ASN A 1 377 ? 5.622 -14.640 -10.367 1.00 77.44 377 ASN A C 1
ATOM 3038 O O . ASN A 1 377 ? 5.889 -13.439 -10.445 1.00 77.44 377 ASN A O 1
ATOM 3042 N N . GLU A 1 378 ? 4.395 -15.102 -10.627 1.00 91.31 378 GLU A N 1
ATOM 3043 C CA . GLU A 1 378 ? 3.227 -14.269 -10.951 1.00 91.31 378 GLU A CA 1
ATOM 3044 C C . GLU A 1 378 ? 2.942 -13.176 -9.898 1.00 91.31 378 GLU A C 1
ATOM 3046 O O . GLU A 1 378 ? 2.307 -12.170 -10.219 1.00 91.31 378 GLU A O 1
ATOM 3051 N N . SER A 1 379 ? 3.459 -13.320 -8.670 1.00 94.81 379 SER A N 1
ATOM 3052 C CA . SER A 1 379 ? 3.448 -12.286 -7.627 1.00 94.81 379 SER A CA 1
ATOM 3053 C C . SER A 1 379 ? 4.016 -10.946 -8.109 1.00 94.81 379 SER A C 1
ATOM 3055 O O . SER A 1 379 ? 3.438 -9.904 -7.805 1.00 94.81 379 SER A O 1
ATOM 3057 N N . PHE A 1 380 ? 5.123 -10.942 -8.865 1.00 94.62 380 PHE A N 1
ATOM 3058 C CA . PHE A 1 380 ? 5.726 -9.694 -9.350 1.00 94.62 380 PHE A CA 1
ATOM 3059 C C . PHE A 1 380 ? 4.799 -8.976 -10.335 1.00 94.62 380 PHE A C 1
ATOM 3061 O O . PHE A 1 380 ? 4.534 -7.786 -10.168 1.00 94.62 380 PHE A O 1
ATOM 3068 N N . ASP A 1 381 ? 4.239 -9.703 -11.309 1.00 93.69 381 ASP A N 1
ATOM 3069 C CA . ASP A 1 381 ? 3.253 -9.168 -12.261 1.00 93.69 381 ASP A CA 1
ATOM 3070 C C . ASP A 1 381 ? 2.026 -8.615 -11.529 1.00 93.69 381 ASP A C 1
ATOM 3072 O O . ASP A 1 381 ? 1.575 -7.503 -11.805 1.00 93.69 381 ASP A O 1
ATOM 3076 N N . LEU A 1 382 ? 1.510 -9.354 -10.543 1.00 95.38 382 LEU A N 1
ATOM 3077 C CA . LEU A 1 382 ? 0.367 -8.927 -9.746 1.00 95.38 382 LEU A CA 1
ATOM 3078 C C . LEU A 1 382 ? 0.640 -7.609 -9.010 1.00 95.38 382 LEU A C 1
ATOM 3080 O O . LEU A 1 382 ? -0.170 -6.683 -9.096 1.00 95.38 382 LEU A O 1
ATOM 3084 N N . PHE A 1 383 ? 1.775 -7.496 -8.320 1.00 96.62 383 PHE A N 1
ATOM 3085 C CA . PHE A 1 383 ? 2.124 -6.281 -7.586 1.00 96.62 383 PHE A CA 1
ATOM 3086 C C . PHE A 1 383 ? 2.375 -5.106 -8.523 1.00 96.62 383 PHE A C 1
ATOM 3088 O O . PHE A 1 383 ? 1.839 -4.031 -8.269 1.00 96.62 383 PHE A O 1
ATOM 3095 N N . LEU A 1 384 ? 3.069 -5.303 -9.648 1.00 94.50 384 LEU A N 1
ATOM 3096 C CA . LEU A 1 384 ? 3.232 -4.259 -10.665 1.00 94.50 384 LEU A CA 1
ATOM 3097 C C . LEU A 1 384 ? 1.880 -3.758 -11.184 1.00 94.50 384 LEU A C 1
ATOM 3099 O O . LEU A 1 384 ? 1.678 -2.554 -11.339 1.00 94.50 384 LEU A O 1
ATOM 3103 N N . ARG A 1 385 ? 0.912 -4.658 -11.389 1.00 95.31 385 ARG A N 1
ATOM 3104 C CA . ARG A 1 385 ? -0.446 -4.279 -11.799 1.00 95.31 385 ARG A CA 1
ATOM 3105 C C . ARG A 1 385 ? -1.173 -3.466 -10.732 1.00 95.31 385 ARG A C 1
ATOM 3107 O O . ARG A 1 385 ? -1.898 -2.543 -11.092 1.00 95.31 385 ARG A O 1
ATOM 3114 N N . PHE A 1 386 ? -0.993 -3.766 -9.447 1.00 96.38 386 PHE A N 1
ATOM 3115 C CA . PHE A 1 386 ? -1.550 -2.941 -8.369 1.00 96.38 386 PHE A CA 1
ATOM 3116 C C . PHE A 1 386 ? -0.799 -1.613 -8.188 1.00 96.38 386 PHE A C 1
ATOM 3118 O O . PHE A 1 386 ? -1.431 -0.591 -7.921 1.00 96.38 386 PHE A O 1
ATOM 3125 N N . MET A 1 387 ? 0.516 -1.574 -8.412 1.00 95.19 387 MET A N 1
ATOM 3126 C CA . MET A 1 387 ? 1.286 -0.323 -8.470 1.00 95.19 387 MET A CA 1
ATOM 3127 C C . MET A 1 387 ? 0.795 0.575 -9.611 1.00 95.19 387 MET A C 1
ATOM 3129 O O . MET A 1 387 ? 0.737 1.789 -9.448 1.00 95.19 387 MET A O 1
ATOM 3133 N N . ALA A 1 388 ? 0.366 -0.020 -10.724 1.00 93.44 388 ALA A N 1
ATOM 3134 C CA . ALA A 1 388 ? -0.270 0.638 -11.864 1.00 93.44 388 ALA A CA 1
ATOM 3135 C C . ALA A 1 388 ? -1.815 0.684 -11.774 1.00 93.44 388 ALA A C 1
ATOM 3137 O O . ALA A 1 388 ? -2.495 0.813 -12.792 1.00 93.44 388 ALA A O 1
ATOM 3138 N N . SER A 1 389 ? -2.401 0.514 -10.586 1.00 94.19 389 SER A N 1
ATOM 3139 C CA . SER A 1 389 ? -3.861 0.484 -10.440 1.00 94.19 389 SER A CA 1
ATOM 3140 C C . SER A 1 389 ? -4.514 1.843 -10.686 1.00 94.19 389 SER A C 1
ATOM 3142 O O . SER A 1 389 ? -3.876 2.888 -10.593 1.00 94.19 389 SER A O 1
ATOM 3144 N N . SER A 1 390 ? -5.812 1.820 -10.960 1.00 92.12 390 SER A N 1
ATOM 3145 C CA . SER A 1 390 ? -6.668 3.005 -10.989 1.00 92.12 390 SER A CA 1
ATOM 3146 C C . SER A 1 390 ? -7.506 3.078 -9.711 1.00 92.12 390 SER A C 1
ATOM 3148 O O . SER A 1 390 ? -8.085 2.050 -9.338 1.00 92.12 390 SER A O 1
ATOM 3150 N N . PRO A 1 391 ? -7.606 4.245 -9.053 1.00 92.81 391 PRO A N 1
ATOM 3151 C CA . PRO A 1 391 ? -8.472 4.433 -7.897 1.00 92.81 391 PRO A CA 1
ATOM 3152 C C . PRO A 1 391 ? -9.952 4.554 -8.327 1.00 92.81 391 PRO A C 1
ATOM 3154 O O . PRO A 1 391 ? -10.241 4.647 -9.530 1.00 92.81 391 PRO A O 1
ATOM 3157 N N . PRO A 1 392 ? -10.908 4.526 -7.381 1.00 86.00 392 PRO A N 1
ATOM 3158 C CA . PRO A 1 392 ? -12.334 4.543 -7.708 1.00 86.00 392 PRO A CA 1
ATOM 3159 C C . PRO A 1 392 ? -12.819 5.856 -8.357 1.00 86.00 392 PRO A C 1
ATOM 3161 O O . PRO A 1 392 ? -13.840 5.840 -9.040 1.00 86.00 392 PRO A O 1
ATOM 3164 N N . GLU A 1 393 ? -12.095 6.970 -8.222 1.00 82.25 393 GLU A N 1
ATOM 3165 C CA . GLU A 1 393 ? -12.485 8.295 -8.731 1.00 82.25 393 GLU A CA 1
ATOM 3166 C C . GLU A 1 393 ? -12.488 8.415 -10.261 1.00 82.25 393 GLU A C 1
ATOM 3168 O O . GLU A 1 393 ? -13.284 9.175 -10.799 1.00 82.25 393 GLU A O 1
ATOM 3173 N N . ILE A 1 394 ? -11.668 7.651 -10.996 1.00 69.56 394 ILE A N 1
ATOM 3174 C CA . ILE A 1 394 ? -11.671 7.693 -12.481 1.00 69.56 394 ILE A CA 1
ATOM 3175 C C . ILE A 1 394 ? -12.984 7.142 -13.059 1.00 69.56 394 ILE A C 1
ATOM 3177 O O . ILE A 1 394 ? -13.266 7.233 -14.250 1.00 69.56 394 ILE A O 1
ATOM 3181 N N . MET A 1 395 ? -13.764 6.456 -12.237 1.00 60.84 395 MET A N 1
ATOM 3182 C CA . MET A 1 395 ? -14.775 5.544 -12.735 1.00 60.84 395 MET A CA 1
ATOM 3183 C C . MET A 1 395 ? -16.179 6.134 -12.801 1.00 60.84 395 MET A C 1
ATOM 3185 O O . MET A 1 395 ? -17.110 5.369 -13.054 1.00 60.84 395 MET A O 1
ATOM 3189 N N . ASP A 1 396 ? -16.339 7.431 -12.508 1.00 58.94 396 ASP A N 1
ATOM 3190 C CA . ASP A 1 396 ? -17.637 8.071 -12.241 1.00 58.94 396 ASP A CA 1
ATOM 3191 C C . ASP A 1 396 ? -18.499 7.243 -11.269 1.00 58.94 396 ASP A C 1
ATOM 3193 O O . ASP A 1 396 ? -19.731 7.286 -11.292 1.00 58.94 396 ASP A O 1
ATOM 3197 N N . LEU A 1 397 ? -17.847 6.429 -10.428 1.00 54.88 397 LEU A N 1
ATOM 3198 C CA . LEU A 1 397 ? -18.526 5.645 -9.417 1.00 54.88 397 LEU A CA 1
ATOM 3199 C C . LEU A 1 397 ? -19.087 6.645 -8.423 1.00 54.88 397 LEU A C 1
ATOM 3201 O O . LEU A 1 397 ? -18.336 7.401 -7.804 1.00 54.88 397 LEU A O 1
ATOM 3205 N N . ASP A 1 398 ? -20.405 6.622 -8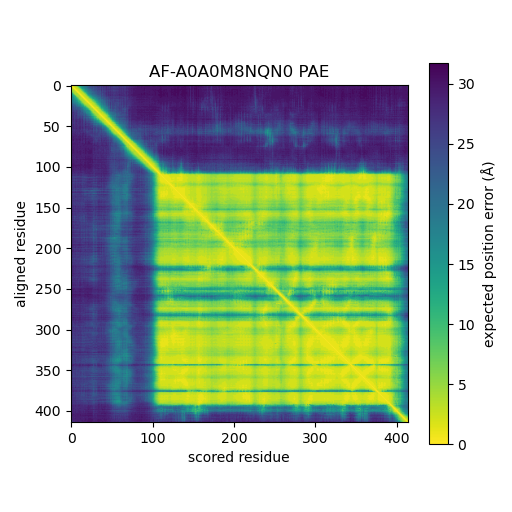.249 1.00 57.06 398 ASP A N 1
ATOM 3206 C CA . ASP A 1 398 ? -21.000 7.230 -7.077 1.00 57.06 398 ASP A CA 1
ATOM 3207 C C . ASP A 1 398 ? -20.412 6.507 -5.862 1.00 57.06 398 ASP A C 1
ATOM 3209 O O . ASP A 1 398 ? -20.756 5.363 -5.562 1.00 57.06 398 ASP A O 1
ATOM 3213 N N . LEU A 1 399 ? -19.455 7.148 -5.193 1.00 58.34 399 LEU A N 1
ATOM 3214 C CA . LEU A 1 399 ? -18.779 6.569 -4.038 1.00 58.34 399 LEU A CA 1
ATOM 3215 C C . LEU A 1 399 ? -19.770 6.295 -2.894 1.00 58.34 399 LEU A C 1
ATOM 3217 O O . LEU A 1 399 ? -19.467 5.484 -2.025 1.00 58.34 399 LEU A O 1
ATOM 3221 N N . SER A 1 400 ? -20.973 6.887 -2.922 1.00 52.81 400 SER A N 1
ATOM 3222 C CA . SER A 1 400 ? -22.061 6.550 -1.998 1.00 52.81 400 SER A CA 1
ATOM 3223 C C . SER A 1 400 ? -22.730 5.198 -2.308 1.00 52.81 400 SER A C 1
ATOM 3225 O O . SER A 1 400 ? -23.309 4.576 -1.416 1.00 52.81 400 SER A O 1
ATOM 3227 N N . GLU A 1 401 ? -22.587 4.678 -3.536 1.00 49.16 401 GLU A N 1
ATOM 3228 C CA . GLU A 1 401 ? -22.983 3.316 -3.919 1.00 49.16 401 GLU A CA 1
ATOM 3229 C C . GLU A 1 401 ? -21.954 2.244 -3.540 1.00 49.16 401 GLU A C 1
ATOM 3231 O O . GLU A 1 401 ? -22.264 1.046 -3.637 1.00 49.16 401 GLU A O 1
ATOM 3236 N N . LEU A 1 402 ? -20.760 2.627 -3.064 1.00 54.62 402 LEU A N 1
ATOM 3237 C CA . LEU A 1 402 ? -19.850 1.730 -2.341 1.00 54.62 402 LEU A CA 1
ATOM 3238 C C . LEU A 1 402 ? -20.445 1.432 -0.957 1.00 54.62 402 LEU A C 1
ATOM 3240 O O . LEU A 1 402 ? -19.840 1.655 0.086 1.00 54.62 402 LEU A O 1
ATOM 3244 N N . SER A 1 403 ? -21.684 0.950 -0.954 1.00 48.19 403 SER A N 1
ATOM 3245 C CA . SER A 1 403 ? -22.422 0.522 0.212 1.00 48.19 403 SER A CA 1
ATOM 3246 C C . SER A 1 403 ? -21.619 -0.568 0.914 1.00 48.19 403 SER A C 1
ATOM 3248 O O . SER A 1 403 ? -21.662 -1.741 0.533 1.00 48.19 403 SER A O 1
ATOM 3250 N N . LEU A 1 404 ? -20.951 -0.173 2.000 1.00 53.88 404 LEU A N 1
ATOM 3251 C CA . LEU A 1 404 ? -20.370 -1.050 3.023 1.00 53.88 404 LEU A CA 1
ATOM 3252 C C . LEU A 1 404 ? -21.438 -1.997 3.625 1.00 53.88 404 LEU A C 1
ATOM 3254 O O . LEU A 1 404 ? -21.132 -2.990 4.284 1.00 53.88 404 LEU A O 1
ATOM 3258 N N . GLN A 1 405 ? -22.722 -1.742 3.348 1.00 44.12 405 GLN A N 1
ATOM 3259 C CA . GLN A 1 405 ? -23.850 -2.596 3.692 1.00 44.12 405 GLN A CA 1
ATOM 3260 C C . GLN A 1 405 ? -24.129 -3.641 2.597 1.00 44.12 405 GLN A C 1
ATOM 3262 O O . GLN A 1 405 ? -25.022 -3.481 1.771 1.00 44.12 405 GLN A O 1
ATOM 3267 N N . SER A 1 406 ? -23.423 -4.774 2.604 1.00 42.28 406 SER A N 1
ATOM 3268 C CA . SER A 1 406 ? -23.994 -6.009 2.027 1.00 42.28 406 SER A CA 1
ATOM 3269 C C . SER A 1 406 ? -23.550 -7.301 2.718 1.00 42.28 406 SER A C 1
ATOM 3271 O O . SER A 1 406 ? -23.412 -8.344 2.086 1.00 42.28 406 SER A O 1
ATOM 3273 N N . ARG A 1 407 ? -23.362 -7.289 4.045 1.00 44.25 407 ARG A N 1
ATOM 3274 C CA . ARG A 1 407 ? -23.119 -8.536 4.804 1.00 44.25 407 ARG A CA 1
ATOM 3275 C C . ARG A 1 407 ? -23.965 -8.745 6.058 1.00 44.25 407 ARG A C 1
ATOM 3277 O O . ARG A 1 407 ? -23.698 -9.669 6.819 1.00 44.25 407 ARG A O 1
ATOM 3284 N N . ALA A 1 408 ? -25.047 -7.988 6.231 1.00 39.69 408 ALA A N 1
ATOM 3285 C CA . ALA A 1 408 ? -25.976 -8.219 7.340 1.00 39.69 408 ALA A CA 1
ATOM 3286 C C . ALA A 1 408 ? -27.067 -9.281 7.063 1.00 39.69 408 ALA A C 1
ATOM 3288 O O . ALA A 1 408 ? -27.733 -9.697 8.006 1.00 39.69 408 ALA A O 1
ATOM 3289 N N . THR A 1 409 ? -27.255 -9.775 5.829 1.00 38.22 409 THR A N 1
ATOM 3290 C CA . THR A 1 409 ? -28.478 -10.548 5.496 1.00 38.22 409 THR A CA 1
ATOM 3291 C C . THR A 1 409 ? -28.309 -12.044 5.208 1.00 38.22 409 THR A C 1
ATOM 3293 O O . THR A 1 409 ? -29.312 -12.712 4.976 1.00 38.22 409 THR A O 1
ATOM 3296 N N . THR A 1 410 ? -27.112 -12.635 5.304 1.00 39.00 410 THR A N 1
ATOM 3297 C CA . THR A 1 410 ? -26.927 -14.083 5.015 1.00 39.00 410 THR A CA 1
ATOM 3298 C C . THR A 1 410 ? -26.580 -14.924 6.248 1.00 39.00 410 THR A C 1
ATOM 3300 O O . THR A 1 410 ? -25.833 -15.894 6.160 1.00 39.00 410 THR A O 1
ATOM 3303 N N . ARG A 1 411 ? -27.112 -14.571 7.426 1.00 36.62 411 ARG A N 1
ATOM 3304 C CA . ARG A 1 411 ? -26.975 -15.399 8.645 1.00 36.62 411 ARG A CA 1
ATOM 3305 C C . ARG A 1 411 ? -28.267 -15.631 9.434 1.00 36.62 411 ARG A C 1
ATOM 3307 O O . ARG A 1 411 ? -28.206 -16.091 10.566 1.00 36.62 411 ARG A O 1
ATOM 3314 N N . ALA A 1 412 ? -29.427 -15.379 8.824 1.00 37.50 412 ALA A N 1
ATOM 3315 C CA . ALA A 1 412 ? -30.736 -15.739 9.386 1.00 37.50 412 ALA A CA 1
ATOM 3316 C C . ALA A 1 412 ? -31.413 -16.933 8.675 1.00 37.50 412 ALA A C 1
ATOM 3318 O O . ALA A 1 412 ? -32.573 -17.226 8.942 1.00 37.50 412 ALA A O 1
ATOM 3319 N N . ALA A 1 413 ? -30.706 -17.632 7.781 1.00 39.66 413 ALA A N 1
ATOM 3320 C CA . ALA A 1 413 ? -31.201 -18.843 7.126 1.00 39.66 413 ALA A CA 1
ATOM 3321 C C . ALA A 1 413 ? -30.065 -19.864 6.947 1.00 39.66 413 ALA A C 1
ATOM 3323 O O . ALA A 1 413 ? -29.547 -20.040 5.846 1.00 39.66 413 ALA A O 1
ATOM 3324 N N . ALA A 1 414 ? -29.647 -20.484 8.049 1.00 38.47 414 ALA A N 1
ATOM 3325 C CA . ALA A 1 414 ? -28.947 -21.768 8.073 1.00 38.47 414 ALA A CA 1
ATOM 3326 C C . ALA A 1 414 ? -29.190 -22.438 9.426 1.00 38.47 414 ALA A C 1
ATOM 3328 O O . ALA A 1 414 ? -28.958 -21.754 10.450 1.00 38.47 414 ALA A O 1
#

Nearest PDB structures (foldseek):
  2w8b-assembly1_A  TM=5.490E-01  e=1.788E+00  Escherichia coli
  7fiv-assembly1_B  TM=3.235E-01  e=5.398E-01  Wolbachia endosymbiont of Culex pipiens
  6h01-assembly2_D  TM=3.256E-01  e=9.547E-01  Aequorea victoria
  2ivz-assembly3_C  TM=5.870E-01  e=1.893E+00  Escherichia coli

Sequence (414 aa):
MVEDIHQSMRTDTRKALDDVEDDDDDDFLSFLSHHSITLPSFLAPVTFPFSSIPIFHISKSTSLLSIIAFTKRQKPSNSSSTSPEIAHATKQPRNLHIMPSHPEESHHVDLVIHILTELRSSEQSTFKKVDLECLGVTVDRFEATDFNFLDDRKKCLFKPFHQKLIKRWKIPDSEAAYESVHDPLDIQDMARNSRLASNPSESEIADATADVIAYLTTNITFLREGRSKIPLAQQLGWSDIDYEEFTGGHGGLLSSTPGRYKGKNFPGWDFQWLQEWWTKDSSENDILAGPSAKILIFTDGIGKEDRLLLSEFGAIVQVIMFRRIQPEFKHHHIFPVLMLSFFGPRHGRILQACYDSHSQQLELRISPIFSFLEKDNESFDLFLRFMASSPPEIMDLDLSELSLQSRATTRAAA

Radius of gyration: 31.04 Å; Cα contacts (8 Å, |Δi|>4): 535; chains: 1; bounding box: 95×101×96 Å

Secondary structure (DSSP, 8-state):
----------------------------------------------------PPPP-------------------PPP--------------------------------HHHHHHHHHHH---SEEEHHHHHHTTEEEEE--TT-HHHHH-TTT-SSBPPPHHHHTT-B--HHHHTSHHHHHHH------TTSHHHHS--HHHHHHHHHHHHHHHHHHHHH-BSTT--S-HHHHHTEEEPPHHHHHTT--TTS-B-TTTSTTS-PPPEEEEEEEEEEEE-TTS-EEEEEEEEEEEEEESS--BTTEEEHHHHHHHHHHHHHHHHSGGGTT--EEEEEEEEEETTTEEEEEEEEEETTTTEEEEEEPPPEE-SSTT-HHHHHHHHHHTPBPGGGGT--GGGS-S-SSSSSSS--

Foldseek 3Di:
DDDDDDDDDDDDDDDDDDDDDDDDDDDDDDDDDDDDDDDDDDDDDDDDDDDDDDDDDDDDDDDDDDDDDDDDDDDDDDDDDDDDDDDDDDDDDDDDPDDPPDPPPPPPPQLLVQVLVCLLVDPDQKDFCVRCVVSQAAEAADALPDPVQLPPCLRDQWRFADLVVLVLQDQDPVRCPDPLLVVLQPLDFADCPDCQNPPNDLVLQVVLLVSLVSNLVSSQQRRDRDPDNGGLLVVLFKDFDDPCVLCVNCCRLQFDDQCGSVNHRHWTKHWDTKIFGWDQDPVRDTDRLAQEIETEMETSDDDDQRIDGSSRVNNVSSSQVSSCPDPVHVVPQKHKYWYWYAYPNFKTWIKIWIAGNVVSYIYIYTYGIDGPSDVPDCVSSSVSRSSSIDGNRVPPPPVVVSPPPDPPPPPPPD

Solvent-accessible surface area (backbone atoms only — not comparable to full-atom values): 26131 Å² total; per-residue (Å²): 133,89,81,89,89,79,89,89,79,90,81,89,81,88,89,87,81,90,86,83,83,88,84,88,85,90,85,91,85,88,88,89,88,87,83,91,80,85,86,85,91,83,90,83,92,80,91,75,90,81,86,82,78,84,83,81,82,84,75,87,77,87,78,81,94,82,87,90,85,89,80,94,78,91,80,85,89,86,79,88,86,85,85,84,90,85,89,84,81,90,82,91,79,81,91,74,88,73,79,82,80,70,76,80,77,74,79,73,74,54,52,63,62,51,47,54,52,49,62,74,68,53,88,64,62,57,39,40,64,70,57,40,43,74,66,57,31,48,78,46,76,46,62,87,83,39,63,69,45,59,69,32,64,87,74,29,58,58,33,51,39,54,73,79,54,56,73,64,35,47,64,51,71,80,58,47,67,38,66,92,45,32,60,40,65,61,60,72,69,49,59,78,85,34,60,60,64,73,68,50,51,59,65,55,12,44,53,45,33,48,44,55,49,40,29,52,54,49,46,48,48,50,23,25,69,87,83,54,87,60,26,41,39,52,73,72,22,44,39,80,53,61,63,53,72,64,44,72,72,51,61,72,58,50,47,36,57,62,42,56,58,88,75,37,91,41,66,20,30,45,63,77,45,47,30,35,42,39,39,70,49,101,82,72,45,82,37,78,65,58,60,44,36,39,37,33,38,42,30,46,35,75,83,48,92,71,44,44,45,42,61,59,54,40,28,54,51,49,51,46,53,45,46,61,69,35,77,92,33,70,85,58,47,64,36,40,36,42,35,44,42,33,20,35,37,37,29,31,35,49,36,43,35,39,33,33,67,80,80,58,39,38,40,38,36,39,37,64,76,39,60,58,38,47,71,90,35,67,50,56,60,52,50,51,20,51,70,48,34,44,60,52,73,85,64,79,56,61,70,82,73,60,55,85,80,80,75,87,79,86,77,86,81,127